Protein AF-A0A960V1S3-F1 (afdb_monomer_lite)

Structure (mmCIF, N/CA/C/O backbone):
data_AF-A0A960V1S3-F1
#
_entry.id   AF-A0A960V1S3-F1
#
loop_
_atom_site.group_PDB
_atom_site.id
_atom_site.type_symbol
_atom_site.label_atom_id
_atom_site.label_alt_id
_atom_site.label_comp_id
_atom_site.label_asym_id
_atom_site.label_entity_id
_atom_site.label_seq_id
_atom_site.pdbx_PDB_ins_code
_atom_site.Cartn_x
_atom_site.Cartn_y
_atom_site.Cartn_z
_atom_site.occupancy
_atom_site.B_iso_or_equiv
_atom_site.auth_seq_id
_atom_site.auth_comp_id
_atom_site.auth_asym_id
_atom_site.auth_atom_id
_atom_site.pdbx_PDB_model_num
ATOM 1 N N . MET A 1 1 ? 25.376 1.253 -20.977 1.00 53.94 1 MET A N 1
ATOM 2 C CA . MET A 1 1 ? 24.886 0.915 -22.331 1.00 53.94 1 MET A CA 1
ATOM 3 C C . MET A 1 1 ? 24.223 2.134 -22.962 1.00 53.94 1 MET A C 1
ATOM 5 O O . MET A 1 1 ? 23.471 2.812 -22.271 1.00 53.94 1 MET A O 1
ATOM 9 N N . SER A 1 2 ? 24.507 2.437 -24.232 1.00 59.19 2 SER A N 1
ATOM 10 C CA . SER A 1 2 ? 23.671 3.326 -25.050 1.00 59.19 2 SER A CA 1
ATOM 11 C C . SER A 1 2 ? 22.600 2.468 -25.724 1.00 59.19 2 SER A C 1
ATOM 13 O O . SER A 1 2 ? 22.913 1.472 -26.370 1.00 59.19 2 SER A O 1
ATOM 15 N N . GLY A 1 3 ? 21.329 2.799 -25.526 1.00 83.81 3 GLY A N 1
ATOM 16 C CA . GLY A 1 3 ? 20.230 1.975 -26.021 1.00 83.81 3 GLY A CA 1
ATOM 17 C C . GLY A 1 3 ? 18.873 2.621 -25.786 1.00 83.81 3 GLY A C 1
ATOM 18 O O . GLY A 1 3 ? 18.770 3.636 -25.092 1.00 83.81 3 GLY A O 1
ATOM 19 N N . ARG A 1 4 ? 17.842 2.032 -26.388 1.00 94.00 4 ARG A N 1
ATOM 20 C CA . ARG A 1 4 ? 16.439 2.360 -26.127 1.00 94.00 4 ARG A CA 1
ATOM 21 C C . ARG A 1 4 ? 15.871 1.316 -25.164 1.00 94.00 4 ARG A C 1
ATOM 23 O O . ARG A 1 4 ? 16.192 0.138 -25.291 1.00 94.00 4 ARG A O 1
ATOM 30 N N . LEU A 1 5 ? 15.061 1.757 -24.212 1.00 96.94 5 LEU A N 1
ATOM 31 C CA . LEU A 1 5 ? 14.228 0.913 -23.360 1.00 96.94 5 LEU A CA 1
ATOM 32 C C . LEU A 1 5 ? 12.775 1.345 -23.555 1.00 96.94 5 LEU A C 1
ATOM 34 O O . LEU A 1 5 ? 12.486 2.538 -23.472 1.00 96.94 5 LEU A O 1
ATOM 38 N N . VAL A 1 6 ? 11.876 0.403 -23.820 1.00 97.88 6 VAL A N 1
ATOM 39 C CA . VAL A 1 6 ? 10.432 0.672 -23.821 1.00 97.88 6 VAL A CA 1
ATOM 40 C C . VAL A 1 6 ? 9.833 0.142 -22.522 1.00 97.88 6 VAL A C 1
ATOM 42 O O . VAL A 1 6 ? 9.753 -1.069 -22.324 1.00 97.88 6 VAL A O 1
ATOM 45 N N . THR A 1 7 ? 9.414 1.042 -21.634 1.00 98.25 7 THR A N 1
ATOM 46 C CA . THR A 1 7 ? 8.848 0.688 -20.327 1.00 98.25 7 THR A CA 1
ATOM 47 C C . THR A 1 7 ? 7.325 0.787 -20.345 1.00 98.25 7 THR A C 1
ATOM 49 O O . THR A 1 7 ? 6.756 1.874 -20.466 1.00 98.25 7 THR A O 1
ATOM 52 N N . GLY A 1 8 ? 6.670 -0.358 -20.184 1.00 97.44 8 GLY A N 1
ATOM 53 C CA . GLY A 1 8 ? 5.237 -0.507 -19.995 1.00 97.44 8 GLY A CA 1
ATOM 54 C C . GLY A 1 8 ? 4.790 -0.205 -18.562 1.00 97.44 8 GLY A C 1
ATOM 55 O O . GLY A 1 8 ? 5.477 -0.534 -17.596 1.00 97.44 8 GLY A O 1
ATOM 56 N N . SER A 1 9 ? 3.612 0.391 -18.398 1.00 96.62 9 SER A N 1
ATOM 57 C CA . SER A 1 9 ? 2.907 0.457 -17.109 1.00 96.62 9 SER A CA 1
ATOM 58 C C . SER A 1 9 ? 1.421 0.750 -17.329 1.00 96.62 9 SER A C 1
ATOM 60 O O . SER A 1 9 ? 0.980 1.084 -18.432 1.00 96.62 9 SER A O 1
ATOM 62 N N . ARG A 1 10 ? 0.618 0.657 -16.269 1.00 94.38 10 ARG A N 1
ATOM 63 C CA . ARG A 1 10 ? -0.779 1.104 -16.321 1.00 94.38 10 ARG A CA 1
ATOM 64 C C . ARG A 1 10 ? -0.859 2.620 -16.502 1.00 94.38 10 ARG A C 1
ATOM 66 O O . ARG A 1 10 ? -0.030 3.378 -16.006 1.00 94.38 10 ARG A O 1
ATOM 73 N N . LYS A 1 11 ? -1.933 3.076 -17.146 1.00 92.12 11 LYS A N 1
ATOM 74 C CA . LYS A 1 11 ? -2.195 4.496 -17.432 1.00 92.12 11 LYS A CA 1
ATOM 75 C C . LYS A 1 11 ? -2.530 5.327 -16.193 1.00 92.12 11 LYS A C 1
ATOM 77 O O . LYS A 1 11 ? -2.445 6.551 -16.251 1.00 92.12 11 LYS A O 1
ATOM 82 N N . SER A 1 12 ? -2.913 4.703 -15.077 1.00 92.00 12 SER A N 1
ATOM 83 C CA . SER A 1 12 ? -3.262 5.421 -13.843 1.00 92.00 12 SER A CA 1
ATOM 84 C C . SER A 1 12 ? -2.096 6.267 -13.313 1.00 92.00 12 SER A C 1
ATOM 86 O O . SER A 1 12 ? -0.947 5.843 -13.390 1.00 92.00 12 SER A O 1
ATOM 88 N N . ALA A 1 13 ? -2.394 7.427 -12.716 1.00 92.75 13 ALA A N 1
ATOM 89 C CA . ALA A 1 13 ? -1.382 8.355 -12.204 1.00 92.75 13 ALA A CA 1
ATOM 90 C C . ALA A 1 13 ? -0.330 7.665 -11.316 1.00 92.75 13 ALA A C 1
ATOM 92 O O . ALA A 1 13 ? 0.858 7.779 -11.591 1.00 92.75 13 ALA A O 1
ATOM 93 N N . LEU A 1 14 ? -0.756 6.872 -10.323 1.00 94.12 14 LEU A N 1
ATOM 94 C CA . LEU A 1 14 ? 0.172 6.137 -9.455 1.00 94.12 14 LEU A CA 1
ATOM 95 C C . LEU A 1 14 ? 1.074 5.179 -10.247 1.00 94.12 14 LEU A C 1
ATOM 97 O O . LEU A 1 14 ? 2.267 5.122 -9.986 1.00 94.12 14 LEU A O 1
ATOM 101 N N . ALA A 1 15 ? 0.531 4.437 -11.212 1.00 94.69 15 ALA A N 1
ATOM 102 C CA . ALA A 1 15 ? 1.317 3.480 -11.990 1.00 94.69 15 ALA A CA 1
ATOM 103 C C . ALA A 1 15 ? 2.350 4.168 -12.900 1.00 94.69 15 ALA A C 1
ATOM 105 O O . ALA A 1 15 ? 3.467 3.665 -13.052 1.00 94.69 15 ALA A O 1
ATOM 106 N N . ARG A 1 16 ? 2.021 5.348 -13.443 1.00 94.94 16 ARG A N 1
ATOM 107 C CA . ARG A 1 16 ? 2.990 6.177 -14.174 1.00 94.94 16 ARG A CA 1
ATOM 108 C C . ARG A 1 16 ? 4.098 6.683 -13.254 1.00 94.94 16 ARG A C 1
ATOM 110 O O . ARG A 1 16 ? 5.261 6.543 -13.605 1.00 94.94 16 ARG A O 1
ATOM 117 N N . LEU A 1 17 ? 3.757 7.161 -12.053 1.00 94.38 17 LEU A N 1
ATOM 118 C CA . LEU A 1 17 ? 4.754 7.557 -11.048 1.00 94.38 17 LEU A CA 1
ATOM 119 C C . LEU A 1 17 ? 5.701 6.415 -10.695 1.00 94.38 17 LEU A C 1
ATOM 121 O O . LEU A 1 17 ? 6.910 6.604 -10.614 1.00 94.38 17 LEU A O 1
ATOM 125 N N . GLN A 1 18 ? 5.165 5.207 -10.535 1.00 95.69 18 GLN A N 1
ATOM 126 C CA . GLN A 1 18 ? 5.983 4.032 -10.262 1.00 95.69 18 GLN A CA 1
ATOM 127 C C . GLN A 1 18 ? 6.957 3.733 -11.406 1.00 95.69 18 GLN A C 1
ATOM 129 O O . GLN A 1 18 ? 8.132 3.474 -11.150 1.00 95.69 18 GLN A O 1
ATOM 134 N N . ALA A 1 19 ? 6.491 3.824 -12.655 1.00 96.56 19 ALA A N 1
ATOM 135 C CA . ALA A 1 19 ? 7.342 3.666 -13.828 1.00 96.56 19 ALA A CA 1
ATOM 136 C C . ALA A 1 19 ? 8.436 4.743 -13.897 1.00 96.56 19 ALA A C 1
ATOM 138 O O . ALA A 1 19 ? 9.589 4.414 -14.165 1.00 96.56 19 ALA A O 1
ATOM 139 N N . TYR A 1 20 ? 8.107 6.002 -13.591 1.00 95.75 20 TYR A N 1
ATOM 140 C CA . TYR A 1 20 ? 9.080 7.097 -13.543 1.00 95.75 20 TYR A CA 1
ATOM 141 C C . TYR A 1 20 ? 10.162 6.858 -12.488 1.00 95.75 20 TYR A C 1
ATOM 143 O O . TYR A 1 20 ? 11.343 6.979 -12.803 1.00 95.75 20 TYR A O 1
ATOM 151 N N . HIS A 1 21 ? 9.792 6.428 -11.276 1.00 95.00 21 HIS A N 1
ATOM 152 C CA . HIS A 1 21 ? 10.756 6.120 -10.211 1.00 95.00 21 HIS A CA 1
ATOM 153 C C . HIS A 1 21 ? 11.737 5.014 -10.612 1.00 95.00 21 HIS A C 1
ATOM 155 O O . HIS A 1 21 ? 12.948 5.160 -10.441 1.00 95.00 21 HIS A O 1
ATOM 161 N N . VAL A 1 22 ? 11.221 3.914 -11.164 1.00 97.12 22 VAL A N 1
ATOM 162 C CA . VAL A 1 22 ? 12.056 2.793 -11.608 1.00 97.12 22 VAL A CA 1
ATOM 163 C C . VAL A 1 22 ? 12.983 3.231 -12.739 1.00 97.12 22 VAL A C 1
ATOM 165 O O . VAL A 1 22 ? 14.193 3.032 -12.650 1.00 97.12 22 VAL A O 1
ATOM 168 N N . VAL A 1 23 ? 12.454 3.888 -13.773 1.00 96.69 23 VAL A N 1
ATOM 169 C CA . VAL A 1 23 ? 13.257 4.323 -14.925 1.00 96.69 23 VAL A CA 1
ATOM 170 C C . VAL A 1 23 ? 14.310 5.354 -14.529 1.00 96.69 23 VAL A C 1
ATOM 172 O O . VAL A 1 23 ? 15.442 5.255 -14.996 1.00 96.69 23 VAL A O 1
ATOM 175 N N . ALA A 1 24 ? 13.994 6.300 -13.642 1.00 95.19 24 ALA A N 1
ATOM 176 C CA . ALA A 1 24 ? 14.968 7.270 -13.149 1.00 95.19 24 ALA A CA 1
ATOM 177 C C . ALA A 1 24 ? 16.152 6.577 -12.452 1.00 95.19 24 ALA A C 1
ATOM 179 O O . ALA A 1 24 ? 17.310 6.945 -12.671 1.00 95.19 24 ALA A O 1
ATOM 180 N N . ALA A 1 25 ? 15.888 5.531 -11.663 1.00 96.12 25 ALA A N 1
ATOM 181 C CA . ALA A 1 25 ? 16.938 4.738 -11.032 1.00 96.12 25 ALA A CA 1
ATOM 182 C C . ALA A 1 25 ? 17.782 3.961 -12.056 1.00 96.12 25 ALA A C 1
ATOM 184 O O . ALA A 1 25 ? 19.012 3.978 -11.963 1.00 96.12 25 ALA A O 1
ATOM 185 N N . ILE A 1 26 ? 17.146 3.352 -13.066 1.00 96.75 26 ILE A N 1
ATOM 186 C CA . ILE A 1 26 ? 17.848 2.681 -14.174 1.00 96.75 26 ILE A CA 1
ATOM 187 C C . ILE A 1 26 ? 18.742 3.687 -14.909 1.00 96.75 26 ILE A C 1
ATOM 189 O O . ILE A 1 26 ? 19.925 3.436 -15.117 1.00 96.75 26 ILE A O 1
ATOM 193 N N . GLN A 1 27 ? 18.227 4.864 -15.266 1.00 95.69 27 GLN A N 1
ATOM 194 C CA . GLN A 1 27 ? 18.990 5.887 -15.988 1.00 95.69 27 GLN A CA 1
ATOM 195 C C . GLN A 1 27 ? 20.149 6.456 -15.164 1.00 95.69 27 GLN A C 1
ATOM 197 O O . GLN A 1 27 ? 21.183 6.805 -15.730 1.00 95.69 27 GLN A O 1
ATOM 202 N N . LYS A 1 28 ? 20.036 6.492 -13.830 1.00 95.31 28 LYS A N 1
ATOM 203 C CA . LYS A 1 28 ? 21.155 6.860 -12.950 1.00 95.31 28 LYS A CA 1
ATOM 204 C C . LYS A 1 28 ? 22.313 5.857 -13.039 1.00 95.31 28 LYS A C 1
ATOM 206 O O . LYS A 1 28 ? 23.470 6.266 -12.982 1.00 95.31 28 LYS A O 1
ATOM 211 N N . ARG A 1 29 ? 22.014 4.562 -13.193 1.00 96.12 29 ARG A N 1
ATOM 212 C CA . ARG A 1 29 ? 23.006 3.487 -13.404 1.00 96.12 29 ARG A CA 1
ATOM 213 C C . ARG A 1 29 ? 23.471 3.389 -14.859 1.00 96.12 29 ARG A C 1
ATOM 215 O O . ARG A 1 29 ? 24.618 3.035 -15.122 1.00 96.12 29 ARG A O 1
ATOM 222 N N . HIS A 1 30 ? 22.625 3.800 -15.803 1.00 94.81 30 HIS A N 1
ATOM 223 C CA . HIS A 1 30 ? 22.907 3.790 -17.238 1.00 94.81 30 HIS A CA 1
ATOM 224 C C . HIS A 1 30 ? 22.643 5.166 -17.891 1.00 94.81 30 HIS A C 1
ATOM 226 O O . HIS A 1 30 ? 21.668 5.316 -18.631 1.00 94.81 30 HIS A O 1
ATOM 232 N N . PRO A 1 31 ? 23.534 6.167 -17.714 1.00 91.88 31 PRO A N 1
ATOM 233 C CA . PRO A 1 31 ? 23.290 7.558 -18.139 1.00 91.88 31 PRO A CA 1
ATOM 234 C C . PRO A 1 31 ? 23.053 7.783 -19.644 1.00 91.88 31 PRO A C 1
ATOM 236 O O . PRO A 1 31 ? 22.560 8.832 -20.045 1.00 91.88 31 PRO A O 1
ATO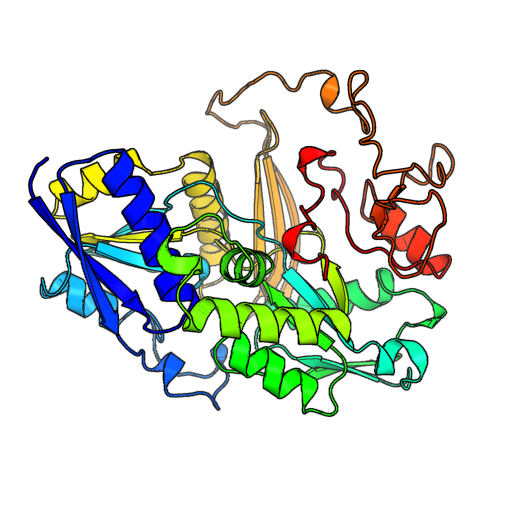M 239 N N . GLY A 1 32 ? 23.409 6.814 -20.494 1.00 90.94 32 GLY A N 1
ATOM 240 C CA . GLY A 1 32 ? 23.180 6.854 -21.944 1.00 90.94 32 GLY A CA 1
ATOM 241 C C . GLY A 1 32 ? 21.877 6.193 -22.410 1.00 90.94 32 GLY A C 1
ATOM 242 O O . GLY A 1 32 ? 21.629 6.137 -23.618 1.00 90.94 32 GLY A O 1
ATOM 243 N N . LEU A 1 33 ? 21.070 5.655 -21.491 1.00 95.56 33 LEU A N 1
ATOM 244 C CA . LEU A 1 33 ? 19.832 4.954 -21.810 1.00 95.56 33 LEU A CA 1
ATOM 245 C C . LEU A 1 33 ? 18.695 5.944 -22.084 1.00 95.56 33 LEU A C 1
ATOM 247 O O . LEU A 1 33 ? 18.336 6.769 -21.239 1.00 95.56 33 LEU A O 1
ATOM 251 N N . ARG A 1 34 ? 18.072 5.822 -23.256 1.00 95.62 34 ARG A N 1
ATOM 252 C CA . ARG A 1 34 ? 16.838 6.542 -23.582 1.00 95.62 34 ARG A CA 1
ATOM 253 C C . ARG A 1 34 ? 15.650 5.647 -23.273 1.00 95.62 34 ARG A C 1
ATOM 255 O O . ARG A 1 34 ? 15.579 4.540 -23.798 1.00 95.62 34 ARG A O 1
ATOM 262 N N . ASN A 1 35 ? 14.724 6.131 -22.456 1.00 96.75 35 ASN A N 1
ATOM 263 C CA . ASN A 1 35 ? 13.487 5.418 -22.172 1.00 96.75 35 ASN A CA 1
ATOM 264 C C . ASN A 1 35 ? 12.309 6.023 -22.940 1.00 96.75 35 ASN A C 1
ATOM 266 O O . ASN A 1 35 ? 12.201 7.243 -23.062 1.00 96.75 35 ASN A O 1
ATOM 270 N N . GLU A 1 36 ? 11.409 5.163 -23.393 1.00 97.19 36 GLU A N 1
ATOM 271 C CA . GLU A 1 36 ? 10.082 5.512 -23.882 1.00 97.19 36 GLU A CA 1
ATOM 272 C C . GLU A 1 36 ? 9.032 4.824 -23.018 1.00 97.19 36 GLU A C 1
ATOM 274 O O . GLU A 1 36 ? 9.169 3.648 -22.684 1.00 97.19 36 GLU A O 1
ATOM 279 N N . PHE A 1 37 ? 7.989 5.558 -22.642 1.00 96.31 37 PHE A N 1
ATOM 280 C CA . PHE A 1 37 ? 6.904 5.005 -21.844 1.00 96.31 37 PHE A CA 1
ATOM 281 C C . PHE A 1 37 ? 5.750 4.546 -22.724 1.00 96.31 37 PHE A C 1
ATOM 283 O O . PHE A 1 37 ? 5.285 5.280 -23.595 1.00 96.31 37 PHE A O 1
ATOM 290 N N . TYR A 1 38 ? 5.249 3.356 -22.422 1.00 92.88 38 TYR A N 1
ATOM 291 C CA . TYR A 1 38 ? 4.057 2.777 -23.015 1.00 92.88 38 TYR A CA 1
ATOM 292 C C . TYR A 1 38 ? 3.009 2.579 -21.914 1.00 92.88 38 TYR A C 1
ATOM 294 O O . TYR A 1 38 ? 3.161 1.747 -21.021 1.00 92.88 38 TYR A O 1
ATOM 302 N N . PHE A 1 39 ? 1.950 3.389 -21.934 1.00 94.19 39 PHE A N 1
ATOM 303 C CA . PHE A 1 39 ? 0.912 3.350 -20.905 1.00 94.19 39 PHE A CA 1
ATOM 304 C C . PHE A 1 39 ? -0.384 2.748 -21.432 1.00 94.19 39 PHE A C 1
ATOM 306 O O . PHE A 1 39 ? -0.955 3.248 -22.401 1.00 94.19 39 PHE A O 1
ATOM 313 N N . ARG A 1 40 ? -0.886 1.724 -20.735 1.00 87.50 40 ARG A N 1
ATOM 314 C CA . ARG A 1 40 ? -2.086 0.973 -21.125 1.00 87.50 40 ARG A CA 1
ATOM 315 C C . ARG A 1 40 ? -3.184 1.041 -20.066 1.00 87.50 40 ARG A C 1
ATOM 317 O O . ARG A 1 40 ? -2.912 1.089 -18.866 1.00 87.50 40 ARG A O 1
ATOM 324 N N . GLU A 1 41 ? -4.435 1.078 -20.505 1.00 82.56 41 GLU A N 1
ATOM 325 C CA . GLU A 1 41 ? -5.601 0.919 -19.633 1.00 82.56 41 GLU A CA 1
ATOM 326 C C . GLU A 1 41 ? -5.911 -0.573 -19.472 1.00 82.56 41 GLU A C 1
ATOM 328 O O . GLU A 1 41 ? -5.909 -1.294 -20.462 1.00 82.56 41 GLU A O 1
ATOM 333 N N . SER A 1 42 ? -6.125 -1.044 -18.241 1.00 74.06 42 SER A N 1
ATOM 334 C CA . SER A 1 42 ? -6.430 -2.458 -17.973 1.00 74.06 42 SER A CA 1
ATOM 335 C C . SER A 1 42 ? -7.935 -2.705 -17.819 1.00 74.06 42 SER A C 1
ATOM 337 O O . SER A 1 42 ? -8.684 -1.787 -17.478 1.00 74.06 42 SER A O 1
ATOM 339 N N . VAL A 1 43 ? -8.389 -3.956 -17.960 1.00 69.12 43 VAL A N 1
ATOM 340 C CA . VAL A 1 43 ? -9.788 -4.347 -17.673 1.00 69.12 43 VAL A CA 1
ATOM 341 C C . VAL A 1 43 ? -10.219 -3.913 -16.266 1.00 69.12 43 VAL A C 1
ATOM 343 O O . VAL A 1 43 ? -11.308 -3.369 -16.083 1.00 69.12 43 VAL A O 1
ATOM 346 N N . GLY A 1 44 ? -9.344 -4.077 -15.269 1.00 60.72 44 GLY A N 1
ATOM 347 C CA . GLY A 1 44 ? -9.609 -3.632 -13.899 1.00 60.72 44 GLY A CA 1
ATOM 348 C C . GLY A 1 44 ? -9.675 -2.113 -13.707 1.00 60.72 44 GLY A C 1
ATOM 349 O O . GLY 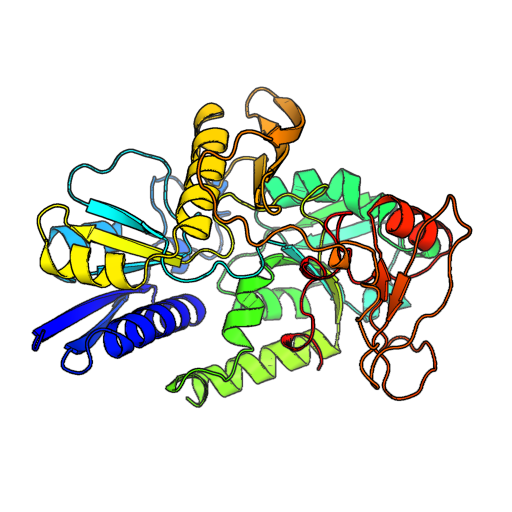A 1 44 ? -10.180 -1.665 -12.676 1.00 60.72 44 GLY A O 1
ATOM 350 N N . ASP A 1 45 ? -9.145 -1.326 -14.649 1.00 65.31 45 ASP A N 1
ATOM 351 C CA . ASP A 1 45 ? -9.304 0.134 -14.680 1.00 65.31 45 ASP A CA 1
ATOM 352 C C . ASP A 1 45 ? -10.659 0.542 -15.277 1.00 65.31 45 ASP A C 1
ATOM 354 O O . ASP A 1 45 ? -11.288 1.482 -14.776 1.00 65.31 45 ASP A O 1
ATOM 358 N N . ALA A 1 46 ? -11.119 -0.195 -16.294 1.00 69.19 46 ALA A N 1
ATOM 359 C CA . ALA A 1 46 ? -12.388 0.042 -16.975 1.00 69.19 46 ALA A CA 1
ATOM 360 C C . ALA A 1 46 ? -13.606 -0.342 -16.109 1.00 69.19 46 ALA A C 1
ATOM 362 O O . ALA A 1 46 ? -14.580 0.413 -16.046 1.00 69.19 46 ALA A O 1
ATOM 363 N N . ASP A 1 47 ? -13.554 -1.471 -15.389 1.00 68.94 47 ASP A N 1
ATOM 364 C CA . ASP A 1 47 ? -14.633 -1.885 -14.481 1.00 68.94 47 ASP A CA 1
ATOM 365 C C . ASP A 1 47 ? -14.453 -1.324 -13.058 1.00 68.94 47 ASP A C 1
ATOM 367 O O . ASP A 1 47 ? -13.743 -1.857 -12.195 1.00 68.94 47 ASP A O 1
ATOM 371 N N . GLN A 1 48 ? -15.174 -0.234 -12.792 1.00 71.06 48 GLN A N 1
ATOM 372 C CA . GLN A 1 48 ? -15.209 0.438 -11.492 1.00 71.06 48 GLN A CA 1
ATOM 373 C C . GLN A 1 48 ? -16.414 0.059 -10.618 1.00 71.06 48 GLN A C 1
ATOM 375 O O . GLN A 1 48 ? -16.655 0.735 -9.612 1.00 71.06 48 GLN A O 1
ATOM 380 N N . LYS A 1 49 ? -17.193 -0.963 -10.990 1.00 69.81 49 LYS A N 1
ATOM 381 C CA . LYS A 1 49 ? -18.399 -1.378 -10.256 1.00 69.81 49 LYS A CA 1
ATOM 382 C C . LYS A 1 49 ? -18.183 -2.702 -9.531 1.00 69.81 49 LYS A C 1
ATOM 384 O O . LYS A 1 49 ? -18.530 -2.801 -8.356 1.00 69.81 49 LYS A O 1
ATOM 389 N N . THR A 1 50 ? -17.554 -3.671 -10.185 1.00 67.88 50 THR A N 1
ATOM 390 C CA . THR A 1 50 ? -17.364 -5.016 -9.630 1.00 67.88 50 THR A CA 1
ATOM 391 C C . THR A 1 50 ? -16.226 -5.029 -8.594 1.00 67.88 50 THR A C 1
ATOM 393 O O . THR A 1 50 ? -15.135 -4.511 -8.873 1.00 67.88 50 THR A O 1
ATOM 396 N N . PRO A 1 51 ? -16.426 -5.566 -7.371 1.00 64.00 51 PRO A N 1
ATOM 397 C CA . PRO A 1 51 ? -15.339 -5.816 -6.422 1.00 64.00 51 PRO A CA 1
ATOM 398 C C . PRO A 1 51 ? -14.255 -6.720 -7.026 1.00 64.00 51 PRO A C 1
ATOM 400 O O . PRO A 1 51 ? -14.578 -7.709 -7.668 1.00 64.00 51 PRO A O 1
ATOM 403 N N . LEU A 1 52 ? -12.967 -6.427 -6.783 1.00 65.00 52 LEU A N 1
ATOM 404 C CA . LEU A 1 52 ? -11.849 -7.173 -7.404 1.00 65.00 52 LEU A CA 1
ATOM 405 C C . LEU A 1 52 ? -11.905 -8.679 -7.185 1.00 65.00 52 LEU A C 1
ATOM 407 O O . LEU A 1 52 ? -11.585 -9.440 -8.082 1.00 65.00 52 LEU A O 1
ATOM 411 N N . TRP A 1 53 ? -12.299 -9.085 -5.985 1.00 62.81 53 TRP A N 1
ATOM 412 C CA . TRP A 1 53 ? -12.387 -10.484 -5.597 1.00 62.81 53 TRP A CA 1
ATOM 413 C C . TRP A 1 53 ? -13.560 -11.231 -6.253 1.00 62.81 53 TRP A C 1
ATOM 415 O O . TRP A 1 53 ? -13.631 -12.445 -6.131 1.00 62.81 53 TRP A O 1
ATOM 425 N N . GLN A 1 54 ? -14.465 -10.513 -6.927 1.00 62.75 54 GLN A N 1
ATOM 426 C CA . GLN A 1 54 ? -15.594 -11.057 -7.691 1.00 62.75 54 GLN A CA 1
ATOM 427 C C . GLN A 1 54 ? -15.373 -10.987 -9.209 1.00 62.75 54 GLN A C 1
ATOM 429 O O . GLN A 1 54 ? -16.237 -11.422 -9.961 1.00 62.75 54 GLN A O 1
ATOM 434 N N . MET A 1 55 ? -14.272 -10.389 -9.679 1.00 62.91 55 MET A N 1
ATOM 435 C CA . MET A 1 55 ? -13.981 -10.329 -11.111 1.00 62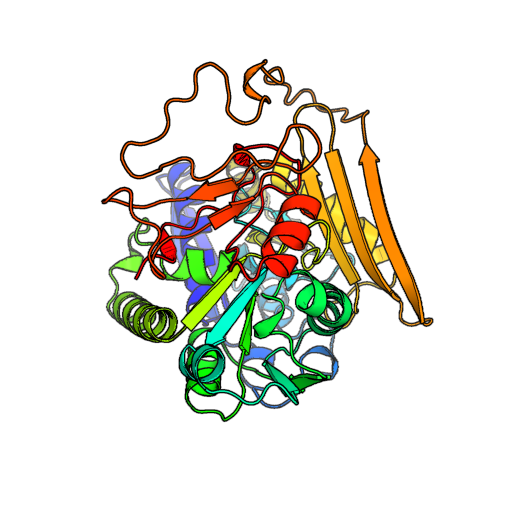.91 55 MET A CA 1
ATOM 436 C C . MET A 1 55 ? -13.406 -11.677 -11.559 1.00 62.91 55 MET A C 1
ATOM 438 O O . MET A 1 55 ? -12.348 -12.081 -11.077 1.00 62.91 55 MET A O 1
ATOM 442 N N . ASP A 1 56 ? -14.098 -12.356 -12.476 1.00 46.06 56 ASP A N 1
ATOM 443 C CA . ASP A 1 56 ? -13.615 -13.593 -13.093 1.00 46.06 56 ASP A CA 1
ATOM 444 C C . ASP A 1 56 ? -12.376 -13.306 -13.958 1.00 46.06 56 ASP A C 1
ATOM 446 O O . ASP A 1 56 ? -12.420 -12.489 -14.880 1.00 46.06 56 ASP A O 1
ATOM 450 N N . GLY A 1 57 ? -11.267 -13.991 -13.668 1.00 52.06 57 GLY A N 1
ATOM 451 C CA . GLY A 1 57 ? -10.039 -13.945 -14.466 1.00 52.06 57 GLY A CA 1
ATOM 452 C C . GLY A 1 57 ? -8.766 -13.734 -13.645 1.00 52.06 57 GLY A C 1
ATOM 453 O O . GLY A 1 57 ? -8.676 -12.845 -12.800 1.00 52.06 57 GLY A O 1
ATOM 454 N N . GLN A 1 58 ? -7.748 -14.546 -13.928 1.00 54.50 58 GLN A N 1
ATOM 455 C CA . GLN A 1 58 ? -6.381 -14.324 -13.458 1.00 54.50 58 GLN A CA 1
ATOM 456 C C . GLN A 1 58 ? -5.796 -13.068 -14.139 1.00 54.50 58 GLN A C 1
ATOM 458 O O . GLN A 1 58 ? -5.944 -12.874 -15.344 1.00 54.50 58 GLN A O 1
ATOM 463 N N . GLY A 1 59 ? -5.156 -12.186 -13.366 1.00 59.31 59 GLY A N 1
ATOM 464 C CA . GLY A 1 59 ? -4.351 -11.084 -13.892 1.00 59.31 59 GLY A CA 1
ATOM 465 C C . GLY A 1 59 ? -5.132 -9.860 -14.373 1.00 59.31 59 GLY A C 1
ATOM 466 O O . GLY A 1 59 ? -4.677 -9.194 -15.300 1.00 59.31 59 GLY A O 1
ATOM 467 N N . VAL A 1 60 ? -6.256 -9.507 -13.734 1.00 64.06 60 VAL A N 1
ATOM 468 C CA . VAL A 1 60 ? -7.158 -8.386 -14.111 1.00 64.06 60 VAL A CA 1
ATOM 469 C C . VAL A 1 60 ? -6.442 -7.042 -14.378 1.00 64.06 60 VAL A C 1
ATOM 471 O O . VAL A 1 60 ? -6.938 -6.205 -15.135 1.00 64.06 60 VAL A O 1
ATOM 474 N N . PHE A 1 61 ? -5.270 -6.820 -13.772 1.00 65.00 61 PHE A N 1
ATOM 475 C CA . PHE A 1 61 ? -4.449 -5.618 -13.973 1.00 65.00 61 PHE A CA 1
ATOM 476 C C . PHE A 1 61 ? -3.170 -5.831 -14.790 1.00 65.00 61 PHE A C 1
ATOM 478 O O . PHE A 1 61 ? -2.525 -4.846 -15.149 1.00 65.00 61 PHE A O 1
ATOM 485 N N . THR A 1 62 ? -2.750 -7.076 -15.015 1.00 78.50 62 THR A N 1
ATOM 486 C CA . THR A 1 62 ? -1.373 -7.395 -15.431 1.00 78.50 62 THR A CA 1
ATOM 487 C C . THR A 1 62 ? -1.303 -8.236 -16.698 1.00 78.50 62 THR A C 1
ATOM 489 O O . THR A 1 62 ? -0.356 -8.059 -17.452 1.00 78.50 62 THR A O 1
ATOM 492 N N . ALA A 1 63 ? -2.309 -9.068 -16.988 1.00 83.50 63 ALA A N 1
ATOM 493 C CA . ALA A 1 63 ? -2.275 -10.027 -18.096 1.00 83.50 63 ALA A CA 1
ATOM 494 C C . ALA A 1 63 ? -2.006 -9.370 -19.461 1.00 83.50 63 ALA A C 1
ATOM 496 O O . ALA A 1 63 ? -1.212 -9.877 -20.248 1.00 83.50 63 ALA A O 1
ATOM 497 N N . GLU A 1 64 ? -2.618 -8.215 -19.728 1.00 85.62 64 GLU A N 1
ATOM 498 C CA . GLU A 1 64 ? -2.408 -7.490 -20.985 1.00 85.62 64 GLU A CA 1
ATOM 499 C C . GLU A 1 64 ? -0.992 -6.918 -21.116 1.00 85.62 64 GLU A C 1
ATOM 501 O O . GLU A 1 64 ? -0.411 -6.957 -22.194 1.00 85.62 64 GLU A O 1
ATOM 506 N N . LEU A 1 65 ? -0.417 -6.419 -20.020 1.00 91.44 65 LEU A N 1
ATOM 507 C CA . LEU A 1 65 ? 0.948 -5.894 -20.025 1.00 91.44 65 LEU A CA 1
ATOM 508 C C . LEU A 1 65 ? 1.980 -7.020 -20.159 1.00 91.44 65 LEU A C 1
ATOM 510 O O . LEU A 1 65 ? 2.965 -6.862 -20.875 1.00 91.44 65 LEU A O 1
ATOM 514 N N . THR A 1 66 ? 1.732 -8.169 -19.525 1.00 91.69 66 THR A N 1
ATOM 515 C CA . THR A 1 66 ? 2.545 -9.374 -19.717 1.00 91.69 66 THR A CA 1
ATOM 516 C C . THR A 1 66 ? 2.480 -9.838 -21.178 1.00 91.69 66 THR A C 1
ATOM 518 O O . THR A 1 66 ? 3.512 -10.153 -21.764 1.00 91.69 66 THR A O 1
ATOM 521 N N . ALA A 1 67 ? 1.302 -9.813 -21.811 1.00 90.94 67 ALA A N 1
ATOM 522 C CA . ALA A 1 67 ? 1.164 -10.137 -23.232 1.00 90.94 67 ALA A CA 1
ATOM 523 C C . ALA A 1 67 ? 1.933 -9.156 -24.137 1.00 90.94 67 ALA A C 1
ATOM 525 O O . ALA A 1 67 ? 2.586 -9.586 -25.086 1.00 90.94 67 ALA A O 1
ATOM 526 N N . ASP A 1 68 ? 1.913 -7.858 -23.822 1.00 91.94 68 ASP A N 1
ATOM 527 C CA . ASP A 1 68 ? 2.676 -6.838 -24.554 1.00 91.94 68 ASP A CA 1
ATOM 528 C C . ASP A 1 68 ? 4.193 -7.063 -24.434 1.00 91.94 68 ASP A C 1
ATOM 530 O O . ASP A 1 68 ? 4.927 -6.915 -25.416 1.00 91.94 68 ASP A O 1
ATOM 534 N N . LEU A 1 69 ? 4.661 -7.486 -23.257 1.00 93.88 69 LEU A N 1
ATOM 535 C CA . LEU A 1 69 ? 6.056 -7.845 -23.010 1.00 93.88 69 LEU A CA 1
ATOM 536 C C . LEU A 1 69 ? 6.473 -9.097 -23.800 1.00 93.88 69 LEU A C 1
ATOM 538 O O . LEU A 1 69 ? 7.536 -9.105 -24.427 1.00 93.88 69 LEU A O 1
ATOM 542 N N . GLU A 1 70 ? 5.628 -10.136 -23.815 1.00 93.94 70 GLU A N 1
ATOM 543 C CA . GLU A 1 70 ? 5.845 -11.357 -24.604 1.00 93.94 70 GLU A CA 1
ATOM 544 C C . GLU A 1 70 ? 5.830 -11.090 -26.117 1.00 93.94 70 GLU A C 1
ATOM 546 O O . GLU A 1 70 ? 6.572 -11.729 -26.862 1.00 93.94 70 GLU A O 1
ATOM 551 N N . ALA A 1 71 ? 5.008 -10.142 -26.572 1.00 93.94 71 ALA A N 1
ATOM 552 C CA . ALA A 1 71 ? 4.923 -9.732 -27.972 1.00 93.94 71 ALA A CA 1
ATOM 553 C C . ALA A 1 71 ? 6.058 -8.784 -28.405 1.00 93.94 71 ALA A C 1
ATOM 555 O O . ALA A 1 71 ? 6.134 -8.425 -29.579 1.00 93.94 71 ALA A O 1
ATOM 556 N N . GLY A 1 72 ? 6.922 -8.348 -27.480 1.00 93.19 72 GLY A N 1
ATOM 557 C CA . GLY A 1 72 ? 7.998 -7.395 -27.766 1.00 93.19 72 GLY A CA 1
ATOM 558 C C . GLY A 1 72 ? 7.524 -5.952 -27.972 1.00 93.19 72 GLY A C 1
ATOM 559 O O . GLY A 1 72 ? 8.265 -5.140 -28.519 1.00 93.19 72 GLY A O 1
ATOM 560 N N . SER A 1 73 ? 6.301 -5.619 -27.545 1.00 93.81 73 SER A N 1
ATOM 561 C CA . SER A 1 73 ? 5.768 -4.246 -27.598 1.00 93.81 73 SER A CA 1
ATOM 562 C C . SER A 1 73 ? 6.386 -3.345 -26.525 1.00 93.81 73 SER A C 1
ATOM 564 O O . SER A 1 73 ? 6.456 -2.129 -26.693 1.00 93.81 73 SER A O 1
ATOM 566 N N . CYS A 1 74 ? 6.867 -3.941 -25.435 1.00 95.94 74 CYS A N 1
ATOM 567 C CA . CYS A 1 74 ? 7.712 -3.302 -24.437 1.00 95.94 74 CYS A CA 1
ATOM 568 C C . CYS A 1 74 ? 8.865 -4.234 -24.033 1.00 95.94 74 CYS A C 1
ATOM 570 O O . CYS A 1 74 ? 8.861 -5.428 -24.334 1.00 95.94 74 CYS A O 1
ATOM 572 N N . ASP A 1 75 ? 9.871 -3.675 -23.370 1.00 97.44 75 ASP A N 1
ATOM 573 C CA . ASP A 1 75 ? 11.059 -4.387 -22.883 1.00 97.44 75 ASP A CA 1
ATOM 574 C C . ASP A 1 75 ? 10.982 -4.697 -21.385 1.00 97.44 75 ASP A C 1
ATOM 576 O O . ASP A 1 75 ? 11.533 -5.689 -20.914 1.00 97.44 75 ASP A O 1
ATOM 580 N N . LEU A 1 76 ? 10.309 -3.820 -20.644 1.00 98.12 76 LEU A N 1
ATOM 581 C CA . LEU A 1 76 ? 10.156 -3.850 -19.197 1.00 98.12 76 LEU A CA 1
ATOM 582 C C . LEU A 1 76 ? 8.730 -3.422 -18.866 1.00 98.12 76 LEU A C 1
ATOM 584 O O . LEU A 1 76 ? 8.216 -2.498 -19.493 1.00 98.12 76 LEU A O 1
ATOM 588 N N . VAL A 1 77 ? 8.109 -4.015 -17.853 1.00 97.88 77 VAL A N 1
ATOM 589 C CA . VAL A 1 77 ? 6.858 -3.519 -17.276 1.00 97.88 77 VAL A CA 1
ATOM 590 C C . VAL A 1 77 ? 7.040 -3.244 -15.790 1.00 97.88 77 VAL A C 1
ATOM 592 O O . VAL A 1 77 ? 7.596 -4.059 -15.059 1.00 97.88 77 VAL A O 1
ATOM 595 N N . VAL A 1 78 ? 6.553 -2.090 -15.332 1.00 98.06 78 VAL A N 1
ATOM 596 C CA . VAL A 1 78 ? 6.569 -1.720 -13.914 1.00 98.06 78 VAL A CA 1
ATOM 597 C C . VAL A 1 78 ? 5.186 -1.897 -13.297 1.00 98.06 78 VAL A C 1
ATOM 599 O O . VAL A 1 78 ? 4.194 -1.354 -13.786 1.00 98.06 78 VAL A O 1
ATOM 602 N N . HIS A 1 79 ? 5.129 -2.610 -12.172 1.00 95.88 79 HIS A N 1
ATOM 603 C CA . HIS A 1 79 ? 3.905 -2.868 -11.418 1.00 95.88 79 HIS A CA 1
ATOM 604 C C . HIS A 1 79 ? 4.037 -2.485 -9.940 1.00 95.88 79 HIS A C 1
ATOM 606 O O . HIS A 1 79 ? 5.127 -2.396 -9.370 1.00 95.88 79 HIS A O 1
ATOM 612 N N . SER A 1 80 ? 2.885 -2.365 -9.278 1.00 95.06 80 SER A N 1
ATOM 613 C CA . SER A 1 80 ? 2.808 -2.593 -7.835 1.00 95.06 80 SER A CA 1
ATOM 614 C C . SER A 1 80 ? 2.925 -4.092 -7.572 1.00 95.06 80 SER A C 1
ATOM 616 O O . SER A 1 80 ? 2.093 -4.859 -8.052 1.00 95.06 80 SER A O 1
ATOM 618 N N . HIS A 1 81 ? 3.908 -4.528 -6.785 1.00 95.06 81 HIS A N 1
ATOM 619 C CA . HIS A 1 81 ? 4.203 -5.960 -6.671 1.00 95.06 81 HIS A CA 1
ATOM 620 C C . HIS A 1 81 ? 3.036 -6.782 -6.091 1.00 95.06 81 HIS A C 1
ATOM 622 O O . HIS A 1 81 ? 2.803 -7.924 -6.493 1.00 95.06 81 HIS A O 1
ATOM 628 N N . LYS A 1 82 ? 2.258 -6.199 -5.176 1.00 92.31 82 LYS A N 1
ATOM 629 C CA . LYS A 1 82 ? 1.066 -6.846 -4.605 1.00 92.31 82 LYS A CA 1
ATOM 630 C C . LYS A 1 82 ? -0.041 -7.161 -5.620 1.00 92.31 82 LYS A C 1
ATOM 632 O O . LYS A 1 82 ? -0.910 -7.971 -5.316 1.00 92.31 82 LYS A O 1
ATOM 637 N N . ASP A 1 83 ? -0.031 -6.514 -6.787 1.00 88.88 83 ASP A N 1
ATOM 638 C CA . ASP A 1 83 ? -1.037 -6.728 -7.833 1.00 88.88 83 ASP A CA 1
ATOM 639 C C . ASP A 1 83 ? -0.673 -7.930 -8.727 1.00 88.88 83 ASP A C 1
ATOM 641 O O . ASP A 1 83 ? -1.501 -8.379 -9.515 1.00 88.88 83 ASP A O 1
ATOM 645 N N . LEU A 1 84 ? 0.551 -8.462 -8.602 1.00 88.75 84 LEU A N 1
ATOM 646 C CA . LEU A 1 84 ? 1.028 -9.602 -9.377 1.00 88.75 84 LEU A CA 1
ATOM 647 C C . LEU A 1 84 ? 0.658 -10.932 -8.728 1.00 88.75 84 LEU A C 1
ATOM 649 O O . LEU A 1 84 ? 0.824 -11.146 -7.523 1.00 88.75 84 LEU A O 1
ATOM 653 N N . GLU A 1 85 ? 0.284 -11.883 -9.572 1.00 82.88 85 GLU A N 1
ATOM 654 C CA . GLU A 1 85 ? -0.065 -13.246 -9.177 1.00 82.88 85 GLU A CA 1
ATOM 655 C C . GLU A 1 85 ? 1.142 -14.063 -8.734 1.00 82.88 85 GLU A C 1
ATOM 657 O O . GLU A 1 85 ? 2.251 -13.885 -9.251 1.00 82.88 85 GLU A O 1
ATOM 662 N N . THR A 1 86 ? 0.920 -14.983 -7.797 1.00 77.25 86 THR A N 1
ATOM 663 C CA . THR A 1 86 ? 1.938 -15.899 -7.260 1.00 77.25 86 THR A CA 1
ATOM 664 C C . THR A 1 86 ? 2.263 -17.068 -8.193 1.00 77.25 86 THR A C 1
ATOM 666 O O . THR A 1 86 ? 3.213 -17.794 -7.922 1.00 77.25 86 THR A O 1
ATOM 669 N N . ALA A 1 87 ? 1.519 -17.245 -9.289 1.00 75.88 87 ALA A N 1
ATOM 670 C CA . ALA A 1 87 ? 1.729 -18.325 -10.247 1.00 75.88 87 ALA A CA 1
ATOM 671 C C . ALA A 1 87 ? 3.103 -18.255 -10.941 1.00 75.88 87 ALA A C 1
ATOM 673 O O . ALA A 1 87 ? 3.666 -17.180 -11.165 1.00 75.88 87 ALA A O 1
ATOM 674 N N . THR A 1 88 ? 3.635 -19.420 -11.311 1.00 75.94 88 THR A N 1
ATOM 675 C CA . THR A 1 88 ? 4.894 -19.536 -12.055 1.00 75.94 88 THR A CA 1
ATOM 676 C C . THR A 1 88 ? 4.754 -18.956 -13.464 1.00 75.94 88 THR A C 1
ATOM 678 O O . THR A 1 88 ? 3.782 -19.232 -14.165 1.00 75.94 88 THR A O 1
ATOM 681 N N . ARG A 1 89 ? 5.757 -18.189 -13.900 1.00 87.00 89 ARG A N 1
ATOM 682 C CA . ARG A 1 89 ? 5.849 -17.600 -15.244 1.00 87.00 89 ARG A CA 1
ATOM 683 C C . ARG A 1 89 ? 6.864 -18.377 -16.078 1.00 87.00 89 ARG A C 1
ATOM 685 O O . ARG A 1 89 ? 7.881 -18.813 -15.550 1.00 87.00 89 ARG A O 1
ATOM 692 N N . LYS A 1 90 ? 6.569 -18.592 -17.365 1.00 87.38 90 LYS A N 1
ATOM 693 C CA . LYS A 1 90 ? 7.443 -19.366 -18.272 1.00 87.38 90 LYS A CA 1
ATOM 694 C C . LYS A 1 90 ? 8.346 -18.500 -19.147 1.00 87.38 90 LYS A C 1
ATOM 696 O O . LYS A 1 90 ? 9.439 -18.941 -19.474 1.00 87.38 90 LYS A O 1
ATOM 701 N N . LYS A 1 91 ? 7.870 -17.324 -19.564 1.00 93.62 91 LYS A N 1
ATOM 702 C CA . LYS A 1 91 ? 8.574 -16.430 -20.503 1.00 93.62 91 LYS A CA 1
ATOM 703 C C . LYS A 1 91 ? 9.010 -15.106 -19.882 1.00 93.62 91 LYS A C 1
ATOM 705 O O . LYS A 1 91 ? 9.731 -14.342 -20.517 1.00 93.62 91 LYS A O 1
ATOM 710 N N . THR A 1 92 ? 8.549 -14.820 -18.669 1.00 95.38 92 THR A N 1
ATOM 711 C CA . THR A 1 92 ? 8.832 -13.574 -17.964 1.00 95.38 92 THR A CA 1
ATOM 712 C C . THR A 1 92 ? 9.361 -13.863 -16.569 1.00 95.38 92 THR A C 1
ATOM 714 O O . THR A 1 92 ? 9.029 -14.875 -15.948 1.00 95.38 92 THR A O 1
ATOM 717 N N . GLU A 1 93 ? 10.198 -12.959 -16.087 1.00 95.19 93 GLU A N 1
ATOM 718 C CA . GLU A 1 93 ? 10.684 -12.895 -14.717 1.00 95.19 93 GLU A CA 1
ATOM 719 C C . GLU A 1 93 ? 10.154 -11.621 -14.071 1.00 95.19 93 GLU A C 1
ATOM 721 O O . GLU A 1 93 ? 9.948 -10.613 -14.743 1.00 95.19 93 GLU A O 1
ATOM 726 N N . VAL A 1 94 ? 9.920 -11.679 -12.762 1.00 95.88 94 VAL A N 1
ATOM 727 C CA . VAL A 1 94 ? 9.490 -10.534 -11.960 1.00 95.88 94 VAL A CA 1
ATOM 728 C C . VAL A 1 94 ? 10.460 -10.389 -10.815 1.00 95.88 94 VAL A C 1
ATOM 730 O O . VAL A 1 94 ? 10.501 -11.272 -9.959 1.00 95.88 94 VAL A O 1
ATOM 733 N N . TRP A 1 95 ? 11.189 -9.281 -10.784 1.00 96.62 95 TRP A N 1
ATOM 734 C CA . TRP A 1 95 ? 12.064 -8.935 -9.668 1.00 96.62 95 TRP A CA 1
ATOM 735 C C . TRP A 1 95 ? 11.556 -7.656 -9.005 1.00 96.62 95 TRP A C 1
ATOM 737 O O . TRP A 1 95 ? 11.029 -6.751 -9.660 1.00 96.62 95 TRP A O 1
ATOM 747 N N . SER A 1 96 ? 11.709 -7.567 -7.693 1.00 96.50 96 SER A N 1
ATOM 748 C CA . SER A 1 96 ? 11.533 -6.324 -6.957 1.00 96.50 96 SER A CA 1
ATOM 749 C C . SER A 1 96 ? 12.584 -5.299 -7.378 1.00 96.50 96 SER A C 1
ATOM 751 O O . SER A 1 96 ? 13.703 -5.620 -7.780 1.00 96.50 96 SER A O 1
ATOM 753 N N . ALA A 1 97 ? 12.228 -4.028 -7.264 1.00 92.88 97 ALA A N 1
ATOM 754 C CA . ALA A 1 97 ? 13.125 -2.923 -7.559 1.00 92.88 97 ALA A CA 1
ATOM 755 C C . ALA A 1 97 ? 13.041 -1.874 -6.457 1.00 92.88 97 ALA A C 1
ATOM 757 O O . ALA A 1 97 ? 11.948 -1.601 -5.954 1.00 92.88 97 ALA A O 1
ATOM 758 N N . LEU A 1 98 ? 14.185 -1.246 -6.161 1.00 96.50 98 LEU A N 1
ATOM 759 C CA . LEU A 1 98 ? 14.326 -0.159 -5.188 1.00 96.50 98 LEU A CA 1
ATOM 760 C C . LEU A 1 98 ? 13.960 -0.559 -3.742 1.00 96.50 98 LEU A C 1
ATOM 762 O O . LEU A 1 98 ? 13.322 -1.586 -3.502 1.00 96.50 98 LEU A O 1
ATOM 766 N N . PRO A 1 99 ? 14.347 0.252 -2.743 1.00 95.69 99 PRO A N 1
ATOM 767 C CA . PRO A 1 99 ? 13.857 0.074 -1.383 1.00 95.69 99 PRO A CA 1
ATOM 768 C C . PRO A 1 99 ? 12.324 0.128 -1.307 1.00 95.69 99 PRO A C 1
ATOM 770 O O . PRO A 1 99 ? 11.673 0.970 -1.935 1.00 95.69 99 PRO A O 1
ATOM 773 N N . ARG A 1 100 ? 11.738 -0.781 -0.521 1.00 96.19 100 ARG A N 1
ATOM 774 C CA . ARG A 1 100 ? 10.292 -0.848 -0.274 1.00 96.19 100 ARG A CA 1
ATOM 775 C C . ARG A 1 100 ? 9.801 0.417 0.436 1.00 96.19 100 ARG A C 1
ATOM 777 O O . ARG A 1 100 ? 10.380 0.830 1.434 1.00 96.19 100 ARG A O 1
ATOM 784 N N . ALA A 1 101 ? 8.690 0.976 -0.039 1.00 96.00 101 ALA A N 1
ATOM 785 C CA . ALA A 1 101 ? 7.963 2.013 0.692 1.00 96.00 101 ALA A CA 1
ATOM 786 C C . ALA A 1 101 ? 7.219 1.423 1.907 1.00 96.00 101 ALA A C 1
ATOM 788 O O . ALA A 1 101 ? 7.087 0.204 2.026 1.00 96.00 101 ALA A O 1
ATOM 789 N N . ASP A 1 102 ? 6.673 2.279 2.774 1.00 95.94 102 ASP A N 1
ATOM 790 C CA . ASP A 1 102 ? 5.939 1.838 3.963 1.00 95.94 102 ASP A CA 1
ATOM 791 C C . ASP A 1 102 ? 4.786 0.878 3.611 1.00 95.94 102 ASP A C 1
ATOM 793 O O . ASP A 1 102 ? 3.837 1.217 2.892 1.00 95.94 102 ASP A O 1
ATOM 797 N N . ALA A 1 103 ? 4.879 -0.352 4.116 1.00 97.38 103 ALA A N 1
ATOM 798 C CA . ALA A 1 103 ? 3.942 -1.419 3.802 1.00 97.38 103 ALA A CA 1
ATOM 799 C C . ALA A 1 103 ? 2.584 -1.259 4.508 1.00 97.38 103 ALA A C 1
ATOM 801 O O . ALA A 1 103 ? 1.621 -1.931 4.123 1.00 97.38 103 ALA A O 1
ATOM 802 N N . ARG A 1 104 ? 2.472 -0.384 5.515 1.00 98.19 104 ARG A N 1
ATOM 803 C CA . ARG A 1 104 ? 1.270 -0.232 6.343 1.00 98.19 104 ARG A CA 1
ATOM 804 C C . ARG A 1 104 ? 0.069 0.277 5.558 1.00 98.19 104 ARG A C 1
ATOM 806 O O . ARG A 1 104 ? 0.171 0.956 4.531 1.00 98.19 104 ARG A O 1
ATOM 813 N N . ASP A 1 105 ? -1.107 -0.079 6.058 1.00 98.50 105 ASP A N 1
ATOM 814 C CA . ASP A 1 105 ? -2.328 0.602 5.654 1.00 98.50 105 ASP A CA 1
ATOM 815 C C . ASP A 1 105 ? -2.530 1.852 6.513 1.00 98.50 105 ASP A C 1
ATOM 817 O O . ASP A 1 105 ? -2.194 1.876 7.695 1.00 98.50 105 ASP A O 1
ATOM 821 N N . LEU A 1 106 ? -3.129 2.866 5.906 1.00 97.75 106 LEU A N 1
ATOM 822 C CA . LEU A 1 106 ? -3.604 4.075 6.553 1.00 97.75 106 LEU A CA 1
ATOM 823 C C . LEU A 1 106 ? -5.127 4.117 6.425 1.00 97.75 106 LEU A C 1
ATOM 825 O O . LEU A 1 106 ? -5.672 3.847 5.348 1.00 97.75 106 LEU A O 1
ATOM 829 N N . ILE A 1 107 ? -5.807 4.442 7.520 1.00 98.44 107 ILE A N 1
ATOM 830 C CA . ILE A 1 107 ? -7.249 4.689 7.548 1.00 98.44 107 ILE A CA 1
ATOM 831 C C . ILE A 1 107 ? -7.505 6.176 7.796 1.00 98.44 107 ILE A C 1
ATOM 833 O O . ILE A 1 107 ? -6.925 6.761 8.705 1.00 98.44 107 ILE A O 1
ATOM 837 N N . LEU A 1 108 ? -8.350 6.767 6.955 1.00 98.19 108 LEU A N 1
ATOM 838 C CA . LEU A 1 108 ? -8.864 8.128 7.064 1.00 98.19 108 LEU A CA 1
ATOM 839 C C . LEU A 1 108 ? -10.242 8.085 7.713 1.00 98.19 108 LEU A C 1
ATOM 841 O O . LEU A 1 108 ? -11.058 7.248 7.329 1.00 98.19 108 LEU A O 1
ATOM 845 N N . PHE A 1 109 ? -10.516 9.008 8.624 1.00 97.31 109 PHE A N 1
ATOM 846 C CA . PHE A 1 109 ? -11.813 9.234 9.251 1.00 97.31 109 PHE A CA 1
ATOM 847 C C . PHE A 1 109 ? -12.248 10.663 8.968 1.00 97.31 109 PHE A C 1
ATOM 849 O O . PHE A 1 109 ? -11.474 11.587 9.197 1.00 97.31 109 PHE A O 1
ATOM 856 N N . LYS A 1 110 ? -13.490 10.871 8.524 1.00 96.06 110 LYS A N 1
ATOM 857 C CA . LYS A 1 110 ? -14.015 12.234 8.374 1.00 96.06 110 LYS A CA 1
ATOM 858 C C . LYS A 1 110 ? -14.039 12.927 9.735 1.00 96.06 110 LYS A C 1
ATOM 860 O O . LYS A 1 110 ? -14.616 12.384 10.683 1.00 96.06 110 LYS A O 1
ATOM 865 N N . ARG A 1 111 ? -13.496 14.146 9.816 1.00 93.50 111 ARG A N 1
ATOM 866 C CA . ARG A 1 111 ? -13.538 14.966 11.041 1.00 93.50 111 ARG A CA 1
ATOM 867 C C . ARG A 1 111 ? -14.968 15.176 11.533 1.00 93.50 111 ARG A C 1
ATOM 869 O O . ARG A 1 111 ? -15.247 14.977 12.711 1.00 93.50 111 ARG A O 1
ATOM 876 N N . SER A 1 112 ? -15.900 15.424 10.614 1.00 93.00 112 SER A N 1
ATOM 877 C CA . SER A 1 112 ? -17.327 15.581 10.926 1.00 93.00 112 SER A CA 1
ATOM 878 C C . SER A 1 112 ? -17.926 14.388 11.685 1.00 93.00 112 SER A C 1
ATOM 880 O O . SER A 1 112 ? -18.710 14.578 12.620 1.00 93.00 112 SER A O 1
ATOM 882 N N . TRP A 1 113 ? -17.522 13.157 11.343 1.00 92.94 113 TRP A N 1
ATOM 883 C CA . TRP A 1 113 ? -17.950 11.953 12.059 1.00 92.94 113 TRP A CA 1
ATOM 884 C C . TRP A 1 113 ? -17.310 11.857 13.446 1.00 92.94 113 TRP A C 1
ATOM 886 O O . TRP A 1 113 ? -17.998 11.543 14.413 1.00 92.94 113 TRP A O 1
ATOM 896 N N . LEU A 1 114 ? -16.021 12.171 13.580 1.00 90.62 114 LEU A N 1
ATOM 897 C CA . LEU A 1 114 ? -15.359 12.152 14.886 1.00 90.62 114 LEU A CA 1
ATOM 898 C C . LEU A 1 114 ? -15.959 13.168 15.859 1.00 90.62 114 LEU A C 1
ATOM 900 O O . LEU A 1 114 ? -16.002 12.911 17.062 1.00 90.62 114 LEU A O 1
ATOM 904 N N . GLU A 1 115 ? -16.429 14.309 15.369 1.00 89.12 115 GLU A N 1
ATOM 905 C CA . GLU A 1 115 ? -16.989 15.372 16.203 1.00 89.12 115 GLU A CA 1
ATOM 906 C C . GLU A 1 115 ? -18.434 15.106 16.616 1.00 89.12 115 GLU A C 1
ATOM 908 O O . GLU A 1 115 ? -18.768 15.245 17.794 1.00 89.12 115 GLU A O 1
ATOM 913 N N . THR A 1 116 ? -19.279 14.710 15.664 1.00 84.31 116 THR A N 1
ATOM 914 C CA . THR A 1 116 ? -20.742 14.678 15.849 1.00 84.31 116 THR A CA 1
ATOM 915 C C . THR A 1 116 ? -21.404 13.386 15.373 1.00 84.31 116 THR A C 1
ATOM 917 O O . THR A 1 116 ? -22.615 13.221 15.517 1.00 84.31 116 THR A O 1
ATOM 920 N N . GLY A 1 117 ? -20.632 12.459 14.806 1.00 77.38 117 GLY A N 1
ATOM 921 C CA . GLY A 1 117 ? -21.143 11.228 14.221 1.00 77.38 117 GLY A CA 1
ATOM 922 C C . GLY A 1 117 ? -21.780 10.292 15.245 1.00 77.38 117 GLY A C 1
ATOM 923 O O . GLY A 1 117 ? -21.353 10.202 16.400 1.00 77.38 117 GLY A O 1
ATOM 924 N N . SER A 1 118 ? -22.800 9.554 14.797 1.00 81.31 118 SER A N 1
ATOM 925 C CA . SER A 1 118 ? -23.373 8.473 15.598 1.00 81.31 118 SER A CA 1
ATOM 926 C C . SER A 1 118 ? -22.314 7.405 15.885 1.00 81.31 118 SER A C 1
ATOM 928 O O . SER A 1 118 ? -21.521 7.030 15.017 1.00 81.31 118 SER A O 1
ATOM 930 N N . LYS A 1 119 ? -22.348 6.894 17.118 1.00 85.12 119 LYS A N 1
ATOM 931 C CA . LYS A 1 119 ? -21.526 5.772 17.583 1.00 85.12 119 LYS A CA 1
ATOM 932 C C . LYS A 1 119 ? -22.233 4.428 17.404 1.00 85.12 119 LYS A C 1
ATOM 934 O O . LYS A 1 119 ? -21.703 3.410 17.827 1.00 85.12 119 LYS A O 1
ATOM 939 N N . ASP A 1 120 ? -23.413 4.388 16.793 1.00 88.88 120 ASP A N 1
ATOM 940 C CA . ASP A 1 120 ? -24.121 3.125 16.553 1.00 88.88 120 ASP A CA 1
ATOM 941 C C . ASP A 1 120 ? -23.376 2.285 15.507 1.00 88.88 120 ASP A C 1
ATOM 943 O O . ASP A 1 120 ? -23.231 1.069 15.643 1.00 88.88 120 ASP A O 1
ATOM 947 N N . LYS A 1 121 ? -22.842 2.949 14.476 1.00 92.12 121 LYS A N 1
ATOM 948 C CA . LYS A 1 121 ? -22.125 2.304 13.376 1.00 92.12 121 LYS A CA 1
ATOM 949 C C . LYS A 1 121 ? -20.997 3.173 12.833 1.00 92.12 121 LYS A C 1
ATOM 951 O O . LYS A 1 121 ? -21.137 4.390 12.731 1.00 92.12 121 LYS A O 1
ATOM 956 N N . LEU A 1 122 ? -19.912 2.526 12.420 1.00 95.38 122 LEU A N 1
ATOM 957 C CA . LEU A 1 122 ? -18.854 3.123 11.608 1.00 95.38 122 LEU A CA 1
ATOM 958 C C . LEU A 1 122 ? -18.813 2.403 10.258 1.00 95.38 122 LEU A C 1
ATOM 960 O O . LEU A 1 122 ? -18.455 1.229 10.188 1.00 95.38 122 LEU A O 1
ATOM 964 N N . THR A 1 123 ? -19.167 3.109 9.183 1.00 96.88 123 THR A N 1
ATOM 965 C CA . THR A 1 123 ? -19.083 2.585 7.814 1.00 96.88 123 THR A CA 1
ATOM 966 C C . THR A 1 123 ? -17.714 2.888 7.206 1.00 96.88 123 THR A C 1
ATOM 968 O O . THR A 1 123 ? -17.341 4.052 7.034 1.00 96.88 123 THR A O 1
ATOM 971 N N . ILE A 1 124 ? -16.981 1.833 6.847 1.00 98.12 124 ILE A N 1
ATOM 972 C CA . ILE A 1 124 ? -15.604 1.889 6.351 1.00 98.12 124 ILE A CA 1
ATOM 973 C C . ILE A 1 124 ? -15.556 1.438 4.892 1.00 98.12 124 ILE A C 1
ATOM 975 O O . ILE A 1 124 ? -15.955 0.324 4.545 1.00 98.12 124 ILE A O 1
ATOM 979 N N . TYR A 1 125 ? -14.985 2.270 4.029 1.00 97.94 125 TYR A N 1
ATOM 980 C CA . TYR A 1 125 ? -14.796 1.936 2.628 1.00 97.94 125 TYR A CA 1
ATOM 981 C C . TYR A 1 125 ? -13.548 1.092 2.392 1.00 97.94 125 TYR A C 1
ATOM 983 O O . TYR A 1 125 ? -12.413 1.524 2.610 1.00 97.94 125 TYR A O 1
ATOM 991 N N . THR A 1 126 ? -13.757 -0.118 1.875 1.00 95.50 126 THR A N 1
ATOM 992 C CA . THR A 1 126 ? -12.702 -1.014 1.401 1.00 95.50 126 THR A CA 1
ATOM 993 C C . THR A 1 126 ? -13.274 -2.131 0.536 1.00 95.50 126 THR A C 1
ATOM 995 O O . THR A 1 126 ? -14.308 -2.716 0.838 1.00 95.50 126 THR A O 1
ATOM 998 N N . SER A 1 127 ? -12.544 -2.480 -0.522 1.00 91.44 127 SER A N 1
ATOM 999 C CA . SER A 1 127 ? -12.826 -3.663 -1.350 1.00 91.44 127 SER A CA 1
ATOM 1000 C C . SER A 1 127 ? -11.915 -4.853 -1.020 1.00 91.44 127 SER A C 1
ATOM 1002 O O . SER A 1 127 ? -11.860 -5.801 -1.794 1.00 91.44 127 SER A O 1
ATOM 1004 N N . SER A 1 128 ? -11.134 -4.778 0.066 1.00 93.31 128 SER A N 1
ATOM 1005 C CA . SER A 1 128 ? -10.174 -5.813 0.471 1.00 93.31 128 SER A CA 1
ATOM 1006 C C . SER A 1 128 ? -10.723 -6.629 1.646 1.00 93.31 128 SER A C 1
ATOM 1008 O O . SER A 1 128 ? -10.828 -6.065 2.741 1.00 93.31 128 SER A O 1
ATOM 1010 N N . PRO A 1 129 ? -10.991 -7.936 1.463 1.00 93.00 129 PRO A N 1
ATOM 1011 C CA . PRO A 1 129 ? -11.434 -8.820 2.542 1.00 93.00 129 PRO A CA 1
ATOM 1012 C C . PRO A 1 129 ? -10.438 -8.888 3.709 1.00 93.00 129 PRO A C 1
ATOM 1014 O O . PRO A 1 129 ? -10.851 -8.826 4.863 1.00 93.00 129 PRO A O 1
ATOM 1017 N N . ARG A 1 130 ? -9.124 -8.886 3.429 1.00 95.50 130 ARG A N 1
ATOM 1018 C CA . ARG A 1 130 ? -8.058 -8.785 4.449 1.00 95.50 130 ARG A CA 1
ATOM 1019 C C . ARG A 1 130 ? -8.251 -7.588 5.378 1.00 95.50 130 ARG A C 1
ATOM 1021 O O . ARG A 1 130 ? -8.197 -7.725 6.595 1.00 9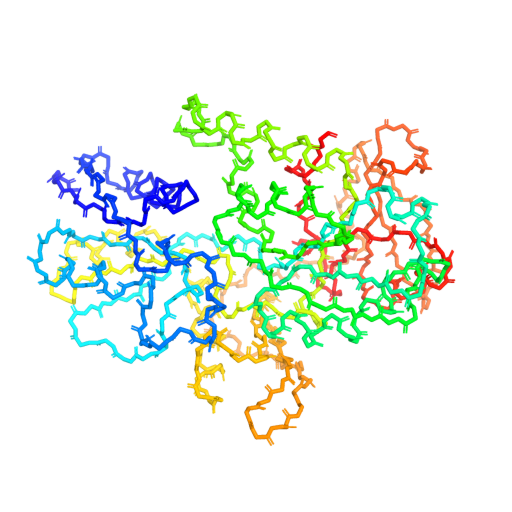5.50 130 ARG A O 1
ATOM 1028 N N . ARG A 1 131 ? -8.471 -6.399 4.806 1.00 97.25 131 ARG A N 1
ATOM 1029 C CA . ARG A 1 131 ? -8.670 -5.177 5.601 1.00 97.25 131 ARG A CA 1
ATOM 1030 C C . ARG A 1 131 ? -9.933 -5.270 6.441 1.00 97.25 131 ARG A C 1
ATOM 1032 O O . ARG A 1 131 ? -9.889 -4.908 7.606 1.00 97.25 131 ARG A O 1
ATOM 1039 N N . GLN A 1 132 ? -11.030 -5.761 5.863 1.00 96.44 132 GLN A N 1
ATOM 1040 C CA . GLN A 1 132 ? -12.284 -5.943 6.597 1.00 96.44 132 GLN A CA 1
ATOM 1041 C C . GLN A 1 132 ? -12.062 -6.850 7.812 1.00 96.44 132 GLN A C 1
ATOM 1043 O O . GLN A 1 132 ? -12.345 -6.448 8.937 1.00 96.44 132 GLN A O 1
ATOM 1048 N N . TYR A 1 133 ? -11.457 -8.020 7.592 1.00 96.38 133 TYR A N 1
ATOM 1049 C CA . TYR A 1 133 ? -11.175 -8.993 8.642 1.00 96.38 133 TYR A CA 1
ATOM 1050 C C . TYR A 1 133 ? -10.303 -8.416 9.766 1.00 96.38 133 TYR A C 1
ATOM 1052 O O . TYR A 1 133 ? -10.671 -8.483 10.938 1.00 96.38 133 TYR A O 1
ATOM 1060 N N . ASN A 1 134 ? -9.174 -7.791 9.424 1.00 96.56 134 ASN A N 1
ATOM 1061 C CA . ASN A 1 134 ? -8.256 -7.255 10.430 1.00 96.56 134 ASN A CA 1
ATOM 1062 C C . ASN A 1 134 ? -8.876 -6.091 11.223 1.00 96.56 134 ASN A C 1
ATOM 1064 O O . ASN A 1 134 ? -8.719 -6.025 12.446 1.00 96.56 134 ASN A O 1
ATOM 1068 N N . LEU A 1 135 ? -9.615 -5.196 10.552 1.00 97.69 135 LEU A N 1
ATOM 1069 C CA . LEU A 1 135 ? -10.233 -4.026 11.184 1.00 97.69 135 LEU A CA 1
ATOM 1070 C C . LEU A 1 135 ? -11.307 -4.395 12.209 1.00 97.69 135 LEU A C 1
ATOM 1072 O O . LEU A 1 135 ? -11.431 -3.676 13.200 1.00 97.69 135 LEU A O 1
ATOM 1076 N N . LEU A 1 136 ? -12.023 -5.513 12.013 1.00 96.25 136 LEU A N 1
ATOM 1077 C CA . LEU A 1 136 ? -13.047 -5.992 12.951 1.00 96.25 136 LEU A CA 1
ATOM 1078 C C . LEU A 1 136 ? -12.512 -6.137 14.380 1.00 96.25 136 LEU A C 1
ATOM 1080 O O . LEU A 1 136 ? -13.189 -5.770 15.335 1.00 96.25 136 LEU A O 1
ATOM 1084 N N . SER A 1 137 ? -11.289 -6.655 14.525 1.00 93.19 137 SER A N 1
ATOM 1085 C CA . SER A 1 137 ? -10.653 -6.840 15.837 1.00 93.19 137 SER A CA 1
ATOM 1086 C C . SER A 1 137 ? -9.822 -5.638 16.287 1.00 93.19 137 SER A C 1
ATOM 1088 O O . SER A 1 137 ? -9.643 -5.427 17.487 1.00 93.19 137 SER A O 1
ATOM 1090 N N . LEU A 1 138 ? -9.288 -4.865 15.337 1.00 96.75 138 LEU A N 1
ATOM 1091 C CA . LEU A 1 138 ? -8.330 -3.806 15.628 1.00 96.75 138 LEU A CA 1
ATOM 1092 C C . LEU A 1 138 ? -9.010 -2.506 16.063 1.00 96.75 138 LEU A C 1
ATOM 1094 O O . LEU A 1 138 ? -8.679 -1.986 17.126 1.00 96.75 138 LEU A O 1
ATOM 1098 N N . LEU A 1 139 ? -9.958 -1.985 15.273 1.00 96.88 139 LEU A N 1
ATOM 1099 C CA . LEU A 1 139 ? -10.551 -0.661 15.515 1.00 96.88 139 LEU A CA 1
ATOM 1100 C C . LEU A 1 139 ? -11.195 -0.501 16.897 1.00 96.88 139 LEU A C 1
ATOM 1102 O O . LEU A 1 139 ? -10.957 0.537 17.516 1.00 96.88 139 LEU A O 1
ATOM 1106 N N . PRO A 1 140 ? -11.913 -1.501 17.448 1.00 95.12 140 PRO A N 1
ATOM 1107 C CA . PRO A 1 140 ? -12.459 -1.399 18.801 1.00 95.12 140 PRO A CA 1
ATOM 1108 C C . PRO A 1 140 ? -11.396 -1.258 19.900 1.00 95.12 140 PRO A C 1
ATOM 1110 O O . PRO A 1 140 ? -11.742 -0.908 21.022 1.00 95.12 140 PRO A O 1
ATOM 1113 N N . ARG A 1 141 ? -10.121 -1.548 19.607 1.00 96.00 141 ARG A N 1
ATOM 1114 C CA . ARG A 1 141 ? -9.008 -1.466 20.565 1.00 96.00 141 ARG A CA 1
ATOM 1115 C C . ARG A 1 141 ? -8.155 -0.210 20.391 1.00 96.00 141 ARG A C 1
ATOM 1117 O O . ARG A 1 141 ? -7.556 0.228 21.364 1.00 96.00 141 ARG A O 1
ATOM 1124 N N . VAL A 1 142 ? -8.073 0.337 19.175 1.00 96.19 142 VAL A N 1
ATOM 1125 C CA . VAL A 1 142 ? -7.198 1.485 18.853 1.00 96.19 142 VAL A CA 1
ATOM 1126 C C . VAL A 1 142 ? -7.916 2.828 18.805 1.00 96.19 142 VAL A C 1
ATOM 1128 O O . VAL A 1 142 ? -7.256 3.858 18.907 1.00 96.19 142 VAL A O 1
ATOM 1131 N N . LEU A 1 143 ? -9.243 2.838 18.645 1.00 95.56 143 LEU A N 1
ATOM 1132 C CA . LEU A 1 143 ? -10.021 4.073 18.712 1.00 95.56 143 LEU A CA 1
ATOM 1133 C C . LEU A 1 143 ? -10.200 4.519 20.171 1.00 95.56 143 LEU A C 1
ATOM 1135 O O . LEU A 1 143 ? -10.462 3.653 21.022 1.00 95.56 143 LEU A O 1
ATOM 1139 N N . PRO A 1 144 ? -10.157 5.843 20.442 1.00 93.50 144 PRO A N 1
ATOM 1140 C CA . PRO A 1 144 ? -10.505 6.394 21.747 1.00 93.50 144 PRO A CA 1
ATOM 1141 C C . PRO A 1 144 ? -11.821 5.806 22.243 1.00 93.50 144 PRO A C 1
ATOM 1143 O O . PRO A 1 144 ? -12.779 5.694 21.471 1.00 93.50 144 PRO A O 1
ATOM 1146 N N . LYS A 1 145 ? -11.880 5.412 23.513 1.00 92.25 145 LYS A N 1
ATOM 1147 C CA . LYS A 1 145 ? -13.019 4.720 24.127 1.00 92.25 145 LYS A CA 1
ATOM 1148 C C . LYS A 1 145 ? -14.359 5.396 23.845 1.00 92.25 145 LYS A C 1
ATOM 1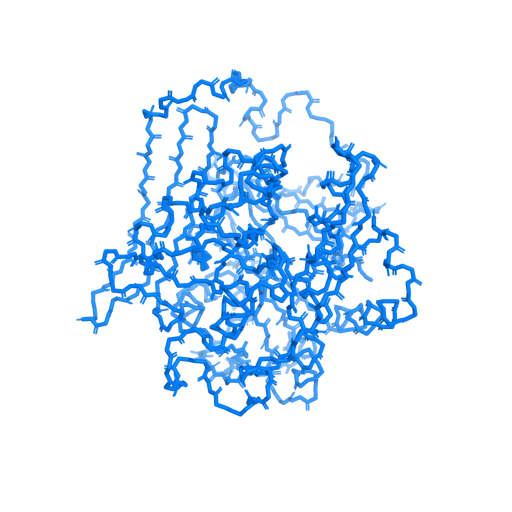150 O O . LYS A 1 145 ? -15.314 4.745 23.426 1.00 92.25 145 LYS A O 1
ATOM 1155 N N . SER A 1 146 ? -14.409 6.708 24.004 1.00 90.94 146 SER A N 1
ATOM 1156 C CA . SER A 1 146 ? -15.547 7.574 23.735 1.00 90.94 146 SER A CA 1
ATOM 1157 C C . SER A 1 146 ? -15.910 7.656 22.254 1.00 90.94 146 SER A C 1
ATOM 1159 O O . SER A 1 146 ? -17.019 8.079 21.951 1.00 90.94 146 SER A O 1
ATOM 1161 N N . LYS A 1 147 ? -15.041 7.263 21.322 1.00 91.62 147 LYS A N 1
ATOM 1162 C CA . LYS A 1 147 ? -15.271 7.282 19.866 1.00 91.62 147 LYS A CA 1
ATOM 1163 C C . LYS A 1 147 ? -15.543 5.897 19.274 1.00 91.62 147 LYS A C 1
ATOM 1165 O O . LYS A 1 147 ? -15.744 5.784 18.066 1.00 91.62 147 LYS A O 1
ATOM 1170 N N . ARG A 1 148 ? -15.558 4.838 20.088 1.00 93.50 148 ARG A N 1
ATOM 1171 C CA . ARG A 1 148 ? -15.771 3.471 19.598 1.00 93.50 148 ARG A CA 1
ATOM 1172 C C . ARG A 1 148 ? -17.208 3.276 19.102 1.00 93.50 148 ARG A C 1
ATOM 1174 O O . ARG A 1 148 ? -18.145 3.583 19.842 1.00 93.50 148 ARG A O 1
ATOM 1181 N N . PRO A 1 149 ? -17.391 2.751 17.881 1.00 93.44 149 PRO A N 1
ATOM 1182 C CA . PRO A 1 149 ? -18.709 2.410 17.373 1.00 93.44 149 PRO A CA 1
ATOM 1183 C C . PRO A 1 149 ? -19.205 1.080 17.969 1.00 93.44 149 PRO A C 1
ATOM 1185 O O . PRO A 1 149 ? -18.400 0.207 18.295 1.00 93.44 149 PRO A O 1
ATOM 1188 N N . GLN A 1 150 ? -20.523 0.890 18.068 1.00 93.12 150 GLN A N 1
ATOM 1189 C CA . GLN A 1 150 ? -21.124 -0.389 18.479 1.00 93.12 150 GLN A CA 1
ATOM 1190 C C . GLN A 1 150 ? -20.979 -1.463 17.392 1.00 93.12 150 GLN A C 1
ATOM 1192 O O . GLN A 1 150 ? -20.893 -2.650 17.699 1.00 93.12 150 GLN A O 1
ATOM 1197 N N . SER A 1 151 ? -20.947 -1.050 16.123 1.00 94.69 151 SER A N 1
ATOM 1198 C CA . SER A 1 151 ? -20.821 -1.939 14.968 1.00 94.69 151 SER A CA 1
ATOM 1199 C C . SER A 1 151 ? -19.909 -1.361 13.881 1.00 94.69 151 SER A C 1
ATOM 1201 O O . SER A 1 151 ? -19.762 -0.144 13.738 1.00 94.69 151 SER A O 1
ATOM 1203 N N . LEU A 1 152 ? -19.272 -2.255 13.122 1.00 96.81 152 LEU A N 1
ATOM 1204 C CA . LEU A 1 152 ? -18.422 -1.920 11.982 1.00 96.81 152 LEU A CA 1
ATOM 1205 C C . LEU A 1 152 ? -19.064 -2.454 10.706 1.00 96.81 152 LEU A C 1
ATOM 1207 O O . LEU A 1 152 ? -19.190 -3.667 10.541 1.00 96.81 152 LEU A O 1
ATOM 1211 N N . ASP A 1 153 ? -19.399 -1.542 9.800 1.00 95.88 153 ASP A N 1
ATOM 1212 C CA . ASP A 1 153 ? -19.940 -1.867 8.486 1.00 95.88 153 ASP A CA 1
ATOM 1213 C C . ASP A 1 153 ? -18.885 -1.607 7.416 1.00 95.88 153 ASP A C 1
ATOM 1215 O O . ASP A 1 153 ? -18.108 -0.652 7.496 1.00 95.88 153 ASP A O 1
ATOM 1219 N N . PHE A 1 154 ? -18.881 -2.427 6.368 1.00 96.56 154 PHE A N 1
ATOM 1220 C CA . PHE A 1 154 ? -17.952 -2.272 5.258 1.00 96.56 154 PHE A CA 1
ATOM 1221 C C . PHE A 1 154 ? -18.692 -2.017 3.956 1.00 96.56 154 PHE A C 1
ATOM 1223 O O . PHE A 1 154 ? -19.568 -2.782 3.558 1.00 96.56 154 PHE A O 1
ATOM 1230 N N . ALA A 1 155 ? -18.284 -0.959 3.264 1.00 95.88 155 ALA A N 1
ATOM 1231 C CA . ALA A 1 155 ? -18.804 -0.604 1.956 1.00 95.88 155 ALA A CA 1
ATOM 1232 C C . ALA A 1 155 ? -17.712 -0.731 0.887 1.00 95.88 155 ALA A C 1
ATOM 1234 O O . ALA A 1 155 ? -16.533 -0.438 1.105 1.00 95.88 155 ALA A O 1
ATOM 1235 N N . VAL A 1 156 ? -18.105 -1.180 -0.301 1.00 93.56 156 VAL A N 1
ATOM 1236 C CA . VAL A 1 156 ? -17.190 -1.351 -1.433 1.00 93.56 156 VAL A CA 1
ATOM 1237 C C . VAL A 1 156 ? -16.812 0.016 -2.001 1.00 93.56 156 VAL A C 1
ATOM 1239 O O . VAL A 1 156 ? -17.658 0.885 -2.186 1.00 93.56 156 VAL A O 1
ATOM 1242 N N . ILE A 1 157 ? -15.532 0.191 -2.341 1.00 91.56 157 ILE A N 1
ATOM 1243 C CA . ILE A 1 157 ? -15.060 1.361 -3.089 1.00 91.56 157 ILE A CA 1
ATOM 1244 C C . ILE A 1 157 ? -14.035 0.969 -4.153 1.00 91.56 157 ILE A C 1
ATOM 1246 O O . ILE A 1 157 ? -13.107 0.182 -3.916 1.00 91.56 157 ILE A O 1
ATOM 1250 N N . ARG A 1 158 ? -14.204 1.521 -5.355 1.00 86.50 158 ARG A N 1
ATOM 1251 C CA . ARG A 1 158 ? -13.453 1.160 -6.565 1.00 86.50 158 ARG A CA 1
ATOM 1252 C C . ARG A 1 158 ? -13.025 2.405 -7.343 1.00 86.50 158 ARG A C 1
ATOM 1254 O O . ARG A 1 158 ? -13.621 3.477 -7.205 1.00 86.50 158 ARG A O 1
ATOM 1261 N N . GLY A 1 159 ? -11.997 2.230 -8.170 1.00 86.88 159 GLY A N 1
ATOM 1262 C CA . GLY A 1 159 ? -11.316 3.287 -8.922 1.00 86.88 159 GLY A CA 1
ATOM 1263 C C . GLY A 1 159 ? -9.869 3.496 -8.467 1.00 86.88 159 GLY A C 1
ATOM 1264 O O . GLY A 1 159 ? -9.385 2.806 -7.563 1.00 86.88 159 GLY A O 1
ATOM 1265 N N . ASN A 1 160 ? -9.181 4.448 -9.095 1.00 89.75 160 ASN A N 1
ATOM 1266 C CA . ASN A 1 160 ? -7.874 4.940 -8.649 1.00 89.75 160 ASN A CA 1
ATOM 1267 C C . ASN A 1 160 ? -7.992 5.749 -7.339 1.00 89.75 160 ASN A C 1
ATOM 1269 O O . ASN A 1 160 ? -9.090 5.959 -6.822 1.00 89.75 160 ASN A O 1
ATOM 1273 N N . ILE A 1 161 ? -6.861 6.186 -6.784 1.00 91.69 161 ILE A N 1
ATOM 1274 C CA . ILE A 1 161 ? -6.799 6.872 -5.482 1.00 91.69 161 ILE A CA 1
ATOM 1275 C C . ILE A 1 161 ? -7.681 8.118 -5.450 1.00 91.69 161 ILE A C 1
ATOM 1277 O O . ILE A 1 161 ? -8.506 8.253 -4.551 1.00 91.69 161 ILE A O 1
ATOM 1281 N N . GLN A 1 162 ? -7.578 8.966 -6.469 1.00 90.88 162 GLN A N 1
ATOM 1282 C CA . GLN A 1 162 ? -8.325 10.219 -6.568 1.00 90.88 162 GLN A CA 1
ATOM 1283 C C . GLN A 1 162 ? -9.831 9.962 -6.610 1.00 90.88 162 GLN A C 1
ATOM 1285 O O . GLN A 1 162 ? -10.610 10.609 -5.917 1.00 90.88 162 GLN A O 1
ATOM 1290 N N . THR A 1 163 ? -10.244 8.966 -7.395 1.00 91.69 163 THR A N 1
ATOM 1291 C CA . THR A 1 163 ? -11.652 8.579 -7.514 1.00 91.69 163 THR A CA 1
ATOM 1292 C C . THR A 1 163 ? -12.187 8.016 -6.205 1.00 91.69 163 THR A C 1
ATOM 1294 O O . THR A 1 163 ? -13.323 8.310 -5.845 1.00 91.69 163 THR A O 1
ATOM 1297 N N . ARG A 1 164 ? -11.386 7.226 -5.478 1.00 95.19 164 ARG A N 1
ATOM 1298 C CA . ARG A 1 164 ? -11.780 6.693 -4.166 1.00 95.19 164 ARG A CA 1
ATOM 1299 C C . ARG A 1 164 ? -11.908 7.797 -3.124 1.00 95.19 164 ARG A C 1
ATOM 1301 O O . ARG A 1 164 ? -12.901 7.805 -2.414 1.00 95.19 164 ARG A O 1
ATOM 1308 N N . LEU A 1 165 ? -10.954 8.724 -3.055 1.00 95.94 165 LEU A N 1
ATOM 1309 C CA . LEU A 1 165 ? -10.998 9.839 -2.104 1.00 95.94 165 LEU A CA 1
ATOM 1310 C C . LEU A 1 165 ? -12.197 10.755 -2.369 1.00 95.94 165 LEU A C 1
ATOM 1312 O O . LEU A 1 165 ? -12.943 11.055 -1.445 1.00 95.94 165 LEU A O 1
ATOM 1316 N N . ARG A 1 166 ? -12.459 11.099 -3.637 1.00 95.25 166 ARG A N 1
ATOM 1317 C CA . ARG A 1 166 ? -13.650 11.870 -4.019 1.00 95.25 166 ARG A CA 1
ATOM 1318 C C . ARG A 1 166 ? -14.947 11.158 -3.620 1.00 95.25 166 ARG A C 1
ATOM 1320 O O . ARG A 1 166 ? -15.739 11.723 -2.878 1.00 95.25 166 ARG A O 1
ATOM 1327 N N . LYS A 1 167 ? -15.126 9.896 -4.042 1.00 95.50 167 LYS A N 1
ATOM 1328 C CA . LYS A 1 167 ? -16.311 9.088 -3.686 1.00 95.50 167 LYS A CA 1
ATOM 1329 C C . LYS A 1 167 ? -16.489 8.975 -2.171 1.00 95.50 167 LYS A C 1
ATOM 1331 O O . LYS A 1 167 ? -17.611 9.000 -1.687 1.00 95.50 167 LYS A O 1
ATOM 1336 N N . PHE A 1 168 ? -15.394 8.837 -1.426 1.00 96.94 168 PHE A N 1
ATOM 1337 C CA . PHE A 1 168 ? -15.425 8.803 0.031 1.00 96.94 168 PHE A CA 1
ATOM 1338 C C . PHE A 1 168 ? -15.972 10.114 0.602 1.00 96.94 168 PHE A C 1
ATOM 1340 O O . PHE A 1 168 ? -16.950 10.072 1.354 1.00 96.94 168 PHE A O 1
ATOM 1347 N N . MET A 1 169 ? -15.419 11.262 0.203 1.00 96.38 169 MET A N 1
ATOM 1348 C CA . MET A 1 169 ? -15.868 12.569 0.692 1.00 96.38 169 MET A CA 1
ATOM 1349 C C . MET A 1 169 ? -17.322 12.875 0.329 1.00 96.38 169 MET A C 1
ATOM 1351 O O . MET A 1 169 ? -18.061 13.334 1.194 1.00 96.38 169 MET A O 1
ATOM 1355 N N . GLU A 1 170 ? -17.756 12.515 -0.879 1.00 95.50 170 GLU A N 1
ATOM 1356 C CA . GLU A 1 170 ? -19.133 12.703 -1.370 1.00 95.50 170 GLU A CA 1
ATOM 1357 C C . GLU A 1 170 ? -20.164 11.752 -0.737 1.00 95.50 170 GLU A C 1
ATOM 1359 O O . GLU A 1 170 ? -21.364 11.945 -0.908 1.00 95.50 170 GLU A O 1
ATOM 1364 N N . SER A 1 171 ? -19.725 10.701 -0.044 1.00 94.19 171 SER A N 1
ATOM 1365 C CA . SER A 1 171 ? -20.625 9.678 0.498 1.00 94.19 171 SER A CA 1
ATOM 1366 C C . SER A 1 171 ? -20.984 9.873 1.973 1.00 94.19 171 SER A C 1
ATOM 1368 O O . SER A 1 171 ? -20.274 10.537 2.720 1.00 94.19 171 SER A O 1
ATOM 1370 N N . GLU A 1 172 ? -22.005 9.153 2.435 1.00 90.94 172 GLU A N 1
ATOM 1371 C CA . GLU A 1 172 ? -22.400 9.093 3.854 1.00 90.94 172 GLU A CA 1
ATOM 1372 C C . GLU A 1 172 ? -21.467 8.237 4.735 1.00 90.94 172 GLU A C 1
ATOM 1374 O O . GLU A 1 172 ? -21.640 8.165 5.952 1.00 90.94 172 GLU A O 1
ATOM 1379 N N . GLY A 1 173 ? -20.488 7.539 4.144 1.00 91.38 173 GLY A N 1
ATOM 1380 C CA . GLY A 1 173 ? -19.575 6.699 4.920 1.00 91.38 173 GLY A CA 1
ATOM 1381 C C . GLY A 1 173 ? -18.528 7.516 5.676 1.00 91.38 173 GLY A C 1
ATOM 1382 O O . GLY A 1 173 ? -18.227 8.665 5.346 1.00 91.38 173 GLY A O 1
ATOM 1383 N N . ASN A 1 174 ? -17.968 6.906 6.716 1.00 95.75 174 ASN A N 1
ATOM 1384 C CA . ASN A 1 174 ? -17.261 7.623 7.775 1.00 95.75 174 ASN A CA 1
ATOM 1385 C C . ASN A 1 174 ? -15.742 7.491 7.672 1.00 95.75 174 ASN A C 1
ATOM 1387 O O . ASN A 1 174 ? -15.023 8.406 8.068 1.00 95.75 174 ASN A O 1
ATOM 1391 N N . ALA A 1 175 ? -15.261 6.371 7.124 1.00 97.88 175 ALA A N 1
ATOM 1392 C CA . ALA A 1 175 ? -13.837 6.106 6.989 1.00 97.88 175 ALA A CA 1
ATOM 1393 C C . ALA A 1 175 ? -13.460 5.460 5.648 1.00 97.88 175 ALA A C 1
ATOM 1395 O O . ALA A 1 175 ? -14.273 4.791 5.009 1.00 97.88 175 ALA A O 1
ATOM 1396 N N . LEU A 1 176 ? -12.200 5.616 5.242 1.00 98.44 176 LEU A N 1
ATOM 1397 C CA . LEU A 1 176 ? -11.604 5.002 4.053 1.00 98.44 176 LEU A CA 1
ATOM 1398 C C . LEU A 1 176 ? -10.231 4.429 4.404 1.00 98.44 176 LEU A C 1
ATOM 1400 O O . LEU A 1 176 ? -9.373 5.150 4.896 1.00 98.44 176 LEU A O 1
ATOM 1404 N N . ILE A 1 177 ? -9.986 3.156 4.085 1.00 98.38 177 ILE A N 1
ATOM 1405 C CA . ILE A 1 177 ? -8.674 2.525 4.292 1.00 98.38 177 ILE A CA 1
ATOM 1406 C C . ILE A 1 177 ? -7.936 2.279 2.971 1.00 98.38 177 ILE A C 1
ATOM 1408 O O . ILE A 1 177 ? -8.461 1.701 2.009 1.00 98.38 177 ILE A O 1
ATOM 1412 N N . MET A 1 178 ? -6.661 2.664 2.932 1.00 97.25 178 MET A N 1
ATOM 1413 C CA . MET A 1 178 ? -5.779 2.510 1.778 1.00 97.25 178 MET A CA 1
ATOM 1414 C C . MET A 1 178 ? -4.334 2.203 2.173 1.00 97.25 178 MET A C 1
ATOM 1416 O O . MET A 1 178 ? -4.010 2.102 3.343 1.00 97.25 178 MET A O 1
ATOM 1420 N N . ALA A 1 179 ? -3.476 1.942 1.185 1.00 97.50 179 ALA A N 1
ATOM 1421 C CA . ALA A 1 179 ? -2.064 1.678 1.458 1.00 97.50 179 ALA A CA 1
ATOM 1422 C C . ALA A 1 179 ? -1.340 3.014 1.638 1.00 97.50 179 ALA A C 1
ATOM 1424 O O . ALA A 1 179 ? -1.485 3.873 0.763 1.00 97.50 179 ALA A O 1
ATOM 1425 N N . LYS A 1 180 ? -0.546 3.166 2.703 1.00 97.31 180 LYS A N 1
ATOM 1426 C CA . LYS A 1 180 ? 0.189 4.408 2.979 1.00 97.31 180 LYS A CA 1
ATOM 1427 C C . LYS A 1 180 ? 1.152 4.753 1.840 1.00 97.31 180 LYS A C 1
ATOM 1429 O O . LYS A 1 180 ? 1.033 5.825 1.258 1.00 97.31 180 LYS A O 1
ATOM 1434 N N . ALA A 1 181 ? 1.948 3.777 1.384 1.00 96.88 181 ALA A N 1
ATOM 1435 C CA . ALA A 1 181 ? 2.848 3.924 0.233 1.00 96.88 181 ALA A CA 1
ATOM 1436 C C . ALA A 1 181 ? 2.184 4.470 -1.044 1.00 96.88 181 ALA A C 1
ATOM 1438 O O . ALA A 1 181 ? 2.863 4.979 -1.931 1.00 96.88 181 ALA A O 1
ATOM 1439 N N . ALA A 1 182 ? 0.870 4.302 -1.198 1.00 94.69 182 ALA A N 1
ATOM 1440 C CA . ALA A 1 182 ? 0.162 4.786 -2.372 1.00 94.69 182 ALA A CA 1
ATOM 1441 C C . ALA A 1 182 ? -0.141 6.294 -2.286 1.00 94.69 182 ALA A C 1
ATOM 1443 O O . ALA A 1 182 ? -0.106 6.964 -3.315 1.00 94.69 182 ALA A O 1
ATOM 1444 N N . LEU A 1 183 ? -0.404 6.815 -1.080 1.00 94.62 183 LEU A N 1
ATOM 1445 C CA . LEU A 1 183 ? -0.509 8.253 -0.820 1.00 94.62 183 LEU A CA 1
ATOM 1446 C C . LEU A 1 183 ? 0.870 8.906 -0.855 1.00 94.62 183 LEU A C 1
ATOM 1448 O O . LEU A 1 183 ? 1.045 9.861 -1.605 1.00 94.62 183 LEU A O 1
ATOM 1452 N N . ASP A 1 184 ? 1.847 8.333 -0.143 1.00 94.31 184 ASP A N 1
ATOM 1453 C CA . ASP A 1 184 ? 3.215 8.863 -0.065 1.00 94.31 184 ASP A CA 1
ATOM 1454 C C . ASP A 1 184 ? 3.790 9.127 -1.464 1.00 94.31 184 ASP A C 1
ATOM 1456 O O . ASP A 1 184 ? 4.232 10.227 -1.769 1.00 94.31 184 ASP A O 1
ATOM 1460 N N . ARG A 1 185 ? 3.691 8.144 -2.369 1.00 94.69 185 ARG A N 1
ATOM 1461 C CA . ARG A 1 185 ? 4.190 8.272 -3.749 1.00 94.69 185 ARG A CA 1
ATOM 1462 C C . ARG A 1 185 ? 3.534 9.397 -4.543 1.00 94.69 185 ARG A C 1
ATOM 1464 O O . ARG A 1 185 ? 4.183 9.973 -5.403 1.00 94.69 185 ARG A O 1
ATOM 1471 N N . ILE A 1 186 ? 2.247 9.661 -4.320 1.00 93.19 186 ILE A N 1
ATOM 1472 C CA . ILE A 1 186 ? 1.550 10.735 -5.035 1.00 93.19 186 ILE A CA 1
ATOM 1473 C C . ILE A 1 186 ? 1.897 12.096 -4.432 1.00 93.19 186 ILE A C 1
ATOM 1475 O O . ILE A 1 186 ? 2.034 13.061 -5.179 1.00 93.19 186 ILE A O 1
ATOM 1479 N N . LEU A 1 187 ? 2.010 12.167 -3.104 1.00 92.81 187 LEU A N 1
ATOM 1480 C CA . LEU A 1 187 ? 2.297 13.392 -2.359 1.00 92.81 187 LEU A CA 1
ATOM 1481 C C . LEU A 1 187 ? 3.763 13.826 -2.475 1.00 92.81 187 LEU A C 1
ATOM 1483 O O . LEU A 1 187 ? 4.046 15.015 -2.355 1.00 92.81 187 LEU A O 1
ATOM 1487 N N . ALA A 1 188 ? 4.668 12.895 -2.775 1.00 91.31 188 ALA A N 1
ATOM 1488 C CA . ALA A 1 188 ? 6.075 13.180 -3.002 1.00 91.31 188 ALA A CA 1
ATOM 1489 C C . ALA A 1 188 ? 6.311 14.169 -4.163 1.00 91.31 188 ALA A C 1
ATOM 1491 O O . ALA A 1 188 ? 5.581 14.210 -5.161 1.00 91.31 188 ALA A O 1
ATOM 1492 N N . THR A 1 189 ? 7.364 14.972 -4.017 1.00 88.38 189 THR A N 1
ATOM 1493 C CA . THR A 1 189 ? 7.782 16.030 -4.956 1.00 88.38 189 THR A CA 1
ATOM 1494 C C . THR A 1 189 ? 9.238 15.876 -5.406 1.00 88.38 189 THR A C 1
ATOM 1496 O O . THR A 1 189 ? 9.812 16.774 -6.017 1.00 88.38 189 THR A O 1
ATOM 1499 N N . ASP A 1 190 ? 9.846 14.726 -5.120 1.00 81.94 190 ASP A N 1
ATOM 1500 C CA . ASP A 1 190 ? 11.269 14.423 -5.306 1.00 81.94 190 ASP A CA 1
ATOM 1501 C C . ASP A 1 190 ? 11.613 13.857 -6.696 1.00 81.94 190 ASP A C 1
ATOM 1503 O O . ASP A 1 190 ? 12.767 13.526 -6.972 1.00 81.94 190 ASP A O 1
ATOM 1507 N N . PHE A 1 191 ? 10.638 13.786 -7.602 1.00 81.38 191 PHE A N 1
ATOM 1508 C CA . PHE A 1 191 ? 10.821 13.353 -8.987 1.00 81.38 191 PHE A CA 1
ATOM 1509 C C . PHE A 1 191 ? 10.408 14.457 -9.968 1.00 81.38 191 PHE A C 1
ATOM 1511 O O . PHE A 1 191 ? 9.536 15.280 -9.685 1.00 81.38 191 PHE A O 1
ATOM 1518 N N . LYS A 1 192 ? 11.043 14.486 -11.144 1.00 88.00 192 LYS A N 1
ATOM 1519 C CA . LYS A 1 192 ? 10.913 15.577 -12.124 1.00 88.00 192 LYS A CA 1
ATOM 1520 C C . LYS A 1 192 ? 9.470 15.780 -12.588 1.00 88.00 192 LYS A C 1
ATOM 1522 O O . LYS A 1 192 ? 8.992 16.909 -12.643 1.00 88.00 192 LYS A O 1
ATOM 1527 N N . GLU A 1 193 ? 8.779 14.689 -12.897 1.00 89.88 193 GLU A N 1
ATOM 1528 C CA . GLU A 1 193 ? 7.400 14.690 -13.386 1.00 89.88 193 GLU A CA 1
ATOM 1529 C C . GLU A 1 193 ? 6.413 15.142 -12.301 1.00 89.88 193 GLU A C 1
ATOM 1531 O O . GLU A 1 193 ? 5.270 15.458 -12.606 1.00 89.88 193 GLU A O 1
ATOM 1536 N N . SER A 1 194 ? 6.830 15.247 -11.030 1.00 85.81 194 SER A N 1
ATOM 1537 C CA . SER A 1 194 ? 5.956 15.710 -9.947 1.00 85.81 194 SER A CA 1
ATOM 1538 C C . SER A 1 194 ? 5.512 17.157 -10.158 1.00 85.81 194 SER A C 1
ATOM 1540 O O . SER A 1 194 ? 4.464 17.551 -9.641 1.00 85.81 194 SER A O 1
ATOM 1542 N N . ALA A 1 195 ? 6.280 17.927 -10.934 1.00 91.25 195 ALA A N 1
ATOM 1543 C CA . ALA A 1 195 ? 5.978 19.298 -11.315 1.00 91.25 195 ALA A CA 1
ATOM 1544 C C . ALA A 1 195 ? 4.941 19.405 -12.448 1.00 91.25 195 ALA A C 1
ATOM 1546 O O . ALA A 1 195 ? 4.445 20.505 -12.700 1.00 91.25 195 ALA A O 1
ATOM 1547 N N . ASP A 1 196 ? 4.586 18.302 -13.118 1.00 94.19 196 ASP A N 1
ATOM 1548 C CA . ASP A 1 196 ? 3.560 18.332 -14.157 1.00 94.19 196 ASP A CA 1
ATOM 1549 C C . ASP A 1 196 ? 2.210 18.747 -13.555 1.00 94.19 196 ASP A C 1
ATOM 1551 O O . ASP A 1 196 ? 1.822 18.316 -12.462 1.00 94.19 196 ASP A O 1
ATOM 1555 N N . ALA A 1 197 ? 1.459 19.561 -14.304 1.00 95.25 197 ALA A N 1
ATOM 1556 C CA . ALA A 1 197 ? 0.206 20.160 -13.843 1.00 95.25 197 ALA A CA 1
ATOM 1557 C C . ALA A 1 197 ? -0.803 19.123 -13.318 1.00 95.25 197 ALA A C 1
ATOM 1559 O O . ALA A 1 197 ? -1.498 19.383 -12.337 1.00 95.25 197 ALA A O 1
ATOM 1560 N N . GLU A 1 198 ? -0.853 17.934 -13.926 1.00 93.00 198 GLU A N 1
ATOM 1561 C CA . GLU A 1 198 ? -1.716 16.841 -13.477 1.00 93.00 198 GLU A CA 1
ATOM 1562 C C . GLU A 1 198 ? -1.374 16.391 -12.046 1.00 93.00 198 GLU A C 1
ATOM 1564 O O . GLU A 1 198 ? -2.267 16.286 -11.206 1.00 93.00 198 GLU A O 1
ATOM 1569 N N . PHE A 1 199 ? -0.096 16.154 -11.730 1.00 94.06 199 PHE A N 1
ATOM 1570 C CA . PHE A 1 199 ? 0.305 15.690 -10.398 1.00 94.06 199 PHE A CA 1
ATOM 1571 C C . PHE A 1 199 ? 0.175 16.788 -9.345 1.00 94.06 199 PHE A C 1
ATOM 1573 O O . PHE A 1 199 ? -0.232 16.492 -8.223 1.00 94.06 199 PHE A O 1
ATOM 1580 N N . VAL A 1 200 ? 0.426 18.049 -9.709 1.00 94.75 200 VAL A N 1
ATOM 1581 C CA . VAL A 1 200 ? 0.154 19.205 -8.839 1.00 94.75 200 VAL A CA 1
ATOM 1582 C C . VAL A 1 200 ? -1.327 19.254 -8.450 1.00 94.75 200 VAL A C 1
ATOM 1584 O O . VAL A 1 200 ? -1.648 19.352 -7.267 1.00 94.75 200 VAL A O 1
ATOM 1587 N N . GLN A 1 201 ? -2.234 19.123 -9.422 1.00 94.88 201 GLN A N 1
ATOM 1588 C CA . GLN A 1 201 ? -3.681 19.124 -9.178 1.00 94.88 201 GLN A CA 1
ATOM 1589 C C . GLN A 1 201 ? -4.127 17.925 -8.337 1.00 94.88 201 GLN A C 1
ATOM 1591 O O . GLN A 1 201 ? -4.918 18.075 -7.407 1.00 94.88 201 GLN A O 1
ATOM 1596 N N . ILE A 1 202 ? -3.605 16.733 -8.643 1.00 94.25 202 ILE A N 1
ATOM 1597 C CA . ILE A 1 202 ? -3.887 15.518 -7.875 1.00 94.25 202 ILE A CA 1
ATOM 1598 C C . ILE A 1 202 ? -3.454 15.696 -6.418 1.00 94.25 202 ILE A C 1
ATOM 1600 O O . ILE A 1 202 ? -4.232 15.368 -5.525 1.00 94.25 202 ILE A O 1
ATOM 1604 N N . ARG A 1 203 ? -2.237 16.197 -6.168 1.00 94.31 203 ARG A N 1
ATOM 1605 C CA . ARG A 1 203 ? -1.736 16.422 -4.807 1.00 94.31 203 ARG A CA 1
ATOM 1606 C C . ARG A 1 203 ? -2.604 17.413 -4.054 1.00 94.31 203 ARG A C 1
ATOM 1608 O O . ARG A 1 203 ? -3.053 17.071 -2.969 1.00 94.31 203 ARG A O 1
ATOM 1615 N N . ALA A 1 204 ? -2.909 18.563 -4.654 1.00 94.25 204 ALA A N 1
ATOM 1616 C CA . ALA A 1 204 ? -3.767 19.569 -4.032 1.00 94.25 204 ALA A CA 1
ATOM 1617 C C . ALA A 1 204 ? -5.127 18.979 -3.620 1.00 94.25 204 ALA A C 1
ATOM 1619 O O . ALA A 1 204 ? -5.567 19.167 -2.491 1.00 94.25 204 ALA A O 1
ATOM 1620 N N . ALA A 1 205 ? -5.751 18.179 -4.492 1.00 94.81 205 ALA A N 1
ATOM 1621 C CA . ALA A 1 205 ? -7.012 17.512 -4.175 1.00 94.81 205 ALA A CA 1
ATOM 1622 C C . ALA A 1 205 ? -6.883 16.505 -3.018 1.00 94.81 205 ALA A C 1
ATOM 1624 O O . ALA A 1 205 ? -7.776 16.423 -2.179 1.00 94.81 205 ALA A O 1
ATOM 1625 N N . ILE A 1 206 ? -5.791 15.734 -2.954 1.00 95.31 206 ILE A N 1
ATOM 1626 C CA . ILE A 1 206 ? -5.539 14.817 -1.831 1.00 95.31 206 ILE A CA 1
ATOM 1627 C C . ILE A 1 206 ? -5.316 15.605 -0.539 1.00 95.31 206 ILE A C 1
ATOM 1629 O O . ILE A 1 206 ? -5.867 15.225 0.487 1.00 95.31 206 ILE A O 1
ATOM 1633 N N . GLN A 1 207 ? -4.559 16.702 -0.590 1.00 93.31 207 GLN A N 1
ATOM 1634 C CA . GLN A 1 207 ? -4.287 17.543 0.574 1.00 93.31 207 GLN A CA 1
ATOM 1635 C C . GLN A 1 207 ? -5.573 18.140 1.153 1.00 93.31 207 GLN A C 1
ATOM 1637 O O . GLN A 1 207 ? -5.772 18.063 2.359 1.00 93.31 207 GLN A O 1
ATOM 1642 N N . THR A 1 208 ? -6.499 18.614 0.312 1.00 94.06 208 THR A N 1
ATOM 1643 C CA . THR A 1 208 ? -7.831 19.052 0.768 1.00 94.06 208 THR A CA 1
ATOM 1644 C C . THR A 1 208 ? -8.584 17.937 1.496 1.00 94.06 208 THR A C 1
ATOM 1646 O O . THR A 1 208 ? -9.157 18.168 2.552 1.00 94.06 208 THR A O 1
ATOM 1649 N N . VAL A 1 209 ? -8.554 16.703 0.980 1.00 95.06 209 VAL A N 1
ATOM 1650 C CA . VAL A 1 209 ? -9.204 15.568 1.660 1.00 95.06 209 VAL A CA 1
ATOM 1651 C C . VAL A 1 209 ? -8.545 15.264 3.006 1.00 95.06 209 VAL A C 1
ATOM 1653 O O . VAL A 1 209 ? -9.246 14.956 3.966 1.00 95.06 209 VAL A O 1
ATOM 1656 N N . LEU A 1 210 ? -7.214 15.343 3.082 1.00 92.12 210 LEU A N 1
ATOM 1657 C CA . LEU A 1 210 ? -6.476 15.130 4.325 1.00 92.12 210 LEU A CA 1
ATOM 1658 C C . LEU A 1 210 ? -6.803 16.206 5.376 1.00 92.12 210 LEU A C 1
ATOM 1660 O O . LEU A 1 210 ? -6.922 15.857 6.542 1.00 92.12 210 LEU A O 1
ATOM 1664 N N . GLN A 1 211 ? -7.042 17.462 4.982 1.00 91.12 211 GLN A N 1
ATOM 1665 C CA . GLN A 1 211 ? -7.430 18.545 5.905 1.00 91.12 211 GLN A CA 1
ATOM 1666 C C . GLN A 1 211 ? -8.794 18.302 6.576 1.00 91.12 211 GLN A C 1
ATOM 1668 O O . GLN A 1 211 ? -9.013 18.707 7.721 1.00 91.12 211 GLN A O 1
ATOM 1673 N N . ASP A 1 212 ? -9.695 17.600 5.888 1.00 93.94 212 ASP A N 1
ATOM 1674 C CA . ASP A 1 212 ? -11.026 17.237 6.389 1.00 93.94 212 ASP A CA 1
ATOM 1675 C C . ASP A 1 212 ? -11.055 15.881 7.120 1.00 93.94 212 ASP A C 1
ATOM 1677 O O . ASP A 1 212 ? -12.120 15.409 7.547 1.00 93.94 212 ASP A O 1
ATOM 1681 N N . CYS A 1 213 ? -9.900 15.228 7.267 1.00 95.12 213 CYS A N 1
ATOM 1682 C CA . CYS A 1 213 ? -9.786 13.905 7.859 1.00 95.12 213 CYS A CA 1
ATOM 1683 C C . CYS A 1 213 ? -8.821 13.875 9.045 1.00 95.12 213 CYS A C 1
ATOM 1685 O O . CYS A 1 213 ? -7.814 14.564 9.079 1.00 95.12 213 CYS A O 1
ATOM 1687 N N . GLU A 1 214 ? -9.103 12.980 9.983 1.00 93.38 214 GLU A N 1
ATOM 1688 C CA . GLU A 1 214 ? -8.077 12.426 10.864 1.00 93.38 214 GLU A CA 1
ATOM 1689 C C . GLU A 1 214 ? -7.602 11.089 10.310 1.00 93.38 214 GLU A C 1
ATOM 1691 O O . GLU A 1 214 ? -8.319 10.427 9.550 1.00 93.38 214 GLU A O 1
ATOM 1696 N N . PHE A 1 215 ? -6.407 10.652 10.700 1.00 95.44 215 PHE A N 1
ATOM 1697 C CA . PHE A 1 215 ? -5.862 9.394 10.207 1.00 95.44 215 PHE A CA 1
ATOM 1698 C C . PHE A 1 215 ? -5.146 8.569 11.272 1.00 95.44 215 PHE A C 1
ATOM 1700 O O . PHE A 1 215 ? -4.659 9.079 12.278 1.00 95.44 215 PHE A O 1
ATOM 1707 N N . MET A 1 216 ? -5.075 7.264 11.010 1.00 97.00 216 MET A N 1
ATOM 1708 C CA . MET A 1 216 ? -4.233 6.319 11.741 1.00 97.00 216 MET A CA 1
ATOM 1709 C C . MET A 1 216 ? -3.431 5.478 10.748 1.00 97.00 216 MET A C 1
ATOM 1711 O O . MET A 1 216 ? -3.988 4.929 9.791 1.00 97.00 216 MET A O 1
ATOM 1715 N N . VAL A 1 217 ? -2.129 5.333 10.995 1.00 97.75 217 VAL A N 1
ATOM 1716 C CA . VAL A 1 217 ? -1.268 4.368 10.306 1.00 97.75 217 VAL A CA 1
ATOM 1717 C C . VAL A 1 217 ? -1.265 3.074 11.111 1.00 97.75 217 VAL A C 1
ATOM 1719 O O . VAL A 1 217 ? -0.770 3.017 12.236 1.00 97.75 217 VAL A O 1
ATOM 1722 N N . LEU A 1 218 ? -1.845 2.024 10.536 1.00 97.81 218 LEU A N 1
ATOM 1723 C CA . LEU A 1 218 ? -2.145 0.797 11.264 1.00 97.81 218 LEU A CA 1
ATOM 1724 C C . LEU A 1 218 ? -0.897 -0.094 11.414 1.00 97.81 218 LEU A C 1
ATOM 1726 O O . LEU A 1 218 ? -0.149 -0.256 10.445 1.00 97.81 218 LEU A O 1
ATOM 1730 N N . PRO A 1 219 ? -0.682 -0.709 12.592 1.00 96.38 219 PRO A N 1
ATOM 1731 C CA . PRO A 1 219 ? 0.467 -1.576 12.867 1.00 96.38 219 PRO A CA 1
ATOM 1732 C C . PRO A 1 219 ? 0.458 -2.843 12.012 1.00 96.38 219 PRO A C 1
ATOM 1734 O O . PRO A 1 219 ? -0.601 -3.427 11.764 1.00 96.38 219 PRO A O 1
ATOM 1737 N N . LEU A 1 220 ? 1.644 -3.310 11.617 1.00 96.50 220 LEU A N 1
ATOM 1738 C CA . LEU A 1 220 ? 1.789 -4.536 10.828 1.00 96.50 220 LEU A CA 1
ATOM 1739 C C . LEU A 1 220 ? 1.522 -5.794 11.663 1.00 96.50 220 LEU A C 1
ATOM 1741 O O . LEU A 1 220 ? 1.052 -6.779 11.101 1.00 96.50 220 LEU A O 1
ATOM 1745 N N . SER A 1 221 ? 1.742 -5.753 12.980 1.00 94.88 221 SER A N 1
ATOM 1746 C CA . SER A 1 221 ? 1.440 -6.868 13.883 1.00 94.88 221 SER A CA 1
ATOM 1747 C C . SER A 1 221 ? -0.051 -7.192 13.974 1.00 94.88 221 SER A C 1
ATOM 1749 O O . SER A 1 221 ? -0.423 -8.358 14.068 1.00 94.88 221 SER A O 1
ATOM 1751 N N . ALA A 1 222 ? -0.924 -6.181 13.911 1.00 95.69 222 ALA A N 1
ATOM 1752 C CA . ALA A 1 222 ? -2.369 -6.366 14.073 1.00 95.69 222 ALA A CA 1
ATOM 1753 C C . ALA A 1 222 ? -3.175 -6.176 12.780 1.00 95.69 222 ALA A C 1
ATOM 1755 O O . ALA A 1 222 ? -4.286 -6.704 12.671 1.00 95.69 222 ALA A O 1
ATOM 1756 N N . ASN A 1 223 ? -2.623 -5.454 11.802 1.00 97.50 223 ASN A N 1
ATOM 1757 C CA . ASN A 1 223 ? -3.142 -5.329 10.445 1.00 97.50 223 ASN A CA 1
ATOM 1758 C C . ASN A 1 223 ? -2.007 -5.554 9.425 1.00 97.50 223 ASN A C 1
ATOM 1760 O O . ASN A 1 223 ? -1.595 -4.610 8.738 1.00 97.50 223 ASN A O 1
ATOM 1764 N N . PRO A 1 224 ? -1.498 -6.795 9.296 1.00 97.44 224 PRO A N 1
ATOM 1765 C CA . PRO A 1 224 ? -0.460 -7.095 8.323 1.00 97.44 224 PRO A CA 1
ATOM 1766 C C . PRO A 1 224 ? -0.934 -6.751 6.914 1.00 97.44 224 PRO A C 1
ATOM 1768 O O . PRO A 1 224 ? -2.114 -6.893 6.558 1.00 97.44 224 PRO A O 1
ATOM 1771 N N . CYS A 1 225 ? 0.000 -6.247 6.117 1.00 97.06 225 CYS A N 1
ATOM 1772 C CA . CYS A 1 225 ? -0.276 -5.740 4.788 1.00 97.06 225 CYS A CA 1
ATOM 1773 C C . CYS A 1 225 ? -0.641 -6.858 3.802 1.00 97.06 225 CYS A C 1
ATOM 1775 O O . CYS A 1 225 ? -0.500 -8.047 4.080 1.00 97.06 225 CYS A O 1
ATOM 1777 N N . ALA A 1 226 ? -1.114 -6.472 2.616 1.00 95.62 226 ALA A N 1
ATOM 1778 C CA . ALA A 1 226 ? -1.128 -7.422 1.510 1.00 95.62 226 ALA A CA 1
ATOM 1779 C C . ALA A 1 226 ? 0.328 -7.797 1.164 1.00 95.62 226 ALA A C 1
ATOM 1781 O O . ALA A 1 226 ? 1.163 -6.886 1.135 1.00 95.62 226 ALA A O 1
ATOM 1782 N N . PRO A 1 227 ? 0.634 -9.070 0.862 1.00 95.44 227 PRO A N 1
ATOM 1783 C CA . PRO A 1 227 ? 1.977 -9.478 0.458 1.00 95.44 227 PRO A CA 1
ATOM 1784 C C . PRO A 1 227 ? 2.528 -8.593 -0.658 1.00 95.44 227 PRO A C 1
ATOM 1786 O O . PRO A 1 227 ? 1.837 -8.301 -1.637 1.00 95.44 227 PRO A O 1
ATOM 1789 N N . ALA A 1 228 ? 3.769 -8.149 -0.492 1.00 96.31 228 ALA A N 1
ATOM 1790 C CA . ALA A 1 228 ? 4.484 -7.229 -1.366 1.00 96.31 228 ALA A CA 1
ATOM 1791 C C . ALA A 1 228 ? 3.911 -5.796 -1.454 1.00 96.31 228 ALA A C 1
ATOM 1793 O O . ALA A 1 228 ? 4.285 -5.016 -2.336 1.00 96.31 228 ALA A O 1
ATOM 1794 N N . GLN A 1 229 ? 3.006 -5.392 -0.552 1.00 97.88 229 GLN A N 1
ATOM 1795 C CA . GLN A 1 229 ? 2.513 -4.011 -0.507 1.00 97.88 229 GLN A CA 1
ATOM 1796 C C . GLN A 1 229 ? 3.663 -3.030 -0.259 1.00 97.88 229 GLN A C 1
ATOM 1798 O O . GLN A 1 229 ? 4.430 -3.199 0.679 1.00 97.88 229 GLN A O 1
ATOM 1803 N N . GLY A 1 230 ? 3.766 -1.992 -1.090 1.00 97.31 230 GLY A N 1
ATOM 1804 C CA . GLY A 1 230 ? 4.839 -0.997 -1.004 1.00 97.31 230 GLY A CA 1
ATOM 1805 C C . GLY A 1 230 ? 6.051 -1.311 -1.885 1.00 97.31 230 GLY A C 1
ATOM 1806 O O . GLY A 1 230 ? 6.800 -0.389 -2.194 1.00 97.31 230 GLY A O 1
ATOM 1807 N N . ALA A 1 231 ? 6.207 -2.538 -2.390 1.00 98.06 231 ALA A N 1
ATOM 1808 C CA . ALA A 1 231 ? 7.285 -2.888 -3.317 1.00 98.06 231 ALA A CA 1
ATOM 1809 C C . ALA A 1 231 ? 6.932 -2.539 -4.775 1.00 98.06 231 ALA A C 1
ATOM 1811 O O . ALA A 1 231 ? 5.772 -2.656 -5.197 1.00 98.06 231 ALA A O 1
ATOM 1812 N N . PHE A 1 232 ? 7.937 -2.101 -5.535 1.00 97.75 232 PHE A N 1
ATOM 1813 C CA . PHE A 1 232 ? 7.871 -2.056 -6.996 1.00 97.75 232 PHE A CA 1
ATOM 1814 C C . PHE A 1 232 ? 8.210 -3.436 -7.554 1.00 97.75 232 PHE A C 1
ATOM 1816 O O . PHE A 1 232 ? 8.991 -4.164 -6.947 1.00 97.75 232 PHE A O 1
ATOM 1823 N N . ALA A 1 233 ? 7.645 -3.773 -8.707 1.00 97.44 233 ALA A N 1
ATOM 1824 C CA . ALA A 1 233 ? 7.991 -4.976 -9.446 1.00 97.44 233 ALA A CA 1
ATOM 1825 C C . ALA A 1 233 ? 8.342 -4.626 -10.889 1.00 97.44 233 ALA A C 1
ATOM 1827 O O . ALA A 1 233 ? 7.597 -3.895 -11.542 1.00 97.44 233 ALA A O 1
ATOM 1828 N N . CYS A 1 234 ? 9.451 -5.178 -11.360 1.00 98.19 234 CYS A N 1
ATOM 1829 C CA . CYS A 1 234 ? 9.934 -5.117 -12.727 1.00 98.19 234 CYS A CA 1
ATOM 1830 C C . CYS A 1 234 ? 9.685 -6.474 -13.383 1.00 98.19 234 CYS A C 1
ATOM 1832 O O . CYS A 1 234 ? 10.332 -7.453 -13.015 1.00 98.19 234 CYS A O 1
ATOM 1834 N N . GLU A 1 235 ? 8.748 -6.534 -14.328 1.00 97.62 235 GLU A N 1
ATOM 1835 C CA . GLU A 1 235 ? 8.520 -7.708 -15.171 1.00 97.62 235 GLU A CA 1
ATOM 1836 C C . GLU A 1 235 ? 9.271 -7.553 -16.500 1.00 97.62 235 GLU A C 1
ATOM 1838 O O . GLU A 1 235 ? 9.137 -6.532 -17.176 1.00 97.62 235 GLU A O 1
ATOM 1843 N N . PHE A 1 236 ? 10.066 -8.549 -16.884 1.00 97.38 236 PHE A N 1
ATOM 1844 C CA . PHE A 1 236 ? 10.845 -8.549 -18.128 1.00 97.38 236 PHE A CA 1
ATOM 1845 C C . PHE A 1 236 ? 10.963 -9.965 -18.706 1.00 97.38 236 PHE A C 1
ATOM 1847 O O . PHE A 1 236 ? 10.673 -10.949 -18.025 1.00 97.38 236 PHE A O 1
ATOM 1854 N N . ARG A 1 237 ? 11.331 -10.092 -19.987 1.00 97.31 237 ARG A N 1
ATOM 1855 C CA . ARG A 1 237 ? 11.444 -11.409 -20.638 1.00 97.31 237 ARG A CA 1
ATOM 1856 C C . ARG A 1 237 ? 12.652 -12.188 -20.118 1.00 97.31 237 ARG A C 1
ATOM 1858 O O . ARG A 1 237 ? 13.732 -11.628 -19.953 1.00 97.31 237 ARG A O 1
ATOM 1865 N N . THR A 1 238 ? 12.497 -13.501 -19.956 1.00 96.38 238 THR A N 1
ATOM 1866 C CA . THR A 1 238 ? 13.566 -14.411 -19.495 1.00 96.38 238 THR A CA 1
ATOM 1867 C C . THR A 1 238 ? 14.782 -14.450 -20.428 1.00 96.38 238 THR A C 1
ATOM 1869 O O . THR A 1 238 ? 15.883 -14.804 -20.009 1.00 96.38 238 THR A O 1
ATOM 1872 N N . ASP A 1 239 ? 14.607 -14.133 -21.710 1.00 95.62 239 ASP A N 1
ATOM 1873 C CA . ASP A 1 239 ? 15.670 -14.135 -22.719 1.00 95.62 239 ASP A CA 1
ATOM 1874 C C . ASP A 1 239 ? 16.328 -12.757 -22.928 1.00 95.62 239 ASP A C 1
ATOM 1876 O O . ASP A 1 239 ? 17.352 -12.666 -23.607 1.00 95.62 239 ASP A O 1
ATOM 1880 N N . ASP A 1 240 ? 15.818 -11.692 -22.298 1.00 96.25 240 ASP A N 1
ATOM 1881 C CA . ASP A 1 240 ? 16.365 -10.338 -22.420 1.00 96.25 240 ASP A CA 1
ATOM 1882 C C . ASP A 1 240 ? 17.420 -10.062 -21.336 1.00 96.25 240 ASP A C 1
ATOM 1884 O O . ASP A 1 240 ? 17.181 -9.394 -20.326 1.00 96.25 240 ASP A O 1
ATOM 1888 N N . ALA A 1 241 ? 18.628 -10.593 -21.554 1.00 95.94 241 ALA A N 1
ATOM 1889 C CA . ALA A 1 241 ? 19.758 -10.433 -20.632 1.00 95.94 241 ALA A CA 1
ATOM 1890 C C . ALA A 1 241 ? 20.121 -8.960 -20.365 1.00 95.94 241 ALA A C 1
ATOM 1892 O O . ALA A 1 241 ? 20.578 -8.626 -19.275 1.00 95.94 241 ALA A O 1
ATOM 1893 N N . ARG A 1 242 ? 19.880 -8.076 -21.340 1.00 95.56 242 ARG A N 1
ATOM 1894 C CA . ARG A 1 242 ? 20.129 -6.639 -21.213 1.00 95.56 242 ARG A CA 1
ATOM 1895 C C . ARG A 1 242 ? 19.192 -6.010 -20.184 1.00 95.56 242 ARG A C 1
ATOM 1897 O O . ARG A 1 242 ? 19.652 -5.247 -19.341 1.00 95.56 242 ARG A O 1
ATOM 1904 N N . VAL A 1 243 ? 17.887 -6.286 -20.264 1.00 97.12 243 VAL A N 1
ATOM 1905 C CA . VAL A 1 243 ? 16.922 -5.755 -19.285 1.00 97.12 243 VAL A CA 1
ATOM 1906 C C . VAL A 1 243 ? 17.143 -6.393 -17.917 1.00 97.12 243 VAL A C 1
ATOM 1908 O O . VAL A 1 243 ? 17.079 -5.683 -16.917 1.00 97.12 243 VAL A O 1
ATOM 1911 N N . ARG A 1 244 ? 17.486 -7.689 -17.868 1.00 97.38 244 ARG A N 1
ATOM 1912 C CA . ARG A 1 244 ? 17.857 -8.366 -16.617 1.00 97.38 244 ARG A CA 1
ATOM 1913 C C . ARG A 1 244 ? 18.974 -7.619 -15.881 1.00 97.38 244 ARG A C 1
ATOM 1915 O O . ARG A 1 244 ? 18.792 -7.290 -14.716 1.00 97.38 244 ARG A O 1
ATOM 1922 N N . GLU A 1 245 ? 20.076 -7.302 -16.564 1.00 96.81 245 GLU A N 1
ATOM 1923 C CA . GLU A 1 245 ? 21.206 -6.553 -15.985 1.00 96.81 245 GLU A CA 1
ATOM 1924 C C . GLU A 1 245 ? 20.762 -5.178 -15.451 1.00 96.81 245 GLU A C 1
ATOM 1926 O O . GLU A 1 245 ? 21.095 -4.801 -14.331 1.00 96.81 245 GLU A O 1
ATOM 1931 N N . MET A 1 246 ? 19.924 -4.459 -16.208 1.00 97.25 246 MET A N 1
ATOM 1932 C CA . MET A 1 246 ? 19.398 -3.153 -15.786 1.00 97.25 246 MET A CA 1
ATOM 1933 C C . MET A 1 246 ? 18.541 -3.231 -14.518 1.00 97.25 246 MET A C 1
ATOM 1935 O O . MET A 1 246 ? 18.588 -2.326 -13.683 1.00 97.25 246 MET A O 1
ATOM 1939 N N . VAL A 1 247 ? 17.725 -4.280 -14.383 1.00 97.69 247 VAL A N 1
ATOM 1940 C CA . VAL A 1 247 ? 16.891 -4.498 -13.193 1.00 97.69 247 VAL A CA 1
ATOM 1941 C C . VAL A 1 247 ? 17.746 -4.972 -12.017 1.00 97.69 247 VAL A C 1
ATOM 1943 O O . VAL A 1 247 ? 17.495 -4.552 -10.889 1.00 97.69 247 VAL A O 1
ATOM 1946 N N . GLU A 1 248 ? 18.780 -5.779 -12.265 1.00 97.44 248 GLU A N 1
ATOM 1947 C CA . GLU A 1 248 ? 19.740 -6.214 -11.245 1.00 97.44 248 GLU A CA 1
ATOM 1948 C C . GLU A 1 248 ? 20.440 -5.026 -10.571 1.00 97.44 248 GLU A C 1
ATOM 1950 O O . GLU A 1 248 ? 20.493 -4.955 -9.343 1.00 97.44 248 GLU A O 1
ATOM 1955 N N . ASP A 1 249 ? 20.878 -4.040 -11.358 1.00 97.19 249 ASP A N 1
ATOM 1956 C CA . ASP A 1 249 ? 21.591 -2.842 -10.887 1.00 97.19 249 ASP A CA 1
ATOM 1957 C C . ASP A 1 249 ? 20.778 -1.938 -9.937 1.00 97.19 249 ASP A C 1
ATOM 1959 O O . ASP A 1 249 ? 21.335 -1.090 -9.216 1.00 97.19 249 ASP A O 1
ATOM 1963 N N . ILE A 1 250 ? 19.451 -2.093 -9.943 1.00 97.62 250 ILE A N 1
ATOM 1964 C CA . ILE A 1 250 ? 18.514 -1.349 -9.090 1.00 97.62 250 ILE A CA 1
ATOM 1965 C C . ILE A 1 250 ? 17.730 -2.247 -8.125 1.00 97.62 250 ILE A C 1
ATOM 1967 O O . ILE A 1 250 ? 16.880 -1.749 -7.374 1.00 97.62 250 ILE A O 1
ATOM 1971 N N . ASN A 1 251 ? 17.984 -3.557 -8.141 1.00 97.69 251 ASN A N 1
ATOM 1972 C CA . ASN A 1 251 ? 17.355 -4.495 -7.228 1.00 97.69 251 ASN A CA 1
ATOM 1973 C C . ASN A 1 251 ? 17.798 -4.190 -5.794 1.00 97.69 251 ASN A C 1
ATOM 1975 O O . ASN A 1 251 ? 18.969 -3.936 -5.509 1.00 97.69 251 ASN A O 1
ATOM 1979 N N . HIS A 1 252 ? 16.840 -4.222 -4.875 1.00 96.19 252 HIS A N 1
ATOM 1980 C CA . HIS A 1 252 ? 17.118 -4.102 -3.455 1.00 96.19 252 HIS A CA 1
ATOM 1981 C C . HIS A 1 252 ? 16.862 -5.455 -2.795 1.00 96.19 252 HIS A C 1
ATOM 1983 O O . HIS A 1 252 ? 15.712 -5.800 -2.523 1.00 96.19 252 HIS A O 1
ATOM 1989 N N . ARG A 1 253 ? 17.939 -6.206 -2.534 1.00 93.25 253 ARG A N 1
ATOM 1990 C CA . ARG A 1 253 ? 17.893 -7.601 -2.055 1.00 93.25 253 ARG A CA 1
ATOM 1991 C C . ARG A 1 253 ? 17.004 -7.785 -0.826 1.00 93.25 253 ARG A C 1
ATOM 1993 O O . ARG A 1 253 ? 16.088 -8.589 -0.859 1.00 93.25 253 ARG A O 1
ATOM 2000 N N . ILE A 1 254 ? 17.141 -6.918 0.180 1.00 91.94 254 ILE A N 1
ATOM 2001 C CA . ILE A 1 254 ? 16.298 -6.959 1.389 1.00 91.94 254 ILE A CA 1
ATOM 2002 C C . ILE A 1 254 ? 14.799 -6.865 1.045 1.00 91.94 254 ILE A C 1
ATOM 2004 O O . ILE A 1 254 ? 13.960 -7.516 1.671 1.00 91.94 254 ILE A O 1
ATOM 2008 N N . THR A 1 255 ? 14.432 -6.048 0.052 1.00 95.56 255 THR A N 1
ATOM 2009 C CA . THR A 1 255 ? 13.044 -5.952 -0.418 1.00 95.56 255 THR A CA 1
ATOM 2010 C C . THR A 1 255 ? 12.631 -7.185 -1.206 1.00 95.56 255 THR A C 1
ATOM 2012 O O . THR A 1 255 ? 11.537 -7.682 -0.952 1.00 95.56 255 THR A O 1
ATOM 2015 N N . GLU A 1 256 ? 13.487 -7.686 -2.097 1.00 95.50 256 GLU A N 1
ATOM 2016 C CA . GLU A 1 256 ? 13.265 -8.937 -2.834 1.00 95.50 256 GLU A CA 1
ATOM 2017 C C . GLU A 1 256 ? 12.949 -10.093 -1.882 1.00 95.50 256 GLU A C 1
ATOM 2019 O O . GLU A 1 256 ? 11.899 -10.721 -1.999 1.00 95.50 256 GLU A O 1
ATOM 2024 N N . ASP A 1 257 ? 13.802 -10.310 -0.883 1.00 93.88 257 ASP A N 1
ATOM 2025 C CA . ASP A 1 257 ? 13.689 -11.430 0.051 1.00 93.88 257 ASP A CA 1
ATOM 2026 C C . ASP A 1 257 ? 12.431 -11.309 0.913 1.00 93.88 257 ASP A C 1
ATOM 2028 O O . ASP A 1 257 ? 11.689 -12.279 1.089 1.00 93.88 257 ASP A O 1
ATOM 2032 N N . SER A 1 258 ? 12.131 -10.093 1.387 1.00 95.50 258 SER A N 1
ATOM 2033 C CA . SER A 1 258 ? 10.903 -9.814 2.142 1.00 95.50 258 SER A CA 1
ATOM 2034 C C . SER A 1 258 ? 9.657 -10.120 1.312 1.00 95.50 258 SER A C 1
ATOM 2036 O O . SER A 1 258 ? 8.726 -10.775 1.781 1.00 95.50 258 SER A O 1
ATOM 2038 N N . VAL A 1 259 ? 9.639 -9.661 0.059 1.00 96.19 259 VAL A N 1
ATOM 2039 C CA . VAL A 1 259 ? 8.540 -9.889 -0.879 1.00 96.19 259 VAL A CA 1
ATOM 2040 C C . VAL A 1 259 ? 8.391 -11.374 -1.189 1.00 96.19 259 VAL A C 1
ATOM 2042 O O . VAL A 1 259 ? 7.275 -11.897 -1.160 1.00 96.19 259 VAL A O 1
ATOM 2045 N N . TRP A 1 260 ? 9.497 -12.063 -1.461 1.00 94.44 260 TRP A N 1
ATOM 2046 C CA . TRP A 1 260 ? 9.505 -13.493 -1.726 1.00 94.44 260 TRP A CA 1
ATOM 2047 C C . TRP A 1 260 ? 8.935 -14.266 -0.535 1.00 94.44 260 TRP A C 1
ATOM 2049 O O . TRP A 1 260 ? 7.993 -15.038 -0.712 1.00 94.44 260 TRP A O 1
ATOM 2059 N N . ARG A 1 261 ? 9.410 -13.990 0.687 1.00 94.75 261 ARG A N 1
ATOM 2060 C CA . ARG A 1 261 ? 8.940 -14.628 1.928 1.00 94.75 261 ARG A CA 1
ATOM 2061 C C . ARG A 1 261 ? 7.435 -14.442 2.126 1.00 94.75 261 ARG A C 1
ATOM 2063 O O . ARG A 1 261 ? 6.719 -15.419 2.340 1.00 94.75 261 ARG A O 1
ATOM 2070 N N . GLU A 1 262 ? 6.943 -13.210 2.002 1.00 95.75 262 GLU A N 1
ATOM 2071 C CA . GLU A 1 262 ? 5.514 -12.894 2.141 1.00 95.75 262 GLU A CA 1
ATOM 2072 C C . GLU A 1 262 ? 4.656 -13.650 1.123 1.00 95.75 262 GLU A C 1
ATOM 2074 O O . GLU A 1 262 ? 3.598 -14.190 1.457 1.00 95.75 262 GLU A O 1
ATOM 2079 N N . ARG A 1 263 ? 5.112 -13.697 -0.132 1.00 93.25 263 ARG A N 1
ATOM 2080 C CA . ARG A 1 263 ? 4.385 -14.343 -1.229 1.00 93.25 263 ARG A CA 1
ATOM 2081 C C . ARG A 1 263 ? 4.414 -15.863 -1.127 1.00 93.25 263 ARG A C 1
ATOM 2083 O O . ARG A 1 263 ? 3.402 -16.483 -1.437 1.00 93.25 263 ARG A O 1
ATOM 2090 N N . GLN A 1 264 ? 5.520 -16.452 -0.669 1.00 92.44 264 GLN A N 1
ATOM 2091 C CA . GLN A 1 264 ? 5.616 -17.889 -0.400 1.00 92.44 264 GLN A CA 1
ATOM 2092 C C . GLN A 1 264 ? 4.649 -18.317 0.702 1.00 92.44 264 GLN A C 1
ATOM 2094 O O . GLN A 1 264 ? 3.956 -19.317 0.545 1.00 92.44 264 GLN A O 1
ATOM 2099 N N . ILE A 1 265 ? 4.548 -17.538 1.782 1.00 92.94 265 ILE A N 1
ATOM 2100 C CA . ILE A 1 265 ? 3.580 -17.809 2.851 1.00 92.94 265 ILE A CA 1
ATOM 2101 C C . ILE A 1 265 ? 2.152 -17.728 2.308 1.00 92.94 265 ILE A C 1
ATOM 2103 O O . ILE A 1 265 ? 1.375 -18.651 2.520 1.00 92.94 265 ILE A O 1
ATOM 2107 N N . LEU A 1 266 ? 1.802 -16.678 1.555 1.00 91.38 266 LEU A N 1
ATOM 2108 C CA . LEU A 1 266 ? 0.458 -16.571 0.969 1.00 91.38 266 LEU A CA 1
ATOM 2109 C C . LEU A 1 266 ? 0.147 -17.729 0.005 1.00 91.38 266 LEU A C 1
ATOM 2111 O O . LEU A 1 266 ? -0.980 -18.221 -0.030 1.00 91.38 266 LEU A O 1
ATOM 2115 N N . ALA A 1 267 ? 1.132 -18.178 -0.777 1.00 89.44 267 ALA A N 1
ATOM 2116 C CA . ALA A 1 267 ? 0.954 -19.262 -1.739 1.00 89.44 267 ALA A CA 1
ATOM 2117 C C . ALA A 1 267 ? 0.558 -20.594 -1.075 1.00 89.44 267 ALA A C 1
ATOM 2119 O O . ALA A 1 267 ? -0.155 -21.378 -1.696 1.00 89.44 267 ALA A O 1
ATOM 2120 N N . GLN A 1 268 ? 0.938 -20.822 0.189 1.00 90.19 268 GLN A N 1
ATOM 2121 C CA . GLN A 1 268 ? 0.526 -22.007 0.959 1.00 90.19 268 GLN A CA 1
ATOM 2122 C C . GLN A 1 268 ? -0.990 -22.059 1.202 1.00 90.19 268 GLN A C 1
ATOM 2124 O O . GLN A 1 268 ? -1.539 -23.139 1.396 1.00 90.19 268 GLN A O 1
ATOM 2129 N N . TYR A 1 269 ? -1.670 -20.911 1.140 1.00 86.81 269 TYR A N 1
ATOM 2130 C CA . TYR A 1 269 ? -3.107 -20.785 1.381 1.00 86.81 269 TYR A CA 1
ATOM 2131 C C . TYR A 1 269 ? -3.929 -20.608 0.095 1.00 86.81 269 TYR A C 1
ATOM 2133 O O . TYR A 1 269 ? -5.101 -20.259 0.172 1.00 86.81 269 TYR A O 1
ATOM 2141 N N . GLY A 1 270 ? -3.341 -20.817 -1.090 1.00 72.69 270 GLY A N 1
ATOM 2142 C CA . GLY A 1 270 ? -4.043 -20.757 -2.383 1.00 72.69 270 GLY A CA 1
ATOM 2143 C C . GLY A 1 270 ? -3.749 -19.520 -3.239 1.00 72.69 270 GLY A C 1
ATOM 2144 O O . GLY A 1 270 ? -4.054 -19.536 -4.428 1.00 72.69 270 GLY A O 1
ATOM 2145 N N . GLY A 1 271 ? -3.077 -18.498 -2.689 1.00 65.81 271 GLY A N 1
ATOM 2146 C CA . GLY A 1 271 ? -2.654 -17.295 -3.414 1.00 65.81 271 GLY A CA 1
ATOM 2147 C C . GLY A 1 271 ? -3.795 -16.390 -3.917 1.00 65.81 271 GLY A C 1
ATOM 2148 O O . GLY A 1 271 ? -4.900 -16.819 -4.224 1.00 65.81 271 GLY A O 1
ATOM 2149 N N . GLY A 1 272 ? -3.519 -15.089 -4.049 1.00 66.00 272 GLY A N 1
ATOM 2150 C CA . GLY A 1 272 ? -4.418 -14.141 -4.721 1.00 66.00 272 GLY A CA 1
ATOM 2151 C C . GLY A 1 272 ? -4.967 -13.014 -3.843 1.00 66.00 272 GLY A C 1
ATOM 2152 O O . GLY A 1 272 ? -4.941 -13.051 -2.616 1.00 66.00 272 GLY A O 1
ATOM 2153 N N . CYS A 1 273 ? -5.459 -11.960 -4.500 1.00 61.84 273 CYS A N 1
ATOM 2154 C CA . CYS A 1 273 ? -5.879 -10.716 -3.844 1.00 61.84 273 CYS A CA 1
ATOM 2155 C C . CYS A 1 273 ? -7.261 -10.775 -3.163 1.00 61.84 273 CYS A C 1
ATOM 2157 O O . CYS A 1 273 ? -7.643 -9.818 -2.483 1.00 61.84 273 CYS A O 1
ATOM 2159 N N . HIS A 1 274 ? -8.005 -11.871 -3.346 1.00 71.94 274 HIS A N 1
ATOM 2160 C CA . HIS A 1 274 ? -9.326 -12.089 -2.749 1.00 71.94 274 HIS A CA 1
ATOM 2161 C C . HIS A 1 274 ? -9.264 -12.654 -1.324 1.00 71.94 274 HIS A C 1
ATOM 2163 O O . HIS A 1 274 ? -10.267 -12.620 -0.615 1.00 71.94 274 HIS A O 1
ATOM 2169 N N . GLN A 1 275 ? -8.099 -13.129 -0.883 1.00 79.12 275 GLN A N 1
ATOM 2170 C CA . GLN A 1 275 ? -7.959 -13.754 0.426 1.00 79.12 275 GLN A CA 1
ATOM 2171 C C . GLN A 1 275 ? -8.088 -12.743 1.570 1.00 79.12 275 GLN A C 1
ATOM 2173 O O . GLN A 1 275 ? -7.726 -11.564 1.458 1.00 79.12 275 GLN A O 1
ATOM 2178 N N . LYS A 1 276 ? -8.563 -13.227 2.722 1.00 91.75 276 LYS A N 1
ATOM 2179 C CA . LYS A 1 276 ? -8.622 -12.453 3.972 1.00 91.75 276 LYS A CA 1
ATOM 2180 C C . LYS A 1 276 ? -7.281 -12.431 4.717 1.00 91.75 276 LYS A C 1
ATOM 2182 O O . LYS A 1 276 ? -7.244 -12.033 5.875 1.00 91.75 276 LYS A O 1
ATOM 2187 N N . ILE A 1 277 ? -6.189 -12.836 4.067 1.00 94.62 277 ILE A N 1
ATOM 2188 C CA . ILE A 1 277 ? -4.875 -13.045 4.683 1.00 94.62 277 ILE A CA 1
ATOM 2189 C C . ILE A 1 277 ? -3.949 -11.860 4.399 1.00 94.62 277 ILE A C 1
ATOM 2191 O O . ILE A 1 277 ? -3.802 -11.407 3.262 1.00 94.62 277 ILE A O 1
ATOM 2195 N N . GLY A 1 278 ? -3.322 -11.346 5.453 1.00 96.38 278 GLY A N 1
ATOM 2196 C CA . GLY A 1 278 ? -2.207 -10.413 5.396 1.00 96.38 278 GLY A CA 1
ATOM 2197 C C . GLY A 1 278 ? -0.916 -11.085 5.834 1.00 96.38 278 GLY A C 1
ATOM 2198 O O . GLY A 1 278 ? -0.919 -11.873 6.780 1.00 96.38 278 GLY A O 1
ATOM 2199 N N . VAL A 1 279 ? 0.179 -10.738 5.157 1.00 97.19 279 VAL A N 1
ATOM 2200 C CA . VAL A 1 279 ? 1.533 -11.161 5.520 1.00 97.19 279 VAL A CA 1
ATOM 2201 C C . VAL A 1 279 ? 2.443 -9.945 5.461 1.00 97.19 279 VAL A C 1
ATOM 2203 O O . VAL A 1 279 ? 2.458 -9.232 4.455 1.00 97.19 279 VAL A O 1
ATOM 2206 N N . ALA A 1 280 ? 3.183 -9.706 6.537 1.00 97.38 280 ALA A N 1
ATOM 2207 C CA . ALA A 1 280 ? 4.170 -8.639 6.623 1.00 97.38 280 ALA A CA 1
ATOM 2208 C C . ALA A 1 280 ? 5.480 -9.208 7.166 1.00 97.38 280 ALA A C 1
ATOM 2210 O O . ALA A 1 280 ? 5.523 -9.646 8.314 1.00 97.38 280 ALA A O 1
ATOM 2211 N N . HIS A 1 281 ? 6.524 -9.211 6.341 1.00 96.25 281 HIS A N 1
ATOM 2212 C CA . HIS A 1 281 ? 7.872 -9.604 6.729 1.00 96.25 281 HIS A CA 1
ATOM 2213 C C . HIS A 1 281 ? 8.719 -8.363 6.997 1.00 96.25 281 HIS A C 1
ATOM 2215 O O . HIS A 1 281 ? 8.762 -7.439 6.181 1.00 96.25 281 HIS A O 1
ATOM 2221 N N . ILE A 1 282 ? 9.381 -8.344 8.151 1.00 91.31 282 ILE A N 1
ATOM 2222 C CA . ILE A 1 282 ? 10.125 -7.191 8.640 1.00 91.31 282 ILE A CA 1
ATOM 2223 C C . ILE A 1 282 ? 11.520 -7.655 9.076 1.00 91.31 282 ILE A C 1
ATOM 2225 O O . ILE A 1 282 ? 11.646 -8.365 10.079 1.00 91.31 282 ILE A O 1
ATOM 2229 N N . PRO A 1 283 ? 12.577 -7.264 8.346 1.00 87.69 283 PRO A N 1
ATOM 2230 C CA . PRO A 1 283 ? 13.952 -7.514 8.757 1.00 87.69 283 PRO A CA 1
ATOM 2231 C C . PRO A 1 283 ? 14.341 -6.581 9.915 1.00 87.69 283 PRO A C 1
ATOM 2233 O O . PRO A 1 283 ? 14.058 -5.386 9.886 1.00 87.69 283 PRO A O 1
ATOM 2236 N N . LEU A 1 284 ? 15.000 -7.134 10.936 1.00 80.75 284 LEU A N 1
ATOM 2237 C CA . LEU A 1 284 ? 15.325 -6.489 12.216 1.00 80.75 284 LEU A CA 1
ATOM 2238 C C . LEU A 1 284 ? 16.794 -6.740 12.624 1.00 80.75 284 LEU A C 1
ATOM 2240 O O . LEU A 1 284 ? 17.063 -7.147 13.754 1.00 80.75 284 LEU A O 1
ATOM 2244 N N . GLY A 1 285 ? 17.743 -6.525 11.704 1.00 68.88 285 GLY A N 1
ATOM 2245 C CA . GLY A 1 285 ? 19.191 -6.533 11.975 1.00 68.88 285 GLY A CA 1
ATOM 2246 C C . GLY A 1 285 ? 19.709 -7.799 12.675 1.00 68.88 285 GLY A C 1
ATOM 2247 O O . GLY A 1 285 ? 19.963 -7.780 13.880 1.00 68.88 285 GLY A O 1
ATOM 2248 N N . GLY A 1 286 ? 19.874 -8.893 11.920 1.00 70.44 286 GLY A N 1
ATOM 2249 C CA . GLY A 1 286 ? 20.296 -10.213 12.430 1.00 70.44 286 GLY A CA 1
ATOM 2250 C C . GLY A 1 286 ? 19.148 -11.111 12.910 1.00 70.44 286 GLY A C 1
ATOM 2251 O O . GLY A 1 286 ? 19.372 -12.209 13.406 1.00 70.44 286 GLY A O 1
ATOM 2252 N N . ARG A 1 287 ? 17.912 -10.634 12.779 1.00 81.56 287 ARG A N 1
ATOM 2253 C CA . ARG A 1 287 ? 16.669 -11.383 12.976 1.00 81.56 287 ARG A CA 1
ATOM 2254 C C . ARG A 1 287 ? 15.605 -10.816 12.047 1.00 81.56 287 ARG A C 1
ATOM 2256 O O . ARG A 1 287 ? 15.781 -9.739 11.477 1.00 81.56 287 ARG A O 1
ATOM 2263 N N . SER A 1 288 ? 14.483 -11.500 11.920 1.00 88.88 288 SER A N 1
ATOM 2264 C CA . SER A 1 288 ? 13.299 -10.977 11.244 1.00 88.88 288 SER A CA 1
ATOM 2265 C C . SER A 1 288 ? 12.034 -11.389 11.981 1.00 88.88 288 SER A C 1
ATOM 2267 O O . SER A 1 288 ? 12.032 -12.356 12.745 1.00 88.88 288 SER A O 1
ATOM 2269 N N . VAL A 1 289 ? 10.956 -10.646 11.760 1.00 92.38 289 VAL A N 1
ATOM 2270 C CA . VAL A 1 289 ? 9.619 -11.024 12.210 1.00 92.38 289 VAL A CA 1
ATOM 2271 C C . VAL A 1 289 ? 8.679 -11.074 11.017 1.00 92.38 289 VAL A C 1
ATOM 2273 O O . VAL A 1 289 ? 8.714 -10.211 10.144 1.00 92.38 289 VAL A O 1
ATOM 2276 N N . THR A 1 290 ? 7.841 -12.103 10.967 1.00 96.69 290 THR A N 1
ATOM 2277 C CA . THR A 1 290 ? 6.774 -12.223 9.976 1.00 96.69 290 THR A CA 1
ATOM 2278 C C . THR A 1 290 ? 5.435 -12.326 10.678 1.00 96.69 290 THR A C 1
ATOM 2280 O O . THR A 1 290 ? 5.202 -13.272 11.428 1.00 96.69 290 THR A O 1
ATOM 2283 N N . PHE A 1 291 ? 4.550 -11.370 10.416 1.00 97.12 291 PHE A N 1
ATOM 2284 C CA . PHE A 1 291 ? 3.177 -11.398 10.904 1.00 97.12 291 PHE A CA 1
ATOM 2285 C C . PHE A 1 291 ? 2.266 -12.002 9.843 1.00 97.12 291 PHE A C 1
ATOM 2287 O O . PHE A 1 291 ? 2.275 -11.548 8.697 1.00 97.12 291 PHE A O 1
ATOM 2294 N N . VAL A 1 292 ? 1.475 -13.002 10.230 1.00 97.12 292 VAL A N 1
ATOM 2295 C CA . VAL A 1 292 ? 0.463 -13.643 9.382 1.00 97.12 292 VAL A CA 1
ATOM 2296 C C . VAL A 1 292 ? -0.870 -13.566 10.105 1.00 97.12 292 VAL A C 1
ATOM 2298 O O . VAL A 1 292 ? -1.025 -14.134 11.186 1.00 97.12 292 VAL A O 1
ATOM 2301 N N . ARG A 1 293 ? -1.840 -12.865 9.519 1.00 96.75 293 ARG A N 1
ATOM 2302 C CA . ARG A 1 293 ? -3.163 -12.700 10.129 1.00 96.75 293 ARG A CA 1
ATOM 2303 C C . ARG A 1 293 ? -4.260 -12.736 9.089 1.00 96.75 293 ARG A C 1
ATOM 2305 O O . ARG A 1 293 ? -4.099 -12.166 8.010 1.00 96.75 293 ARG A O 1
ATOM 2312 N N . GLY A 1 294 ? -5.369 -13.387 9.406 1.00 94.94 294 GLY A N 1
ATOM 2313 C CA . GLY A 1 294 ? -6.472 -13.512 8.466 1.00 94.94 294 GLY A CA 1
ATOM 2314 C C . GLY A 1 294 ? -7.368 -14.702 8.736 1.00 94.94 294 GLY A C 1
ATOM 2315 O O . GLY A 1 294 ? -7.368 -15.275 9.823 1.00 94.94 294 GLY A O 1
ATOM 2316 N N . GLU A 1 295 ? -8.106 -15.076 7.705 1.00 93.88 295 GLU A N 1
ATOM 2317 C CA . GLU A 1 295 ? -8.921 -16.283 7.664 1.00 93.88 295 GLU A CA 1
ATOM 2318 C C . GLU A 1 295 ? -8.713 -16.958 6.304 1.00 93.88 295 GLU A C 1
ATOM 2320 O O . GLU A 1 295 ? -8.709 -16.280 5.271 1.00 93.88 295 GLU A O 1
ATOM 2325 N N . THR A 1 296 ? -8.481 -18.270 6.305 1.00 91.56 296 THR A N 1
ATOM 2326 C CA . THR A 1 296 ? -8.368 -19.069 5.076 1.00 91.56 296 THR A CA 1
ATOM 2327 C C . THR A 1 296 ? -9.748 -19.312 4.463 1.00 91.56 296 THR A C 1
ATOM 2329 O O . THR A 1 296 ? -10.771 -19.150 5.129 1.00 91.56 296 THR A O 1
ATOM 2332 N N . ASP A 1 297 ? -9.807 -19.770 3.212 1.00 86.25 297 ASP A N 1
ATOM 2333 C CA . ASP A 1 297 ? -11.085 -20.119 2.569 1.00 86.25 297 ASP A CA 1
ATOM 2334 C C . ASP A 1 297 ? -11.817 -21.266 3.292 1.00 86.25 297 ASP A C 1
ATOM 2336 O O . ASP A 1 297 ? -13.043 -21.350 3.256 1.00 86.25 297 ASP A O 1
ATOM 2340 N N . GLY A 1 298 ? -11.072 -22.117 4.008 1.00 86.12 298 GLY A N 1
ATOM 2341 C CA . GLY A 1 298 ? -11.615 -23.161 4.879 1.00 86.12 298 GLY A CA 1
ATOM 2342 C C . GLY A 1 298 ? -12.138 -22.656 6.232 1.00 86.12 298 GLY A C 1
ATOM 2343 O O . GLY A 1 298 ? -12.604 -23.465 7.032 1.00 86.12 298 GLY A O 1
ATOM 2344 N N . GLY A 1 299 ? -12.056 -21.349 6.511 1.00 88.94 299 GLY A N 1
ATOM 2345 C CA . GLY A 1 299 ? -12.488 -20.736 7.773 1.00 88.94 299 GLY A CA 1
ATOM 2346 C C . GLY A 1 299 ? -11.475 -20.844 8.919 1.00 88.94 299 GLY A C 1
ATOM 2347 O O . GLY A 1 299 ? -11.806 -20.539 10.065 1.00 88.94 299 GLY A O 1
ATOM 2348 N N . GLU A 1 300 ? -10.243 -21.278 8.645 1.00 92.31 300 GLU A N 1
ATOM 2349 C CA . GLU A 1 300 ? -9.182 -21.319 9.654 1.00 92.31 300 GLU A CA 1
ATOM 2350 C C . GLU A 1 300 ? -8.693 -19.900 9.954 1.00 92.31 300 GLU A C 1
ATOM 2352 O O . GLU A 1 300 ? -8.312 -19.159 9.047 1.00 92.31 300 GLU A O 1
ATOM 2357 N N . LYS A 1 301 ? -8.674 -19.525 11.236 1.00 94.94 301 LYS A N 1
ATOM 2358 C CA . LYS A 1 301 ? -8.180 -18.220 11.680 1.00 94.94 301 LYS A CA 1
ATOM 2359 C C . LYS A 1 301 ? -6.670 -18.257 11.864 1.00 94.94 301 LYS A C 1
ATOM 2361 O O . LYS A 1 301 ? -6.155 -19.068 12.628 1.00 94.94 301 LYS A O 1
ATOM 2366 N N . LEU A 1 302 ? -5.985 -17.318 11.226 1.00 95.19 302 LEU A N 1
ATOM 2367 C CA . LEU A 1 302 ? -4.548 -17.118 11.341 1.00 95.19 302 LEU A CA 1
ATOM 2368 C C . LEU A 1 302 ? -4.274 -15.914 12.246 1.00 95.19 302 LEU A C 1
ATOM 2370 O O . LEU A 1 302 ? -4.829 -14.833 12.026 1.00 95.19 302 LEU A O 1
ATOM 2374 N N . ASP A 1 303 ? -3.412 -16.101 13.242 1.00 95.75 303 ASP A N 1
ATOM 2375 C CA . ASP A 1 303 ? -2.859 -15.040 14.091 1.00 95.75 303 ASP A CA 1
ATOM 2376 C C . ASP A 1 303 ? -1.470 -15.484 14.577 1.00 95.75 303 ASP A C 1
ATOM 2378 O O . ASP A 1 303 ? -1.331 -16.147 15.605 1.00 95.75 303 ASP A O 1
ATOM 2382 N N . GLN A 1 304 ? -0.446 -15.246 13.755 1.00 95.00 304 GLN A N 1
ATOM 2383 C CA . GLN A 1 304 ? 0.907 -15.762 13.963 1.00 95.00 304 GLN A CA 1
ATOM 2384 C C . GLN A 1 304 ? 1.949 -14.643 13.891 1.00 95.00 304 GLN A C 1
ATOM 2386 O O . GLN A 1 304 ? 1.889 -13.768 13.024 1.00 95.00 304 GLN A O 1
ATOM 2391 N N . ALA A 1 305 ? 2.954 -14.737 14.764 1.00 93.62 305 ALA A N 1
ATOM 2392 C CA . ALA A 1 305 ? 4.190 -13.968 14.706 1.00 93.62 305 ALA A CA 1
ATOM 2393 C C . ALA A 1 305 ? 5.370 -14.947 14.659 1.00 93.62 305 ALA A C 1
ATOM 2395 O O . ALA A 1 305 ? 5.647 -15.651 15.629 1.00 93.62 305 ALA A O 1
ATOM 2396 N N . ILE A 1 306 ? 6.041 -15.015 13.512 1.00 93.31 306 ILE A N 1
ATOM 2397 C CA . ILE A 1 306 ? 7.162 -15.926 13.267 1.00 93.31 306 ILE A CA 1
ATOM 2398 C C . ILE A 1 306 ? 8.448 -15.121 13.396 1.00 93.31 306 ILE A C 1
ATOM 2400 O O . ILE A 1 306 ? 8.675 -14.206 12.606 1.00 93.31 306 ILE A O 1
ATOM 2404 N N . ILE A 1 307 ? 9.279 -15.455 14.381 1.00 88.62 307 ILE A N 1
ATOM 2405 C CA . ILE A 1 307 ? 10.590 -14.831 14.577 1.00 88.62 307 ILE A CA 1
ATOM 2406 C C . ILE A 1 307 ? 11.649 -15.767 14.010 1.00 88.62 307 ILE A C 1
ATOM 2408 O O . ILE A 1 307 ? 11.723 -16.926 14.412 1.00 88.62 307 ILE A O 1
ATOM 2412 N N . ASP A 1 308 ? 12.462 -15.252 13.095 1.00 83.94 308 ASP A N 1
ATOM 2413 C CA . ASP A 1 308 ? 13.603 -15.969 12.534 1.00 83.94 308 ASP A CA 1
ATOM 2414 C C . ASP A 1 308 ? 14.902 -15.328 13.034 1.00 83.94 308 ASP A C 1
ATOM 2416 O O . ASP A 1 308 ? 15.072 -14.109 12.938 1.00 83.94 308 ASP A O 1
ATOM 2420 N N . THR A 1 309 ? 15.791 -16.142 13.599 1.00 71.75 309 THR A N 1
ATOM 2421 C CA . THR A 1 309 ? 17.103 -15.729 14.122 1.00 71.75 309 THR A CA 1
ATOM 2422 C C . THR A 1 309 ? 18.258 -16.154 13.221 1.00 71.75 309 THR A C 1
ATOM 2424 O O . THR A 1 309 ? 19.398 -15.810 13.517 1.00 71.75 309 THR A O 1
ATOM 2427 N N . ASP A 1 310 ? 17.984 -16.908 12.155 1.00 58.62 310 ASP A N 1
ATOM 2428 C CA . ASP A 1 310 ? 18.987 -17.501 11.270 1.00 58.62 310 ASP A CA 1
ATOM 2429 C C . ASP A 1 310 ? 18.941 -16.819 9.896 1.00 58.62 310 ASP A C 1
ATOM 2431 O O . ASP A 1 310 ? 18.752 -17.434 8.846 1.00 58.62 310 ASP A O 1
ATOM 2435 N N . THR A 1 311 ? 19.055 -15.487 9.888 1.00 55.31 311 THR A N 1
ATOM 2436 C CA . THR A 1 311 ? 19.190 -14.756 8.628 1.00 55.31 311 THR A CA 1
ATOM 2437 C C . THR A 1 311 ? 20.601 -15.000 8.096 1.00 55.31 311 THR A C 1
ATOM 2439 O O . THR A 1 311 ? 21.542 -14.323 8.510 1.00 55.31 311 THR A O 1
ATOM 2442 N N . ALA A 1 312 ? 20.738 -15.973 7.189 1.00 47.22 312 ALA A N 1
ATOM 2443 C CA . ALA A 1 312 ? 21.982 -16.384 6.527 1.00 47.22 312 ALA A CA 1
ATOM 2444 C C . ALA A 1 312 ? 22.680 -15.283 5.695 1.00 47.22 312 ALA A C 1
ATOM 2446 O O . ALA A 1 312 ? 23.719 -15.545 5.095 1.00 47.22 312 ALA A O 1
ATOM 2447 N N . ASP A 1 313 ? 22.174 -14.050 5.713 1.00 45.62 313 ASP A N 1
ATOM 2448 C CA . ASP A 1 313 ? 22.833 -12.883 5.149 1.00 45.62 313 ASP A CA 1
ATOM 2449 C C . ASP A 1 313 ? 23.234 -11.902 6.247 1.00 45.62 313 ASP A C 1
ATOM 2451 O O . ASP A 1 313 ? 22.418 -11.281 6.935 1.00 45.62 313 ASP A O 1
ATOM 2455 N N . SER A 1 314 ? 24.546 -11.733 6.373 1.00 41.34 314 SER A N 1
ATOM 2456 C CA . SER A 1 314 ? 25.206 -10.747 7.211 1.00 41.34 314 SER A CA 1
ATOM 2457 C C . SER A 1 314 ? 25.010 -9.318 6.683 1.00 41.34 314 SER A C 1
ATOM 2459 O O . SER A 1 314 ? 25.983 -8.598 6.468 1.00 41.34 314 SER A O 1
ATOM 2461 N N . TYR A 1 315 ? 23.768 -8.847 6.558 1.00 42.75 315 TYR A N 1
ATOM 2462 C CA . TYR A 1 315 ? 23.460 -7.408 6.548 1.00 42.75 315 TYR A CA 1
ATOM 2463 C C . TYR A 1 315 ? 23.504 -6.835 7.974 1.00 42.75 315 TYR A C 1
ATOM 2465 O O . TYR A 1 315 ? 22.695 -6.000 8.374 1.00 42.75 315 TYR A O 1
ATOM 2473 N N . VAL A 1 316 ? 24.468 -7.313 8.763 1.00 37.62 316 VAL A N 1
ATOM 2474 C CA . VAL A 1 316 ? 24.762 -6.831 10.104 1.00 37.62 316 VAL A CA 1
ATOM 2475 C C . VAL A 1 316 ? 25.600 -5.567 9.945 1.00 37.62 316 VAL A C 1
ATOM 2477 O O . VAL A 1 316 ? 26.826 -5.595 10.033 1.00 37.62 316 VAL A O 1
ATOM 2480 N N . THR A 1 317 ? 24.951 -4.416 9.799 1.00 38.06 317 THR A N 1
ATOM 2481 C CA . THR A 1 317 ? 25.355 -3.357 10.722 1.00 38.06 317 THR A CA 1
ATOM 2482 C C . THR A 1 317 ? 24.921 -3.855 12.090 1.00 38.06 317 THR A C 1
ATOM 2484 O O . THR A 1 317 ? 23.776 -4.274 12.264 1.00 38.06 317 THR A O 1
ATOM 2487 N N . LYS A 1 318 ? 25.868 -3.945 13.034 1.00 35.62 318 LYS A N 1
ATOM 2488 C CA . LYS A 1 318 ? 25.568 -4.253 14.438 1.00 35.62 318 LYS A CA 1
ATOM 2489 C C . LYS A 1 318 ? 24.260 -3.557 14.802 1.00 35.62 318 LYS A C 1
ATOM 2491 O O . LYS A 1 318 ? 24.126 -2.368 14.522 1.00 35.62 318 LYS A O 1
ATOM 2496 N N . THR A 1 319 ? 23.330 -4.257 15.442 1.00 39.72 319 THR A N 1
ATOM 2497 C CA . THR A 1 319 ? 22.324 -3.567 16.245 1.00 39.72 319 THR A CA 1
ATOM 2498 C C . THR A 1 319 ? 23.113 -2.807 17.303 1.00 39.72 319 THR A C 1
ATOM 2500 O O . THR A 1 319 ? 23.587 -3.362 18.296 1.00 39.72 319 THR A O 1
ATOM 2503 N N . GLU A 1 320 ? 23.402 -1.542 17.009 1.00 42.19 320 GLU A N 1
ATOM 2504 C CA . GLU A 1 320 ? 24.045 -0.652 17.948 1.00 42.19 320 GLU A CA 1
ATOM 2505 C C . GLU A 1 320 ? 23.113 -0.523 19.154 1.00 42.19 320 GLU A C 1
ATOM 2507 O O . GLU A 1 320 ? 21.887 -0.670 19.055 1.00 42.19 320 GLU A O 1
ATOM 2512 N N . LYS A 1 321 ? 23.689 -0.218 20.319 1.00 39.75 321 LYS A N 1
ATOM 2513 C CA . LYS A 1 321 ? 22.930 0.135 21.531 1.00 39.75 321 LYS A CA 1
ATOM 2514 C C . LYS A 1 321 ? 21.879 1.240 21.292 1.00 39.75 321 LYS A C 1
ATOM 2516 O O . LYS A 1 321 ? 21.010 1.428 22.137 1.00 39.75 321 LYS A O 1
ATOM 2521 N N . ALA A 1 322 ? 21.910 1.899 20.132 1.00 40.50 322 ALA A N 1
ATOM 2522 C CA . ALA A 1 322 ? 20.853 2.724 19.559 1.00 40.50 322 ALA A CA 1
ATOM 2523 C C . ALA A 1 322 ? 19.487 2.021 19.369 1.00 40.50 322 ALA A C 1
ATOM 2525 O O . ALA A 1 322 ? 18.508 2.666 19.029 1.00 40.50 322 ALA A O 1
ATOM 2526 N N . SER A 1 323 ? 19.374 0.715 19.619 1.00 44.97 323 SER A N 1
ATOM 2527 C CA . SER A 1 323 ? 18.086 -0.005 19.641 1.00 44.97 323 SER A CA 1
ATOM 2528 C C . SER A 1 323 ? 17.242 0.275 20.900 1.00 44.97 323 SER A C 1
ATOM 2530 O O . SER A 1 323 ? 16.119 -0.218 21.008 1.00 44.97 323 SER A O 1
ATOM 2532 N N . ASN A 1 324 ? 17.768 1.045 21.860 1.00 45.47 324 ASN A N 1
ATOM 2533 C CA . ASN A 1 324 ? 16.970 1.598 22.950 1.00 45.47 324 ASN A CA 1
ATOM 2534 C C . ASN A 1 324 ? 15.988 2.632 22.393 1.00 45.47 324 ASN A C 1
ATOM 2536 O O . ASN A 1 324 ? 16.306 3.375 21.473 1.00 45.47 324 ASN A O 1
ATOM 2540 N N . TRP A 1 325 ? 14.781 2.669 22.945 1.00 45.81 325 TRP A N 1
ATOM 2541 C CA . TRP A 1 325 ? 13.770 3.658 22.596 1.00 45.81 325 TRP A CA 1
ATOM 2542 C C . TRP A 1 325 ? 13.735 4.762 23.667 1.00 45.81 325 TRP A C 1
ATOM 2544 O O . TRP A 1 325 ? 13.264 4.483 24.778 1.00 45.81 325 TRP A O 1
ATOM 2554 N N . PRO A 1 326 ? 14.182 6.003 23.383 1.00 51.75 326 PRO A N 1
ATOM 2555 C CA . PRO A 1 326 ? 14.994 6.437 22.237 1.00 51.75 326 PRO A CA 1
ATOM 2556 C C . PRO A 1 326 ? 16.496 6.069 22.390 1.00 51.75 326 PRO A C 1
ATOM 2558 O O . PRO A 1 326 ? 16.927 5.727 23.499 1.00 51.75 326 PRO A O 1
ATOM 2561 N N . PRO A 1 327 ? 17.296 6.099 21.299 1.00 50.38 327 PRO A N 1
ATOM 2562 C CA . PRO A 1 327 ? 18.746 5.882 21.346 1.00 50.38 327 PRO A CA 1
ATOM 2563 C C . PRO A 1 327 ? 19.433 6.858 22.314 1.00 50.38 327 PRO A C 1
ATOM 2565 O O . PRO A 1 327 ? 18.982 7.988 22.475 1.00 50.38 327 PRO A O 1
ATOM 2568 N N . ALA A 1 328 ? 20.545 6.464 22.945 1.00 50.25 328 ALA A N 1
ATOM 2569 C CA . ALA A 1 328 ? 21.243 7.326 23.915 1.00 50.25 328 ALA A CA 1
ATOM 2570 C C . ALA A 1 328 ? 21.863 8.593 23.288 1.00 50.25 328 ALA A C 1
ATOM 2572 O O . ALA A 1 328 ? 22.114 9.573 23.983 1.00 50.25 328 ALA A O 1
ATOM 2573 N N . ASP A 1 329 ? 22.130 8.549 21.987 1.00 48.31 329 ASP A N 1
ATOM 2574 C CA . ASP A 1 329 ? 22.658 9.617 21.140 1.00 48.31 329 ASP A CA 1
ATOM 2575 C C . ASP A 1 329 ? 21.569 10.324 20.319 1.00 48.31 329 ASP A C 1
ATOM 2577 O O . ASP A 1 329 ? 21.859 11.280 19.598 1.00 48.31 329 ASP A O 1
ATOM 2581 N N . TRP A 1 330 ? 20.314 9.881 20.431 1.00 50.81 330 TRP A N 1
ATOM 2582 C CA . TRP A 1 330 ? 19.200 10.528 19.761 1.00 50.81 330 TRP A CA 1
ATOM 2583 C C . TRP A 1 330 ? 18.886 11.850 20.445 1.00 50.81 330 TRP A C 1
ATOM 2585 O O . TRP A 1 330 ? 18.514 11.905 21.619 1.00 50.81 330 TRP A O 1
ATOM 2595 N N . GLN A 1 331 ? 19.031 12.920 19.676 1.00 51.38 331 GLN A N 1
ATOM 2596 C CA . GLN A 1 331 ? 18.520 14.226 20.040 1.00 51.38 331 GLN A CA 1
ATOM 2597 C C . GLN A 1 331 ? 17.128 14.352 19.438 1.00 51.38 331 GLN A C 1
ATOM 2599 O O . GLN A 1 331 ? 16.948 14.193 18.230 1.00 51.38 331 GLN A O 1
ATOM 2604 N N . MET A 1 332 ? 16.152 14.597 20.307 1.00 53.47 332 MET A N 1
ATOM 2605 C CA . MET A 1 332 ? 14.791 14.909 19.905 1.00 53.47 332 MET A CA 1
ATOM 2606 C C . MET A 1 332 ? 14.836 16.098 18.936 1.00 53.47 332 MET A C 1
ATOM 2608 O O . MET A 1 332 ? 15.423 17.118 19.305 1.00 53.47 332 MET A O 1
ATOM 2612 N N . PRO A 1 333 ? 14.300 15.975 17.706 1.00 53.53 333 PRO A N 1
ATOM 2613 C CA . PRO A 1 333 ? 14.186 17.117 16.807 1.00 53.53 333 PRO A CA 1
ATOM 2614 C C . PRO A 1 333 ? 13.478 18.267 17.523 1.00 53.53 333 PRO A C 1
ATOM 2616 O O . PRO A 1 333 ? 12.548 18.009 18.280 1.00 53.53 333 PRO A O 1
ATOM 2619 N N . ASP A 1 334 ? 13.859 19.517 17.253 1.00 48.62 334 ASP A N 1
ATOM 2620 C CA . ASP A 1 334 ? 13.237 20.688 17.898 1.00 48.62 334 ASP A CA 1
ATOM 2621 C C . ASP A 1 334 ? 11.715 20.773 17.663 1.00 48.62 334 ASP A C 1
ATOM 2623 O O . ASP A 1 334 ? 11.018 21.475 18.389 1.00 48.62 334 ASP A O 1
ATOM 2627 N N . SER A 1 335 ? 11.198 20.072 16.646 1.00 44.25 335 SER A N 1
ATOM 2628 C CA . SER A 1 335 ? 9.766 19.968 16.352 1.00 44.25 335 SER A CA 1
ATOM 2629 C C . SER A 1 335 ? 9.039 18.892 17.158 1.00 44.25 335 SER A C 1
ATOM 2631 O O . SER A 1 335 ? 7.828 18.798 17.062 1.00 44.25 335 SER A O 1
ATOM 2633 N N . MET A 1 336 ? 9.735 18.049 17.918 1.00 46.22 336 MET A N 1
ATOM 2634 C CA . MET A 1 336 ? 9.128 16.980 18.706 1.00 46.22 336 MET A CA 1
ATOM 2635 C C . MET A 1 336 ? 9.268 17.268 20.192 1.00 46.22 336 MET A C 1
ATOM 2637 O O . MET A 1 336 ? 10.284 17.786 20.649 1.00 46.22 336 MET A O 1
ATOM 2641 N N . SER A 1 337 ? 8.273 16.851 20.965 1.00 53.16 337 SER A N 1
ATOM 2642 C CA . SER A 1 337 ? 8.357 16.818 22.422 1.00 53.16 337 SER A CA 1
ATOM 2643 C C . SER A 1 337 ? 7.940 15.444 22.947 1.00 53.16 337 SER A C 1
ATOM 2645 O O . SER A 1 337 ? 7.304 14.632 22.272 1.00 53.16 337 SER A O 1
ATOM 2647 N N . MET A 1 338 ? 8.369 15.116 24.161 1.00 53.38 338 MET A N 1
ATOM 2648 C CA . MET A 1 338 ? 7.919 13.916 24.862 1.00 53.38 338 MET A CA 1
ATOM 2649 C C . MET A 1 338 ? 6.809 14.344 25.812 1.00 53.38 338 MET A C 1
ATOM 2651 O O . MET A 1 338 ? 7.058 15.180 26.676 1.00 53.38 338 MET A O 1
ATOM 2655 N N . LEU A 1 339 ? 5.598 13.799 25.640 1.00 50.12 339 LEU A N 1
ATOM 2656 C CA . LEU A 1 339 ? 4.499 14.085 26.564 1.00 50.12 339 LEU A CA 1
ATOM 2657 C C . LEU A 1 339 ? 4.778 13.379 27.863 1.00 50.12 339 LEU A C 1
ATOM 2659 O O . LEU A 1 339 ? 5.324 13.981 28.780 1.00 50.12 339 LEU A O 1
ATOM 2663 N N . TRP A 1 340 ? 4.402 12.110 27.953 1.00 44.44 340 TRP A N 1
ATOM 2664 C CA . TRP A 1 340 ? 4.358 11.402 29.219 1.00 44.44 340 TRP A CA 1
ATOM 2665 C C . TRP A 1 340 ? 5.085 10.059 29.084 1.00 44.44 340 TRP A C 1
ATOM 2667 O O . TRP A 1 340 ? 4.932 9.335 28.096 1.00 44.44 340 TRP A O 1
ATOM 2677 N N . GLU A 1 341 ? 5.875 9.720 30.101 1.00 38.84 341 GLU A N 1
ATOM 2678 C CA . GLU A 1 341 ? 6.253 8.338 30.378 1.00 38.84 341 GLU A CA 1
ATOM 2679 C C . GLU A 1 341 ? 5.034 7.694 31.044 1.00 38.84 341 GLU A C 1
ATOM 2681 O O . GLU A 1 341 ? 4.682 8.051 32.169 1.00 38.84 341 GLU A O 1
ATOM 2686 N N . ILE A 1 342 ? 4.331 6.801 30.342 1.00 39.06 342 ILE A N 1
ATOM 2687 C CA . ILE A 1 342 ? 3.412 5.908 31.044 1.00 39.06 342 ILE A CA 1
ATOM 2688 C C . ILE A 1 342 ? 4.339 4.961 31.808 1.00 39.06 342 ILE A C 1
ATOM 2690 O O . ILE A 1 342 ? 5.236 4.384 31.193 1.00 39.06 342 ILE A O 1
ATOM 2694 N N . ASP A 1 343 ? 4.166 4.926 33.136 1.00 31.72 343 ASP A N 1
ATOM 2695 C CA . ASP A 1 343 ? 4.972 4.245 34.167 1.00 31.72 343 ASP A CA 1
ATOM 2696 C C . ASP A 1 343 ? 5.699 2.990 33.661 1.00 31.72 343 ASP A C 1
ATOM 2698 O O . ASP A 1 343 ? 5.172 2.307 32.794 1.00 31.72 343 ASP A O 1
ATOM 2702 N N . HIS A 1 344 ? 6.870 2.657 34.210 1.00 33.22 344 HIS A N 1
ATOM 2703 C CA . HIS A 1 344 ? 7.876 1.697 33.708 1.00 33.22 344 HIS A CA 1
ATOM 2704 C C . HIS A 1 344 ? 7.370 0.295 33.261 1.00 33.22 344 HIS A C 1
ATOM 2706 O O . HIS A 1 344 ? 8.121 -0.434 32.611 1.00 33.22 344 HIS A O 1
ATOM 2712 N N . ASP A 1 345 ? 6.100 -0.037 33.511 1.00 37.16 345 ASP A N 1
ATOM 2713 C CA . ASP A 1 345 ? 5.375 -1.239 33.082 1.00 37.16 345 ASP A CA 1
ATOM 2714 C C . ASP A 1 345 ? 4.313 -1.020 31.959 1.00 37.16 345 ASP A C 1
ATOM 2716 O O . ASP A 1 345 ? 3.666 -1.975 31.528 1.00 37.16 345 ASP A O 1
ATOM 2720 N N . GLN A 1 346 ? 4.087 0.211 31.473 1.00 41.12 346 GLN A N 1
ATOM 2721 C CA . GLN A 1 346 ? 2.906 0.622 30.681 1.00 41.12 346 GLN A CA 1
ATOM 2722 C C . GLN A 1 346 ? 3.206 1.355 29.345 1.00 41.12 346 GLN A C 1
ATOM 2724 O O . GLN A 1 346 ? 2.309 1.436 28.501 1.00 41.12 346 GLN A O 1
ATOM 2729 N N . GLY A 1 347 ? 4.443 1.808 29.091 1.00 42.12 347 GLY A N 1
ATOM 2730 C CA . GLY A 1 347 ? 4.944 2.171 27.748 1.00 42.12 347 GLY A CA 1
ATOM 2731 C C . GLY A 1 347 ? 5.153 3.668 27.450 1.00 42.12 347 GLY A C 1
ATOM 2732 O O . GLY A 1 347 ? 4.698 4.548 28.165 1.00 42.12 347 GLY A O 1
ATOM 2733 N N . ARG A 1 348 ? 5.872 3.985 26.360 1.00 46.16 348 ARG A N 1
ATOM 2734 C CA . ARG A 1 348 ? 6.274 5.365 25.985 1.00 46.16 348 ARG A CA 1
ATOM 2735 C C . ARG A 1 348 ? 5.522 5.887 24.749 1.00 46.16 348 ARG A C 1
ATOM 2737 O O . ARG A 1 348 ? 5.304 5.117 23.807 1.00 46.16 348 ARG A O 1
ATOM 2744 N N . ALA A 1 349 ? 5.197 7.186 24.723 1.00 46.09 349 ALA A N 1
ATOM 2745 C CA . ALA A 1 349 ? 4.578 7.890 23.590 1.00 46.09 349 ALA A CA 1
ATOM 2746 C C . ALA A 1 349 ? 5.329 9.194 23.235 1.00 46.09 349 ALA A C 1
ATOM 2748 O O . ALA A 1 349 ? 5.828 9.883 24.123 1.00 46.09 349 ALA A O 1
ATOM 2749 N N . PHE A 1 350 ? 5.398 9.529 21.944 1.00 52.31 350 PHE A N 1
ATOM 2750 C CA . PHE A 1 350 ? 6.029 10.746 21.408 1.00 52.31 350 PHE A CA 1
ATOM 2751 C C . PHE A 1 350 ? 5.065 11.529 20.526 1.00 52.31 350 PHE A C 1
ATOM 2753 O O . PHE A 1 350 ? 4.143 10.935 19.963 1.00 52.31 350 PHE A O 1
ATOM 2760 N N . TYR A 1 351 ? 5.328 12.826 20.361 1.00 48.09 351 TYR A N 1
ATOM 2761 C CA . TYR A 1 351 ? 4.593 13.672 19.434 1.00 48.09 351 TYR A CA 1
ATOM 2762 C C . TYR A 1 351 ? 5.467 14.668 18.677 1.00 48.09 351 TYR A C 1
ATOM 2764 O O . TYR A 1 351 ? 6.563 15.000 19.119 1.00 48.09 351 TYR A O 1
ATOM 2772 N N . ASP A 1 352 ? 4.956 15.128 17.537 1.00 45.16 352 ASP A N 1
ATOM 2773 C CA . ASP A 1 352 ? 5.505 16.220 16.725 1.00 45.16 352 ASP A CA 1
ATOM 2774 C C . ASP A 1 352 ? 4.614 17.458 16.931 1.00 45.16 352 ASP A C 1
ATOM 2776 O O . ASP A 1 352 ? 3.427 17.429 16.596 1.00 45.16 352 ASP A O 1
ATOM 2780 N N . ASP A 1 353 ? 5.156 18.506 17.554 1.00 40.25 353 ASP A N 1
ATOM 2781 C CA . ASP A 1 353 ? 4.545 19.828 17.692 1.00 40.25 353 ASP A CA 1
ATOM 2782 C C . ASP A 1 353 ? 5.604 20.946 17.682 1.00 40.25 353 ASP A C 1
ATOM 2784 O O . ASP A 1 353 ? 6.592 20.925 18.414 1.00 40.25 353 ASP A O 1
ATOM 2788 N N . ARG A 1 354 ? 5.338 21.992 16.897 1.00 40.88 354 ARG A N 1
ATOM 2789 C CA . ARG A 1 354 ? 6.183 23.189 16.801 1.00 40.88 354 ARG A CA 1
ATOM 2790 C C . ARG A 1 354 ? 6.049 24.132 18.012 1.00 40.88 354 ARG A C 1
ATOM 2792 O O . ARG A 1 354 ? 6.848 25.062 18.092 1.00 40.88 354 ARG A O 1
ATOM 2799 N N . ASP A 1 355 ? 5.085 23.921 18.921 1.00 38.25 355 ASP A N 1
ATOM 2800 C CA . ASP A 1 355 ? 4.766 24.848 20.030 1.00 38.25 355 ASP A CA 1
ATOM 2801 C C . ASP A 1 355 ? 4.610 24.195 21.432 1.00 38.25 355 ASP A C 1
ATOM 2803 O O . ASP A 1 355 ? 4.075 24.800 22.360 1.00 38.25 355 ASP A O 1
ATOM 2807 N N . ASN A 1 356 ? 5.105 22.967 21.648 1.00 37.41 356 ASN A N 1
ATOM 2808 C CA . ASN A 1 356 ? 5.050 22.248 22.939 1.00 37.41 356 ASN A CA 1
ATOM 2809 C C . ASN A 1 356 ? 3.655 22.136 23.617 1.00 37.41 356 ASN A C 1
ATOM 2811 O O . ASN A 1 356 ? 3.570 21.819 24.807 1.00 37.41 356 ASN A O 1
ATOM 2815 N N . SER A 1 357 ? 2.557 22.321 22.887 1.00 37.47 357 SER A N 1
ATOM 2816 C CA . SER A 1 357 ? 1.180 22.142 23.349 1.00 37.47 357 SER A CA 1
ATOM 2817 C C . SER A 1 357 ? 0.512 20.985 22.599 1.00 37.47 357 SER A C 1
ATOM 2819 O O . SER A 1 357 ? 0.456 20.970 21.376 1.00 37.47 357 SER A O 1
ATOM 2821 N N . VAL A 1 358 ? -0.034 19.993 23.314 1.00 41.03 358 VAL A N 1
ATOM 2822 C CA . VAL A 1 358 ? -0.824 18.935 22.656 1.00 41.03 358 VAL A CA 1
ATOM 2823 C C . VAL A 1 358 ? -2.104 19.552 22.132 1.00 41.03 358 VAL A C 1
ATOM 2825 O O . VAL A 1 358 ? -3.057 19.781 22.879 1.00 41.03 358 VAL A O 1
ATOM 2828 N N . THR A 1 359 ? -2.123 19.835 20.840 1.00 43.34 359 THR A N 1
ATOM 2829 C CA . THR A 1 359 ? -3.331 20.231 20.130 1.00 43.34 359 THR A CA 1
ATOM 2830 C C . THR A 1 359 ? -3.877 19.024 19.371 1.00 43.34 359 THR A C 1
ATOM 2832 O O . THR A 1 359 ? -3.243 17.975 19.281 1.00 43.34 359 THR A O 1
ATOM 2835 N N . ARG A 1 360 ? -5.068 19.147 18.777 1.00 44.94 360 ARG A N 1
ATOM 2836 C CA . ARG A 1 360 ? -5.568 18.127 17.837 1.00 44.94 360 ARG A CA 1
ATOM 2837 C C . ARG A 1 360 ? -4.707 18.000 16.569 1.00 44.94 360 ARG A C 1
ATOM 2839 O O . ARG A 1 360 ? -4.890 17.043 15.831 1.00 44.94 360 ARG A O 1
ATOM 2846 N N . GLU A 1 361 ? -3.802 18.944 16.311 1.00 53.41 361 GLU A N 1
ATOM 2847 C CA . GLU A 1 361 ? -2.904 18.945 15.145 1.00 53.41 361 GLU A CA 1
ATOM 2848 C C . GLU A 1 361 ? -1.591 18.193 15.415 1.00 53.41 361 GLU A C 1
ATOM 2850 O O . GLU A 1 361 ? -0.751 18.043 14.532 1.00 53.41 361 GLU A O 1
ATOM 2855 N N . THR A 1 362 ? -1.434 17.683 16.634 1.00 66.88 362 THR A N 1
ATOM 2856 C CA . THR A 1 362 ? -0.279 16.934 17.099 1.00 66.88 362 THR A CA 1
ATOM 2857 C C . THR A 1 362 ? -0.431 15.440 16.797 1.00 66.88 362 THR A C 1
ATOM 2859 O O . THR A 1 362 ? -1.377 14.795 17.253 1.00 66.88 362 THR A O 1
ATOM 2862 N N . TRP A 1 363 ? 0.523 14.842 16.080 1.00 78.12 363 TRP A N 1
ATOM 2863 C CA . TRP A 1 363 ? 0.516 13.393 15.853 1.00 78.12 363 TRP A CA 1
ATOM 2864 C C . TRP A 1 363 ? 1.206 12.642 16.972 1.00 78.12 363 TRP A C 1
ATOM 2866 O O . TRP A 1 363 ? 2.337 12.966 17.319 1.00 78.12 363 TRP A O 1
ATOM 2876 N N . ILE A 1 364 ? 0.564 11.585 17.469 1.00 81.44 364 ILE A N 1
ATOM 2877 C CA . ILE A 1 364 ? 1.096 10.782 18.570 1.00 81.44 364 ILE A CA 1
ATOM 2878 C C . ILE A 1 364 ? 1.503 9.398 18.063 1.00 81.44 364 ILE A C 1
ATOM 2880 O O . ILE A 1 364 ? 0.711 8.688 17.434 1.00 81.44 364 ILE A O 1
ATOM 2884 N N . ALA A 1 365 ? 2.734 8.991 18.366 1.00 82.88 365 ALA A N 1
ATOM 2885 C CA . ALA A 1 365 ? 3.245 7.654 18.099 1.00 82.88 365 ALA A CA 1
ATOM 2886 C C . ALA A 1 365 ? 3.587 6.923 19.401 1.00 82.88 365 ALA A C 1
ATOM 2888 O O . ALA A 1 365 ? 4.192 7.485 20.311 1.00 82.88 365 ALA A O 1
ATOM 2889 N N . THR A 1 366 ? 3.241 5.641 19.483 1.00 81.94 366 THR A N 1
ATOM 2890 C CA . THR A 1 366 ? 3.552 4.790 20.645 1.00 81.94 366 THR A CA 1
ATOM 2891 C C . THR A 1 366 ? 4.701 3.829 20.359 1.00 81.94 366 THR A C 1
ATOM 2893 O O . THR A 1 366 ? 4.897 3.390 19.225 1.00 81.94 366 THR A O 1
ATOM 2896 N N . ALA A 1 367 ? 5.440 3.440 21.399 1.00 75.44 367 ALA A N 1
ATOM 2897 C CA . ALA A 1 367 ? 6.519 2.457 21.277 1.00 75.44 367 ALA A CA 1
ATOM 2898 C C . ALA A 1 367 ? 6.011 1.062 20.866 1.00 75.44 367 ALA A C 1
ATOM 2900 O O . ALA A 1 367 ? 6.668 0.353 20.105 1.00 75.44 367 ALA A O 1
ATOM 2901 N N . HIS A 1 368 ? 4.842 0.659 21.371 1.00 82.19 368 HIS A N 1
ATOM 2902 C CA . HIS A 1 368 ? 4.275 -0.670 21.158 1.00 82.19 368 HIS A CA 1
ATOM 2903 C C . HIS A 1 368 ? 2.748 -0.667 21.193 1.00 82.19 368 HIS A C 1
ATOM 2905 O O . HIS A 1 3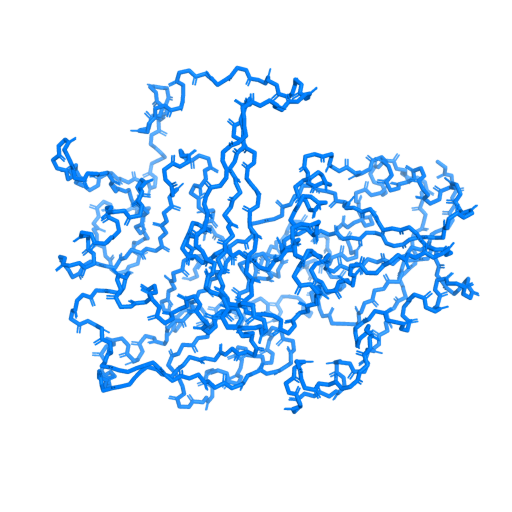68 ? 2.109 0.238 21.732 1.00 82.19 368 HIS A O 1
ATOM 2911 N N . LEU A 1 369 ? 2.158 -1.742 20.672 1.00 87.31 369 LEU A N 1
ATOM 2912 C CA . LEU A 1 369 ? 0.714 -1.862 20.501 1.00 87.31 369 LEU A CA 1
ATOM 2913 C C . LEU A 1 369 ? -0.072 -1.809 21.826 1.00 87.31 369 LEU A C 1
ATOM 2915 O O . LEU A 1 369 ? -1.147 -1.220 21.879 1.00 87.31 369 LEU A O 1
ATOM 2919 N N . GLN A 1 370 ? 0.473 -2.361 22.916 1.00 86.00 370 GLN A N 1
ATOM 2920 C CA . GLN A 1 370 ? -0.190 -2.281 24.226 1.00 86.00 370 GLN A CA 1
ATOM 2921 C C . GLN A 1 370 ? -0.294 -0.837 24.753 1.00 86.00 370 GLN A C 1
ATOM 2923 O O . GLN A 1 370 ? -1.311 -0.490 25.345 1.00 86.00 370 GLN A O 1
ATOM 2928 N N . ALA A 1 371 ? 0.702 0.018 24.489 1.00 82.00 371 ALA A N 1
ATOM 2929 C CA . ALA A 1 371 ? 0.649 1.426 24.875 1.00 82.00 371 ALA A CA 1
ATOM 2930 C C . ALA A 1 371 ? -0.433 2.164 24.078 1.00 82.00 371 ALA A C 1
ATOM 2932 O O . ALA A 1 371 ? -1.163 2.968 24.648 1.00 82.00 371 ALA A O 1
ATOM 2933 N N . TRP A 1 372 ? -0.609 1.830 22.791 1.00 91.81 372 TRP A N 1
ATOM 2934 C CA . TRP A 1 372 ? -1.740 2.329 22.002 1.00 91.81 372 TRP A CA 1
ATOM 2935 C C . TRP A 1 372 ? -3.070 1.937 22.652 1.00 91.81 372 TRP A C 1
ATOM 2937 O O . TRP A 1 372 ? -3.912 2.796 22.883 1.00 91.81 372 TRP A O 1
ATOM 2947 N N . PHE A 1 373 ? -3.263 0.665 23.008 1.00 91.12 373 PHE A N 1
ATOM 2948 C CA . PHE A 1 373 ? -4.513 0.226 23.640 1.00 91.12 373 PHE A CA 1
ATOM 2949 C C . PHE A 1 373 ? -4.793 0.940 24.965 1.00 91.12 373 PHE A C 1
ATOM 2951 O O . PHE A 1 373 ? -5.928 1.344 25.207 1.00 91.12 373 PHE A O 1
ATOM 2958 N N . ASN A 1 374 ? -3.766 1.132 25.795 1.00 85.19 374 ASN A N 1
ATOM 2959 C CA . ASN A 1 374 ? -3.894 1.856 27.058 1.00 85.19 374 ASN A CA 1
ATOM 2960 C C . ASN A 1 374 ? -4.271 3.327 26.819 1.00 85.19 374 ASN A C 1
ATOM 2962 O O . ASN A 1 374 ? -5.192 3.832 27.456 1.00 85.19 374 ASN A O 1
ATOM 2966 N N . ALA A 1 375 ? -3.624 3.989 25.856 1.00 85.50 375 ALA A N 1
ATOM 2967 C CA . ALA A 1 375 ? -3.946 5.361 25.472 1.00 85.50 375 ALA A CA 1
ATOM 2968 C C . ALA A 1 375 ? -5.379 5.481 24.921 1.00 85.50 375 ALA A C 1
ATOM 2970 O O . ALA A 1 375 ? -6.129 6.368 25.313 1.00 85.50 375 ALA A O 1
ATOM 2971 N N . ALA A 1 376 ? -5.815 4.526 24.098 1.00 89.81 376 ALA A N 1
ATOM 2972 C CA . ALA A 1 376 ? -7.180 4.480 23.585 1.00 89.81 376 ALA A CA 1
ATOM 2973 C C . ALA A 1 376 ? -8.228 4.286 24.702 1.00 89.81 376 ALA A C 1
ATOM 2975 O O . ALA A 1 376 ? -9.317 4.856 24.623 1.00 89.81 376 ALA A O 1
ATOM 2976 N N . GLU A 1 377 ? -7.935 3.504 25.750 1.00 90.25 377 GLU A N 1
ATOM 2977 C CA . GLU A 1 377 ? -8.787 3.423 26.953 1.00 90.25 377 GLU A CA 1
ATOM 2978 C C . GLU A 1 377 ? -8.817 4.729 27.752 1.00 90.25 377 GLU A C 1
ATOM 2980 O O . GLU A 1 377 ? -9.846 5.037 28.355 1.00 90.25 377 GLU A O 1
ATOM 2985 N N . ALA A 1 378 ? -7.723 5.492 27.722 1.00 85.44 378 ALA A N 1
ATOM 2986 C CA . ALA A 1 378 ? -7.613 6.833 28.291 1.00 85.44 378 ALA A CA 1
ATOM 2987 C C . ALA A 1 378 ? -8.206 7.932 27.387 1.00 85.44 378 ALA A C 1
ATOM 2989 O O . ALA A 1 378 ? -8.027 9.111 27.666 1.00 85.44 378 ALA A O 1
ATOM 2990 N N . ASP A 1 379 ? -8.948 7.552 26.341 1.00 87.00 379 ASP A N 1
ATOM 2991 C CA . ASP A 1 379 ? -9.590 8.466 25.392 1.00 87.00 379 ASP A CA 1
ATOM 2992 C C . ASP A 1 379 ? -8.638 9.283 24.496 1.00 87.00 379 ASP A C 1
ATOM 2994 O O . ASP A 1 379 ? -9.054 10.252 23.859 1.00 87.00 379 ASP A O 1
ATOM 2998 N N . GLU A 1 380 ? -7.395 8.826 24.345 1.00 86.06 380 GLU A N 1
ATOM 2999 C CA . GLU A 1 380 ? -6.384 9.480 23.514 1.00 86.06 380 GLU A CA 1
ATOM 3000 C C . GLU A 1 380 ? -6.396 8.989 22.061 1.00 86.06 380 GLU A C 1
ATOM 3002 O O . GLU A 1 380 ? -6.543 7.793 21.773 1.00 86.06 380 GLU A O 1
ATOM 3007 N N . TRP A 1 381 ? -6.194 9.922 21.124 1.00 89.19 381 TRP A N 1
ATOM 3008 C CA . TRP A 1 381 ? -6.015 9.611 19.706 1.00 89.19 381 TRP A CA 1
ATOM 3009 C C . TRP A 1 381 ? -4.544 9.343 19.399 1.00 89.19 381 TRP A C 1
ATOM 3011 O O . TRP A 1 381 ? -3.702 10.229 19.504 1.00 89.19 381 TRP A O 1
ATOM 3021 N N . ILE A 1 382 ? -4.237 8.124 18.960 1.00 90.38 382 ILE A N 1
ATOM 3022 C CA . ILE A 1 382 ? -2.886 7.739 18.552 1.00 90.38 382 ILE A CA 1
ATOM 3023 C C . ILE A 1 382 ? -2.845 7.583 17.036 1.00 90.38 382 ILE A C 1
ATOM 3025 O O . ILE A 1 382 ? -3.650 6.862 16.448 1.00 90.38 382 ILE A O 1
ATOM 3029 N N . THR A 1 383 ? -1.876 8.239 16.409 1.00 91.56 383 THR A N 1
ATOM 3030 C CA . THR A 1 383 ? -1.694 8.247 14.956 1.00 91.56 383 THR A CA 1
ATOM 3031 C C . THR A 1 383 ? -0.941 7.010 14.479 1.00 91.56 383 THR A C 1
ATOM 3033 O O . THR A 1 383 ? -1.234 6.483 13.404 1.00 91.56 383 THR A O 1
ATOM 3036 N N . ALA A 1 384 ? 0.044 6.542 15.251 1.00 91.88 384 ALA A N 1
ATOM 3037 C CA . ALA A 1 384 ? 0.945 5.479 14.825 1.00 91.88 384 ALA A CA 1
ATOM 3038 C C . ALA A 1 384 ? 1.576 4.684 15.981 1.00 91.88 384 ALA A C 1
ATOM 3040 O O . ALA A 1 384 ? 1.503 5.037 17.157 1.00 91.88 384 ALA A O 1
ATOM 3041 N N . THR A 1 385 ? 2.273 3.603 15.631 1.00 88.88 385 THR A N 1
ATOM 3042 C CA . THR A 1 385 ? 3.139 2.872 16.561 1.00 88.88 385 THR A CA 1
ATOM 3043 C C . THR A 1 385 ? 4.377 2.332 15.860 1.00 88.88 385 THR A C 1
ATOM 3045 O O . THR A 1 385 ? 4.347 2.037 14.661 1.00 88.88 385 THR A O 1
ATOM 3048 N N . ALA A 1 386 ? 5.453 2.185 16.629 1.00 82.12 386 ALA A N 1
ATOM 3049 C CA . ALA A 1 386 ? 6.661 1.472 16.230 1.00 82.12 386 ALA A CA 1
ATOM 3050 C C . ALA A 1 386 ? 6.532 -0.051 16.355 1.00 82.12 386 ALA A C 1
ATOM 3052 O O . ALA A 1 386 ? 7.429 -0.771 15.930 1.00 82.12 386 ALA A O 1
ATOM 3053 N N . ASP A 1 387 ? 5.434 -0.549 16.932 1.00 85.94 387 ASP A N 1
ATOM 3054 C CA . ASP A 1 387 ? 5.131 -1.982 16.993 1.00 85.94 387 ASP A CA 1
ATOM 3055 C C . ASP A 1 387 ? 6.192 -2.809 17.751 1.00 85.94 387 ASP A C 1
ATOM 3057 O O . ASP A 1 387 ? 6.476 -3.956 17.416 1.00 85.94 387 ASP A O 1
ATOM 3061 N N . SER A 1 388 ? 6.827 -2.205 18.762 1.00 80.56 388 SER A N 1
ATOM 3062 C CA . SER A 1 388 ? 7.982 -2.759 19.491 1.00 80.56 388 SER A CA 1
ATOM 3063 C C . SER A 1 388 ? 9.232 -2.997 18.634 1.00 80.56 388 SER A C 1
ATOM 3065 O O . SER A 1 388 ? 10.155 -3.683 19.073 1.00 80.56 388 SER A O 1
ATOM 3067 N N . MET A 1 389 ? 9.294 -2.442 17.421 1.00 77.56 389 MET A N 1
ATOM 3068 C CA . MET A 1 389 ? 10.407 -2.655 16.488 1.00 77.56 389 MET A CA 1
ATOM 3069 C C . MET A 1 389 ? 11.487 -1.566 16.570 1.00 77.56 389 MET A C 1
ATOM 3071 O O . MET A 1 389 ? 12.528 -1.683 15.933 1.00 77.56 389 MET A O 1
ATOM 3075 N N . GLY A 1 390 ? 11.278 -0.531 17.388 1.00 70.94 390 GLY A N 1
ATOM 3076 C CA . GLY A 1 390 ? 12.218 0.579 17.574 1.00 70.94 390 GLY A CA 1
ATOM 3077 C C . GLY A 1 390 ? 11.911 1.802 16.702 1.00 70.94 390 GLY A C 1
ATOM 3078 O O . GLY A 1 390 ? 11.031 1.774 15.845 1.00 70.94 390 GLY A O 1
ATOM 3079 N N . TRP A 1 391 ? 12.635 2.904 16.941 1.00 68.44 391 TRP A N 1
ATOM 3080 C CA . TRP A 1 391 ? 12.343 4.234 16.368 1.00 68.44 391 TRP A CA 1
ATOM 3081 C C . TRP A 1 391 ? 12.316 4.260 14.846 1.00 68.44 391 TRP A C 1
ATOM 3083 O O . TRP A 1 391 ? 11.406 4.837 14.258 1.00 68.44 391 TRP A O 1
ATOM 3093 N N . ALA A 1 392 ? 13.236 3.539 14.207 1.00 71.56 392 ALA A N 1
ATOM 3094 C CA . ALA A 1 392 ? 13.294 3.427 12.752 1.00 71.56 392 ALA A CA 1
ATOM 3095 C C . ALA A 1 392 ? 12.018 2.832 12.118 1.00 71.56 392 ALA A C 1
ATOM 3097 O O . ALA A 1 392 ? 11.836 2.930 10.907 1.00 71.56 392 ALA A O 1
ATOM 3098 N N . HIS A 1 393 ? 11.134 2.222 12.917 1.00 80.44 393 HIS A N 1
ATOM 3099 C CA . HIS A 1 393 ? 9.873 1.644 12.463 1.00 80.44 393 HIS A CA 1
ATOM 3100 C C . HIS A 1 393 ? 8.648 2.519 12.758 1.00 80.44 393 HIS A C 1
ATOM 3102 O O . HIS A 1 393 ? 7.538 2.143 12.371 1.00 80.44 393 HIS A O 1
ATOM 3108 N N . VAL A 1 394 ? 8.800 3.698 13.373 1.00 80.38 394 VAL A N 1
ATOM 3109 C CA . VAL A 1 394 ? 7.731 4.712 13.369 1.00 80.38 394 VAL A CA 1
ATOM 3110 C C . VAL A 1 394 ? 7.474 5.128 11.917 1.00 80.38 394 VAL A C 1
ATOM 3112 O O . VAL A 1 394 ? 8.430 5.338 11.173 1.00 80.38 394 VAL A O 1
ATOM 3115 N N . PRO A 1 395 ? 6.214 5.188 11.450 1.00 84.25 395 PRO A N 1
ATOM 3116 C CA . PRO A 1 395 ? 5.942 5.664 10.102 1.00 84.25 395 PRO A CA 1
ATOM 3117 C C . PRO A 1 395 ? 6.354 7.116 9.953 1.00 84.25 395 PRO A C 1
ATOM 3119 O O . PRO A 1 395 ? 6.017 7.940 10.794 1.00 84.25 395 PRO A O 1
ATOM 3122 N N . ASP A 1 396 ? 7.007 7.425 8.839 1.00 83.62 396 ASP A N 1
ATOM 3123 C CA . ASP A 1 396 ? 7.185 8.806 8.415 1.00 83.62 396 ASP A CA 1
ATOM 3124 C C . ASP A 1 396 ? 5.818 9.397 8.051 1.00 83.62 396 ASP A C 1
ATOM 3126 O O . ASP A 1 396 ? 5.127 8.895 7.156 1.00 83.62 396 ASP A O 1
ATOM 3130 N N . LEU A 1 397 ? 5.419 10.437 8.774 1.00 84.81 397 LEU A N 1
ATOM 3131 C CA . LEU A 1 397 ? 4.143 11.121 8.603 1.00 84.81 397 LEU A CA 1
ATOM 3132 C C . LEU A 1 397 ? 4.283 12.438 7.831 1.00 84.81 397 LEU A C 1
ATOM 3134 O O . LEU A 1 397 ? 3.266 13.037 7.511 1.00 84.81 397 LEU A O 1
ATOM 3138 N N . SER A 1 398 ? 5.499 12.869 7.479 1.00 80.81 398 SER A N 1
ATOM 3139 C CA . SER A 1 398 ? 5.779 14.202 6.919 1.00 80.81 398 SER A CA 1
ATOM 3140 C C . SER A 1 398 ? 4.934 14.552 5.690 1.00 80.81 398 SER A C 1
ATOM 3142 O O . SER A 1 398 ? 4.437 15.667 5.573 1.00 80.81 398 SER A O 1
ATOM 3144 N N . LEU A 1 399 ? 4.697 13.586 4.798 1.00 82.25 399 LEU A N 1
ATOM 3145 C CA . LEU A 1 399 ? 3.878 13.779 3.596 1.00 82.25 399 LEU A CA 1
ATOM 3146 C C . LEU A 1 399 ? 2.372 13.888 3.879 1.00 82.25 399 LEU A C 1
ATOM 3148 O O . LEU A 1 399 ? 1.620 14.283 2.993 1.00 82.25 399 LEU A O 1
ATOM 3152 N N . LEU A 1 400 ? 1.926 13.517 5.078 1.00 83.38 400 LEU A N 1
ATOM 3153 C CA . LEU A 1 400 ? 0.532 13.591 5.515 1.00 83.38 400 LEU A CA 1
ATOM 3154 C C . LEU A 1 400 ? 0.231 14.887 6.287 1.00 83.38 400 LEU A C 1
ATOM 3156 O O . LEU A 1 400 ? -0.932 15.121 6.606 1.00 83.38 400 LEU A O 1
ATOM 3160 N N . ALA A 1 401 ? 1.243 15.720 6.569 1.00 72.88 401 ALA A N 1
ATOM 3161 C CA . ALA A 1 401 ? 1.066 17.050 7.160 1.00 72.88 401 ALA A CA 1
ATOM 3162 C C . ALA A 1 401 ? 0.483 17.972 6.095 1.00 72.88 401 ALA A C 1
ATOM 3164 O O . ALA A 1 401 ? 1.116 18.201 5.060 1.00 72.88 401 ALA A O 1
ATOM 3165 N N . VAL A 1 402 ? -0.721 18.487 6.339 1.00 66.88 402 VAL A N 1
ATOM 3166 C CA . VAL A 1 402 ? -1.466 19.343 5.403 1.00 66.88 402 VAL A CA 1
ATOM 3167 C C . VAL A 1 402 ? -2.112 20.531 6.076 1.00 66.88 402 VAL A C 1
ATOM 3169 O O . VAL A 1 402 ? -2.346 20.452 7.300 1.00 66.88 402 VAL A O 1
#

Foldseek 3Di:
DQEEFEEEFEPDPLGVLQSQVLVVLLCVVVVNYHYDYDHDHFQQQVDFDDQPLPDPDDQRHHPVVVVCQVVVVGFKYKDLLLSHWLDDDDWKDKAWFADFDQQWKKKKFFPCCQVPNDLQEAEEEDSFLLQVFLCQPQVCQQAAVVNHHPYYHYDYGGHQPLRRLVCCVPDPHTMYMDGPLSLCSLLDPPGPCCPPPVSVVSNVSVLVSLVRIDMAGDDCLRRAGRQSRRIMMMMGTPPCVVVVVSRVSRGDVVSRVQSVVQSVVCVVLPIDRRFSWHWGWADQAQKIWIFIAGAGPVRDTDNDIDIGNCPVDNPDPPPPCCQPVHGPPDDDPCQKDFDDDPPPVQFGKIWGHNPPDDDPLIAIETAADSNSSVCSHVRHNHRYYLNVSGDVSTDDCPSSRD

pLDDT: mean 84.03, std 17.83, range [31.72, 98.5]

Sequence (402 aa):
MSGRLVTGSRKSALARLQAYHVVAAIQKRHPGLRNEFYFRESVGDADQKTPLWQMDGQGVFTAELTADLEAGSCDLVVHSHKDLETATRKKTEVWSALPRADARDLILFKRSWLETGSKDKLTIYTSSPRRQYNLLSLLPRVLPKSKRPQSLDFAVIRGNIQTRLRKFMESEGNALIMAKAALDRILATDFKESADAEFVQIRAAIQTVLQDCEFMVLPLSANPCAPAQGAFACEFRTDDARVREMVEDINHRITEDSVWRERQILAQYGGGCHQKIGVAHIPLGGRSVTFVRGETDGGEKLDQAIIDTDTADSYVTKTEKASNWPPADWQMPDSMSMLWEIDHDQGRAFYDDRDNSVTRETWIATAHLQAWFNAAEADEWITATADSMGWAHVPDLSLLAV

Radius of gyration: 21.36 Å; chains: 1; bounding box: 50×48×62 Å

Secondary structure (DSSP, 8-state):
--EEEEEEEESSHHHHHHHHHHHHHHHHH-TTEEEEEEEE--HHHH--SS-GGGS-STTTTTHHHHHHHHTTS-SEEEEEGGGS--S--SSEEEEEESSPPP--EEEEEEHHHHHH--SSEEEEE-S-HHHHHHHHHHHHHHS-GGG--SEEEEE---SSHHHHHHHHHHSS--EEEEEHHHHHHHH---SGGGGSHHHHHHHHHHHHHHHTEEEEE--TTTSPPPTTTT-EEEEEETT-HHHHHHHHTT--HHHHHHHHHHHHHHHTTT-STTSS-EEEEEE-SS-EEEEEEEE-TT-PEEEEEEEE---SS-------GGGSSS-TTPPPPTTEEEEEEETTTTEEEEEE-TTSS--TT-EEEESSHHHHHHHHHTT----EE-TTS-GGGSPP-GGG--